Protein AF-0000000073505710 (afdb_homodimer)

Organism: Ambrosia artemisiifolia (NCBI:txid4212)

InterPro domains:
  IPR001345 Phosphoglycerate/bisphosphoglycerate mutase, active site [PS00175] (91-100)
  IPR005952 Phosphoglycerate mutase 1 [MF_01039] (86-313)
  IPR005952 Phosphoglycerate mutase 1 [PTHR11931] (80-325)
  IPR013078 Histidine phosphatase superfamily, clade-1 [PF00300] (89-164)
  IPR013078 Histidine phosphatase superfamily, clade-1 [PF00300] (185-304)
  IPR013078 Histidine phosphatase superfamily, clade-1 [SM00855] (88-274)
  IPR013078 Histidine phosphatase superfamily, clade-1 [cd07067] (88-304)
  IPR029033 Histidine phosphatase superfamily [G3DSA:3.40.50.1240] (83-318)
  IPR029033 Histidine phosphatase superfamily [SSF53254] (88-305)

Sequence (684 aa):
MALAACQLTTGVHTTVAHLGANATSTKCCWSLMFKRDGFDELLARTDWPLRISVNRMFKCCSAVCDPGTLSEVELARSYEPFRTNESTLIIVRHGESMWNEKNLFTGCVDVPLTKKGVEEAIEAGKRISTMPLDIVYTSALVRSQMTAMLTLTQHCCQKVPIIVHNENEEAELWSQIYSDDTKNQSIPVVKAWQLNERMYGDLQGLNKQETAEVFGKEQVLRWRRTYEVRPPNGESLEMCLKRAVTYFKDNIEPQLMAGKHVMVVAHANSLRSIIMYLDNLSPQEVINLELSTGVPMLYVYKDGKFIRRGSPAGTKEAGVYAYTSNLALYKDQMLQRTLTKLMALAACQLTTGVHTTVAHLGANATSTKCCWSLMFKRDGFDELLARTDWPLRISVNRMFKCCSAVCDPGTLSEVELARSYEPFRTNESTLIIVRHGESMWNEKNLFTGCVDVPLTKKGVEEAIEAGKRISTMPLDIVYTSALVRSQMTAMLTLTQHCCQKVPIIVHNENEEAELWSQIYSDDTKNQSIPVVKAWQLNERMYGDLQGLNKQETAEVFGKEQVLRWRRTYEVRPPNGESLEMCLKRAVTYFKDNIEPQLMAGKHVMVVAHANSLRSIIMYLDNLSPQEVINLELSTGVPMLYVYKDGKFIRRGSPAGTKEAGVYAYTSNLALYKDQMLQRTLTKL

pLDDT: mean 70.58, std 31.95, range [16.17, 98.75]

Nearest PDB structures (foldseek):
  3kkk-assembly1_A  TM=8.252E-01  e=8.484E-24  Plasmodium falciparum 3D7
  1xq9-assembly1_A  TM=8.208E-01  e=1.410E-23  Plasmodium falciparum
  6h26-assembly1_A-2  TM=8.168E-01  e=9.345E-22  Oryctolagus cuniculus
  8it4-assembly1_A  TM=8.195E-01  e=1.368E-21  Homo sapiens
  6isn-assembly1_B  TM=8.094E-01  e=7.138E-21  Homo sapiens

Solvent-accessible surface area (backbone atoms only — not comparable to full-atom values): 38157 Å² total; per-residue (Å²): 138,89,75,86,85,79,91,77,88,84,75,88,83,78,74,81,77,76,84,72,82,68,82,69,81,81,76,79,74,80,74,79,76,75,80,78,68,78,84,65,77,71,68,78,78,72,83,76,75,80,78,76,78,77,74,80,76,75,76,74,77,77,72,78,73,74,67,66,84,63,78,66,62,65,69,64,60,65,58,61,74,75,56,97,73,46,14,40,40,35,40,27,30,25,23,44,26,51,43,60,78,65,43,32,35,45,37,49,39,34,43,37,46,30,64,66,10,50,51,30,12,38,52,34,9,58,40,48,16,84,56,77,70,54,38,34,40,25,14,66,38,52,27,15,43,51,24,48,50,42,17,51,53,44,33,65,83,69,47,43,57,29,54,60,50,77,87,44,72,65,49,34,62,53,41,45,67,66,25,70,69,48,55,72,41,39,24,49,28,42,65,33,67,52,31,30,38,47,35,38,32,65,45,10,42,34,40,52,68,60,46,20,70,73,67,30,57,67,53,48,44,39,40,70,61,32,53,76,41,45,29,64,81,33,42,18,48,50,57,36,28,50,44,21,36,49,46,37,60,71,60,47,46,57,42,37,74,71,46,35,20,36,35,39,23,24,26,62,58,20,46,44,29,40,45,26,65,63,68,67,51,52,75,72,54,45,62,69,59,79,72,57,58,18,47,49,36,33,30,37,37,44,93,92,38,68,42,78,71,45,52,63,80,50,78,82,65,84,61,79,72,69,56,58,74,66,58,57,52,47,46,54,48,49,51,46,48,56,53,63,72,97,142,89,75,92,76,83,89,83,80,85,81,84,82,80,81,81,79,78,84,72,82,69,81,68,82,81,78,80,74,84,74,80,77,76,82,79,68,79,84,68,76,72,69,76,77,73,83,78,75,80,78,75,79,77,74,78,76,76,73,77,77,77,71,78,72,75,65,66,83,64,76,66,64,63,69,64,59,66,59,62,73,74,57,97,73,44,13,40,40,35,39,27,28,24,24,43,28,51,43,61,78,65,44,31,36,46,39,48,40,34,42,38,46,29,65,65,10,50,52,29,11,41,52,33,8,57,42,48,16,84,56,76,70,54,37,35,39,26,14,66,39,52,27,16,42,51,24,47,50,42,17,52,53,45,32,64,83,70,47,43,55,29,53,58,51,77,88,42,72,65,48,34,62,54,42,45,66,66,24,68,70,47,54,72,41,39,22,50,27,41,68,33,69,52,31,30,39,46,36,39,32,65,44,10,43,34,40,51,67,60,46,21,70,72,69,30,55,67,54,47,43,37,41,72,61,32,54,75,42,44,29,65,82,33,43,20,48,48,57,36,27,50,44,21,36,50,46,37,60,71,61,48,47,55,42,37,74,73,46,36,20,37,36,39,24,24,26,62,60,19,47,45,29,41,46,26,64,64,67,66,50,50,76,71,55,43,62,70,59,80,73,56,58,18,47,47,35,34,31,38,38,45,94,93,38,68,41,79,74,45,54,62,80,49,78,84,67,82,62,76,70,69,57,58,75,65,57,57,51,45,48,53,48,47,51,45,48,57,53,65,72,97

Radius of gyration: 30.11 Å; Cα contacts (8 Å, |Δi|>4): 1052; chains: 2; bounding box: 67×113×86 Å

Foldseek 3Di:
DDDDDDDDDDDDDDDPDDPPPVPPPDPPPPCPPPCPPDDPPPPPPPDPPDPPPPPDDPPPPPPCPVPDPPPPPPVVPPPDDPDPQKAKEKEAEFFAWPVNVVQAAAFQPQTAHDPRRLVLLLLLLQLCQAPDAAEEEEEPHHSLVSSVQNSCVSHPLQQAEDEADDPDPVSNVVRDDDDPVNVVSHYYYYYDNLQAGWFQPPRGPPHLVVVCVVVNVVVSCCCQQPQQDHHDVTDGLVRSLVSLCVCCVVPPVVCRSVVGYYYYYGHLSSVLSNVCVQVVNDSNVSSPDGDHHSFMWMWMDDPNHTDTPGTRDDPPDPDPPPPVPVVVVVVVVVVVVVVVVD/DDDPDDDDDDDPDDDPDDPPPPPPPDPPCPPPPPCPPDDPPPPPPPDPPDPPPPPDDPPPPPPCPVPDPPPPPPVVPPPPDPDPQKAKEKEAEFFAWPVNVVQADAFQPQTAHDPRRLVLLLLLLQLCQAPDAAEEEEEPHHSLVSSVQNSCVSHPLQQAEDEADDPDPVSNVVRDDDDPVNVVSHYYYYYDNLQAGWFQPPRGPPHLVVVCVVVNVVVSCCCQQPQQDHHDVTDGLVRSLVSLCVCCVVPVVVCRSVVGYYYYYGHLSSVLSNVCVQVVNDSNVSSPDGDHHSFMWMWMDDPNHTDTPGTRDDPPDPPCPPPPPVVVVVVVVVVVVVVVVD

Structure (mmCIF, N/CA/C/O backbone):
data_AF-0000000073505710-model_v1
#
loop_
_entity.id
_entity.type
_entity.pdbx_description
1 polymer 'phosphoglycerate mutase (2,3-diphosphoglycerate-dependent)'
#
loop_
_atom_site.group_PDB
_atom_site.id
_atom_site.type_symbol
_atom_site.label_atom_id
_atom_site.label_alt_id
_atom_site.label_comp_id
_atom_site.label_asym_id
_atom_site.label_entity_id
_atom_site.label_seq_id
_atom_site.pdbx_PDB_ins_code
_atom_site.Cartn_x
_atom_site.Cartn_y
_atom_site.Cartn_z
_atom_site.occupancy
_atom_site.B_iso_or_equiv
_atom_site.auth_seq_id
_atom_site.auth_comp_id
_atom_site.auth_asym_id
_atom_site.auth_atom_id
_atom_site.pdbx_PDB_model_num
ATOM 1 N N . MET A 1 1 ? 12.688 64.5 7.473 1 16.73 1 MET A N 1
ATOM 2 C CA . MET A 1 1 ? 11.797 65.188 6.543 1 16.73 1 MET A CA 1
ATOM 3 C C . MET A 1 1 ? 11.883 64.625 5.152 1 16.73 1 MET A C 1
ATOM 5 O O . MET A 1 1 ? 10.867 64.438 4.48 1 16.73 1 MET A O 1
ATOM 9 N N . ALA A 1 2 ? 13.039 64.75 4.539 1 17.17 2 ALA A N 1
ATOM 10 C CA . ALA A 1 2 ? 13.367 65.188 3.188 1 17.17 2 ALA A CA 1
ATOM 11 C C . ALA A 1 2 ? 13.133 64.062 2.172 1 17.17 2 ALA A C 1
ATOM 13 O O . ALA A 1 2 ? 13.641 62.938 2.33 1 17.17 2 ALA A O 1
ATOM 14 N N . LEU A 1 3 ? 12.242 64.25 1.062 1 17.47 3 LEU A N 1
ATOM 15 C CA . LEU A 1 3 ? 11.32 63.781 0.025 1 17.47 3 LEU A CA 1
ATOM 16 C C . LEU A 1 3 ? 12.078 63.312 -1.213 1 17.47 3 LEU A C 1
ATOM 18 O O . LEU A 1 3 ? 11.516 63.281 -2.311 1 17.47 3 LEU A O 1
ATOM 22 N N . ALA A 1 4 ? 13.414 63.219 -1.218 1 17.53 4 ALA A N 1
ATOM 23 C CA . ALA A 1 4 ? 13.992 63.531 -2.518 1 17.53 4 ALA A CA 1
ATOM 24 C C . ALA A 1 4 ? 13.453 62.625 -3.607 1 17.53 4 ALA A C 1
ATOM 26 O O . ALA A 1 4 ? 13.359 61.406 -3.408 1 17.53 4 ALA A O 1
ATOM 27 N N . ALA A 1 5 ? 13.125 63.062 -4.871 1 17.08 5 ALA A N 1
ATOM 28 C CA . ALA A 1 5 ? 12.266 63.188 -6.047 1 17.08 5 ALA A CA 1
ATOM 29 C C . ALA A 1 5 ? 12.523 62.062 -7.039 1 17.08 5 ALA A C 1
ATOM 31 O O . ALA A 1 5 ? 13.555 61.375 -6.965 1 17.08 5 ALA A O 1
ATOM 32 N N . CYS A 1 6 ? 12.156 62.156 -8.406 1 17.06 6 CYS A N 1
ATOM 33 C CA . CYS A 1 6 ? 11.227 61.75 -9.453 1 17.06 6 CYS A CA 1
ATOM 34 C C . CYS A 1 6 ? 11.953 61 -10.57 1 17.06 6 CYS A C 1
ATOM 36 O O . CYS A 1 6 ? 11.32 60.312 -11.375 1 17.06 6 CYS A O 1
ATOM 38 N N . GLN A 1 7 ? 13.305 61.188 -10.805 1 17.12 7 GLN A N 1
ATOM 39 C CA . GLN A 1 7 ? 13.547 61.5 -12.203 1 17.12 7 GLN A CA 1
ATOM 40 C C . GLN A 1 7 ? 13.367 60.281 -13.086 1 17.12 7 GLN A C 1
ATOM 42 O O . GLN A 1 7 ? 13.852 59.188 -12.758 1 17.12 7 GLN A O 1
ATOM 47 N N . LEU A 1 8 ? 12.625 60.219 -14.344 1 17.28 8 LEU A N 1
ATOM 48 C CA . LEU A 1 8 ? 11.75 59.594 -15.328 1 17.28 8 LEU A CA 1
ATOM 49 C C . LEU A 1 8 ? 12.555 58.844 -16.391 1 17.28 8 LEU A C 1
ATOM 51 O O . LEU A 1 8 ? 12.102 57.844 -16.922 1 17.28 8 LEU A O 1
ATOM 55 N N . THR A 1 9 ? 13.781 59.25 -16.844 1 16.67 9 THR A N 1
ATOM 56 C CA . THR A 1 9 ? 13.805 59.469 -18.297 1 16.67 9 THR A CA 1
ATOM 57 C C . THR A 1 9 ? 13.797 58.156 -19.031 1 16.67 9 THR A C 1
ATOM 59 O O . THR A 1 9 ? 14.039 57.094 -18.438 1 16.67 9 THR A O 1
ATOM 62 N N . THR A 1 10 ? 14.344 58.125 -20.312 1 17.28 10 THR A N 1
ATOM 63 C CA . THR A 1 10 ? 13.969 57.969 -21.719 1 17.28 10 THR A CA 1
ATOM 64 C C . THR A 1 10 ? 14.273 56.562 -22.219 1 17.28 10 THR A C 1
ATOM 66 O O . THR A 1 10 ? 13.367 55.844 -22.641 1 17.28 10 THR A O 1
ATOM 69 N N . GLY A 1 11 ? 15.156 56.375 -23.25 1 17.16 11 GLY A N 1
ATOM 70 C CA . GLY A 1 11 ? 14.953 56.062 -24.656 1 17.16 11 GLY A CA 1
ATOM 71 C C . GLY A 1 11 ? 15.383 54.656 -25.016 1 17.16 11 GLY A C 1
ATOM 72 O O . GLY A 1 11 ? 15.352 54.25 -26.188 1 17.16 11 GLY A O 1
ATOM 73 N N . VAL A 1 12 ? 15.797 53.781 -24.094 1 18.03 12 VAL A N 1
ATOM 74 C CA . VAL A 1 12 ? 16.812 52.875 -24.625 1 18.03 12 VAL A CA 1
ATOM 75 C C . VAL A 1 12 ? 16.203 52 -25.688 1 18.03 12 VAL A C 1
ATOM 77 O O . VAL A 1 12 ? 15.07 51.531 -25.547 1 18.03 12 VAL A O 1
ATOM 80 N N . HIS A 1 13 ? 16.922 51.844 -26.828 1 18.02 13 HIS A N 1
ATOM 81 C CA . HIS A 1 13 ? 16.891 51.406 -28.234 1 18.02 13 HIS A CA 1
ATOM 82 C C . HIS A 1 13 ? 16.578 49.938 -28.344 1 18.02 13 HIS A C 1
ATOM 84 O O . HIS A 1 13 ? 16.859 49.156 -27.438 1 18.02 13 HIS A O 1
ATOM 90 N N . THR A 1 14 ? 15.742 49.531 -29.406 1 17.11 14 THR A N 1
ATOM 91 C CA . THR A 1 14 ? 14.742 48.594 -29.922 1 17.11 14 THR A CA 1
ATOM 92 C C . THR A 1 14 ? 15.383 47.281 -30.359 1 17.11 14 THR A C 1
ATOM 94 O O . THR A 1 14 ? 14.836 46.219 -30.109 1 17.11 14 THR A O 1
ATOM 97 N N . THR A 1 15 ? 16.547 47.219 -31.047 1 17.53 15 THR A N 1
ATOM 98 C CA . THR A 1 15 ? 16.375 46.562 -32.344 1 17.53 15 THR A CA 1
ATOM 99 C C . THR A 1 15 ? 16.609 45.062 -32.219 1 17.53 15 THR A C 1
ATOM 101 O O . THR A 1 15 ? 16.531 44.344 -33.219 1 17.53 15 THR A O 1
ATOM 104 N N . VAL A 1 16 ? 16.281 44.375 -31.234 1 18.16 16 VAL A N 1
ATOM 105 C CA . VAL A 1 16 ? 16.891 43.031 -31.172 1 18.16 16 VAL A CA 1
ATOM 106 C C . VAL A 1 16 ? 16.406 42.188 -32.344 1 18.16 16 VAL A C 1
ATOM 108 O O . VAL A 1 16 ? 15.195 42.031 -32.531 1 18.16 16 VAL A O 1
ATOM 111 N N . ALA A 1 17 ? 17.297 42.031 -33.375 1 17.41 17 ALA A N 1
ATOM 112 C CA . ALA A 1 17 ? 17.266 41.406 -34.688 1 17.41 17 ALA A CA 1
ATOM 113 C C . ALA A 1 17 ? 16.781 39.938 -34.594 1 17.41 17 ALA A C 1
ATOM 115 O O . ALA A 1 17 ? 16.859 39.344 -33.531 1 17.41 17 ALA A O 1
ATOM 116 N N . HIS A 1 18 ? 16.25 39.344 -35.75 1 17.84 18 HIS A N 1
ATOM 117 C CA . HIS A 1 18 ? 15.305 38.438 -36.406 1 17.84 18 HIS A CA 1
ATOM 118 C C . HIS A 1 18 ? 15.859 37 -36.406 1 17.84 18 HIS A C 1
ATOM 120 O O . HIS A 1 18 ? 15.18 36.094 -36.875 1 17.84 18 HIS A O 1
ATOM 126 N N . LEU A 1 19 ? 17.047 36.719 -35.781 1 18.75 19 LEU A N 1
ATOM 127 C CA . LEU A 1 19 ? 17.656 35.625 -36.531 1 18.75 19 LEU A CA 1
ATOM 128 C C . LEU A 1 19 ? 16.781 34.375 -36.438 1 18.75 19 LEU A C 1
ATOM 130 O O . LEU A 1 19 ? 16.234 34.062 -35.375 1 18.75 19 LEU A O 1
ATOM 134 N N . GLY A 1 20 ? 16.25 33.875 -37.625 1 17.39 20 GLY A N 1
ATOM 135 C CA . GLY A 1 20 ? 15.359 32.906 -38.219 1 17.39 20 GLY A CA 1
ATOM 136 C C . GLY A 1 20 ? 15.734 31.469 -37.875 1 17.39 20 GLY A C 1
ATOM 137 O O . GLY A 1 20 ? 15.289 30.531 -38.562 1 17.39 20 GLY A O 1
ATOM 138 N N . ALA A 1 21 ? 16.281 31.156 -36.688 1 17.45 21 ALA A N 1
ATOM 139 C CA . ALA A 1 21 ? 16.938 29.859 -36.656 1 17.45 21 ALA A CA 1
ATOM 140 C C . ALA A 1 21 ? 15.922 28.734 -36.906 1 17.45 21 ALA A C 1
ATOM 142 O O . ALA A 1 21 ? 14.891 28.672 -36.219 1 17.45 21 ALA A O 1
ATOM 143 N N . ASN A 1 22 ? 15.828 28.188 -38.125 1 17.89 22 ASN A N 1
ATOM 144 C CA . ASN A 1 22 ? 15.008 27.188 -38.812 1 17.89 22 ASN A CA 1
ATOM 145 C C . ASN A 1 22 ? 15.148 25.812 -38.156 1 17.89 22 ASN A C 1
ATOM 147 O O . ASN A 1 22 ? 14.641 24.812 -38.688 1 17.89 22 ASN A O 1
ATOM 151 N N . ALA A 1 23 ? 15.625 25.656 -36.906 1 18.31 23 ALA A N 1
ATOM 152 C CA . ALA A 1 23 ? 16.141 24.297 -36.781 1 18.31 23 ALA A CA 1
ATOM 153 C C . ALA A 1 23 ? 15.016 23.266 -36.906 1 18.31 23 ALA A C 1
ATOM 155 O O . ALA A 1 23 ? 13.961 23.406 -36.281 1 18.31 23 ALA A O 1
ATOM 156 N N . THR A 1 24 ? 14.984 22.484 -37.969 1 18.08 24 THR A N 1
ATOM 157 C CA . THR A 1 24 ? 14.18 21.438 -38.594 1 18.08 24 THR A CA 1
ATOM 158 C C . THR A 1 24 ? 14.07 20.219 -37.688 1 18.08 24 THR A C 1
ATOM 160 O O . THR A 1 24 ? 13.422 19.234 -38.031 1 18.08 24 THR A O 1
ATOM 163 N N . SER A 1 25 ? 14.062 20.328 -36.344 1 17.95 25 SER A N 1
ATOM 164 C CA . SER A 1 25 ? 14.289 19.031 -35.75 1 17.95 25 SER A CA 1
ATOM 165 C C . SER A 1 25 ? 13.188 18.047 -36.125 1 17.95 25 SER A C 1
ATOM 167 O O . SER A 1 25 ? 12 18.391 -36.094 1 17.95 25 SER A O 1
ATOM 169 N N . THR A 1 26 ? 13.523 16.969 -36.906 1 17.84 26 THR A N 1
ATOM 170 C CA . THR A 1 26 ? 12.844 15.82 -37.469 1 17.84 26 THR A CA 1
ATOM 171 C C . THR A 1 26 ? 12.188 14.977 -36.375 1 17.84 26 THR A C 1
ATOM 173 O O . THR A 1 26 ? 12.859 14.516 -35.469 1 17.84 26 THR A O 1
ATOM 176 N N . LYS A 1 27 ? 10.945 15.219 -36.031 1 18.3 27 LYS A N 1
ATOM 177 C CA . LYS A 1 27 ? 10.008 14.586 -35.094 1 18.3 27 LYS A CA 1
ATOM 178 C C . LYS A 1 27 ? 9.797 13.117 -35.438 1 18.3 27 LYS A C 1
ATOM 180 O O . LYS A 1 27 ? 9.203 12.797 -36.469 1 18.3 27 LYS A O 1
ATOM 185 N N . CYS A 1 28 ? 10.789 12.211 -35.219 1 17.03 28 CYS A N 1
ATOM 186 C CA . CYS A 1 28 ? 10.594 10.812 -35.594 1 17.03 28 CYS A CA 1
ATOM 187 C C . CYS A 1 28 ? 9.414 10.219 -34.812 1 17.03 28 CYS A C 1
ATOM 189 O O . CYS A 1 28 ? 9.359 10.281 -33.594 1 17.03 28 CYS A O 1
ATOM 191 N N . CYS A 1 29 ? 8.172 10.25 -35.344 1 18.39 29 CYS A N 1
ATOM 192 C CA . CYS A 1 29 ? 6.84 9.773 -35 1 18.39 29 CYS A CA 1
ATOM 193 C C . CYS A 1 29 ? 6.848 8.266 -34.781 1 18.39 29 CYS A C 1
ATOM 195 O O . CYS A 1 29 ? 6.883 7.484 -35.719 1 18.39 29 CYS A O 1
ATOM 197 N N . TRP A 1 30 ? 7.832 7.637 -34.031 1 17.48 30 TRP A N 1
ATOM 198 C CA . TRP A 1 30 ? 7.707 6.188 -34.094 1 17.48 30 TRP A CA 1
ATOM 199 C C . TRP A 1 30 ? 6.367 5.734 -33.531 1 17.48 30 TRP A C 1
ATOM 201 O O . TRP A 1 30 ? 6.02 6.074 -32.406 1 17.48 30 TRP A O 1
ATOM 211 N N . SER A 1 31 ? 5.273 5.59 -34.312 1 18.34 31 SER A N 1
ATOM 212 C CA . SER A 1 31 ? 3.908 5.078 -34.25 1 18.34 31 SER A CA 1
ATOM 213 C C . SER A 1 31 ? 3.881 3.654 -33.688 1 18.34 31 SER A C 1
ATOM 215 O O . SER A 1 31 ? 4.152 2.699 -34.438 1 18.34 31 SER A O 1
ATOM 217 N N . LEU A 1 32 ? 4.547 3.25 -32.656 1 18.83 32 LEU A N 1
ATOM 218 C CA . LEU A 1 32 ? 4.367 1.824 -32.406 1 18.83 32 LEU A CA 1
ATOM 219 C C . LEU A 1 32 ? 2.896 1.488 -32.188 1 18.83 32 LEU A C 1
ATOM 221 O O . LEU A 1 32 ? 2.246 2.064 -31.312 1 18.83 32 LEU A O 1
ATOM 225 N N . MET A 1 33 ? 2.125 1.102 -33.188 1 19.33 33 MET A N 1
ATOM 226 C CA . MET A 1 33 ? 0.774 0.574 -33.344 1 19.33 33 MET A CA 1
ATOM 227 C C . MET A 1 33 ? 0.529 -0.611 -32.406 1 19.33 33 MET A C 1
ATOM 229 O O . MET A 1 33 ? 1.113 -1.681 -32.594 1 19.33 33 MET A O 1
ATOM 233 N N . PHE A 1 34 ? 0.635 -0.518 -31.094 1 19.58 34 PHE A N 1
ATOM 234 C CA . PHE A 1 34 ? 0.293 -1.719 -30.344 1 19.58 34 PHE A CA 1
ATOM 235 C C . PHE A 1 34 ? -1.134 -2.16 -30.641 1 19.58 34 PHE A C 1
ATOM 237 O O . PHE A 1 34 ? -2.051 -1.336 -30.688 1 19.58 34 PHE A O 1
ATOM 244 N N . LYS A 1 35 ? -1.322 -3.279 -31.453 1 20.91 35 LYS A N 1
ATOM 245 C CA . LYS A 1 35 ? -2.51 -4.027 -31.844 1 20.91 35 LYS A CA 1
ATOM 246 C C . LYS A 1 35 ? -3.377 -4.371 -30.641 1 20.91 35 LYS A C 1
ATOM 248 O O . LYS A 1 35 ? -2.932 -5.074 -29.734 1 20.91 35 LYS A O 1
ATOM 253 N N . ARG A 1 36 ? -4.223 -3.484 -30.219 1 23.81 36 ARG A N 1
ATOM 254 C CA . ARG A 1 36 ? -5.277 -3.635 -29.219 1 23.81 36 ARG A CA 1
ATOM 255 C C . ARG A 1 36 ? -6.293 -4.688 -29.656 1 23.81 36 ARG A C 1
ATOM 257 O O . ARG A 1 36 ? -7.293 -4.363 -30.297 1 23.81 36 ARG A O 1
ATOM 264 N N . ASP A 1 37 ? -5.992 -5.727 -30.328 1 21.77 37 ASP A N 1
ATOM 265 C CA . ASP A 1 37 ? -7.086 -6.488 -30.938 1 21.77 37 ASP A CA 1
ATOM 266 C C . ASP A 1 37 ? -8.164 -6.809 -29.891 1 21.77 37 ASP A C 1
ATOM 268 O O . ASP A 1 37 ? -9.359 -6.645 -30.172 1 21.77 37 ASP A O 1
ATOM 272 N N . GLY A 1 38 ? -7.938 -7.766 -28.969 1 21.69 38 GLY A N 1
ATOM 273 C CA . GLY A 1 38 ? -8.859 -8.883 -28.844 1 21.69 38 GLY A CA 1
ATOM 274 C C . GLY A 1 38 ? -10.07 -8.562 -28 1 21.69 38 GLY A C 1
ATOM 275 O O . GLY A 1 38 ? -11.047 -9.32 -27.969 1 21.69 38 GLY A O 1
ATOM 276 N N . PHE A 1 39 ? -10.008 -7.684 -26.938 1 24.03 39 PHE A N 1
ATOM 277 C CA . PHE A 1 39 ? -10.992 -7.879 -25.891 1 24.03 39 PHE A CA 1
ATOM 278 C C . PHE A 1 39 ? -12.328 -7.25 -26.266 1 24.03 39 PHE A C 1
ATOM 280 O O . PHE A 1 39 ? -12.789 -6.305 -25.625 1 24.03 39 PHE A O 1
ATOM 287 N N . ASP A 1 40 ? -12.648 -7.051 -27.547 1 24.75 40 ASP A N 1
ATOM 288 C CA . ASP A 1 40 ? -13.844 -6.289 -27.906 1 24.75 40 ASP A CA 1
ATOM 289 C C . ASP A 1 40 ? -15.094 -6.926 -27.312 1 24.75 40 ASP A C 1
ATOM 291 O O . ASP A 1 40 ? -16 -6.223 -26.859 1 24.75 40 ASP A O 1
ATOM 295 N N . GLU A 1 41 ? -15.289 -8.219 -27.547 1 26.81 41 GLU A N 1
ATOM 296 C CA . GLU A 1 41 ? -16.672 -8.648 -27.719 1 26.81 41 GLU A CA 1
ATOM 297 C C . GLU A 1 41 ? -17.406 -8.727 -26.375 1 26.81 41 GLU A C 1
ATOM 299 O O . GLU A 1 41 ? -18.531 -9.234 -26.312 1 26.81 41 GLU A O 1
ATOM 304 N N . LEU A 1 42 ? -16.812 -8.414 -25.281 1 25.98 42 LEU A N 1
ATOM 305 C CA . LEU A 1 42 ? -17.469 -8.945 -24.094 1 25.98 42 LEU A CA 1
ATOM 306 C C . LEU A 1 42 ? -18.719 -8.156 -23.75 1 25.98 42 LEU A C 1
ATOM 308 O O . LEU A 1 42 ? -19.312 -8.344 -22.688 1 25.98 42 LEU A O 1
ATOM 312 N N . LEU A 1 43 ? -19.25 -7.281 -24.672 1 25.19 43 LEU A N 1
ATOM 313 C CA . LEU A 1 43 ? -20.234 -6.387 -24.062 1 25.19 43 LEU A CA 1
ATOM 314 C C . LEU A 1 43 ? -21.562 -7.109 -23.828 1 25.19 43 LEU A C 1
ATOM 316 O O . LEU A 1 43 ? -22.578 -6.469 -23.578 1 25.19 43 LEU A O 1
ATOM 320 N N . ALA A 1 44 ? -21.766 -8.367 -24.125 1 25.38 44 ALA A N 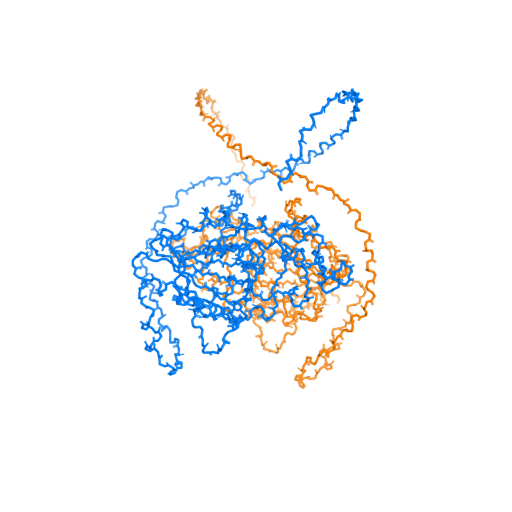1
ATOM 321 C CA . ALA A 1 44 ? -23.203 -8.664 -24.062 1 25.38 44 ALA A CA 1
ATOM 322 C C . ALA A 1 44 ? -23.719 -8.625 -22.625 1 25.38 44 ALA A C 1
ATOM 324 O O . ALA A 1 44 ? -23.281 -9.406 -21.781 1 25.38 44 ALA A O 1
ATOM 325 N N . ARG A 1 45 ? -24.188 -7.477 -22.078 1 29.67 45 ARG A N 1
ATOM 326 C CA . ARG A 1 45 ? -24.75 -7.227 -20.75 1 29.67 45 ARG A CA 1
ATOM 327 C C . ARG A 1 45 ? -25.984 -8.086 -20.516 1 29.67 45 ARG A C 1
ATOM 329 O O . ARG A 1 45 ? -27.062 -7.789 -21.031 1 29.67 45 ARG A O 1
ATOM 336 N N . THR A 1 46 ? -25.969 -9.406 -20.516 1 27.03 46 THR A N 1
ATOM 337 C CA . THR A 1 46 ? -27.234 -10.039 -20.141 1 27.03 46 THR A CA 1
ATOM 338 C C . THR A 1 46 ? -27.656 -9.617 -18.75 1 27.03 46 THR A C 1
ATOM 340 O O . THR A 1 46 ? -26.828 -9.445 -17.859 1 27.03 46 THR A O 1
ATOM 343 N N . ASP A 1 47 ? -28.906 -9.109 -18.578 1 29.84 47 ASP A N 1
ATOM 344 C CA . ASP A 1 47 ? -29.703 -8.688 -17.438 1 29.84 47 ASP A CA 1
ATOM 345 C C . ASP A 1 47 ? -29.703 -9.75 -16.344 1 29.84 47 ASP A C 1
ATOM 347 O O . ASP A 1 47 ? -30.078 -10.898 -16.578 1 29.84 47 ASP A O 1
ATOM 351 N N . TRP A 1 48 ? -28.734 -9.766 -15.531 1 29.72 48 TRP A N 1
ATOM 352 C CA . TRP A 1 48 ? -28.703 -10.664 -14.383 1 29.72 48 TRP A CA 1
ATOM 353 C C . TRP A 1 48 ? -29.906 -10.438 -13.469 1 29.72 48 TRP A C 1
ATOM 355 O O . TRP A 1 48 ? -30.172 -9.305 -13.062 1 29.72 48 TRP A O 1
ATOM 365 N N . PRO A 1 49 ? -31.016 -11.18 -13.539 1 29.61 49 PRO A N 1
ATOM 366 C CA . PRO A 1 49 ? -32.219 -11 -12.727 1 29.61 49 PRO A CA 1
ATOM 367 C C . PRO A 1 49 ? -31.922 -11.008 -11.227 1 29.61 49 PRO A C 1
ATOM 369 O O . PRO A 1 49 ? -32.812 -10.742 -10.414 1 29.61 49 PRO A O 1
ATOM 372 N N . LEU A 1 50 ? -30.891 -11.648 -10.711 1 26.73 50 LEU A N 1
ATOM 373 C CA . LEU A 1 50 ? -31.125 -12.32 -9.438 1 26.73 50 LEU A CA 1
ATOM 374 C C . LEU A 1 50 ? -31.062 -11.328 -8.281 1 26.73 50 LEU A C 1
ATOM 376 O O . LEU A 1 50 ? -30 -10.781 -7.98 1 26.73 50 LEU A O 1
ATOM 380 N N . ARG A 1 51 ? -32.188 -10.555 -8.023 1 29.56 51 ARG A N 1
ATOM 381 C CA . ARG A 1 51 ? -32.312 -9.859 -6.75 1 29.56 51 ARG A CA 1
ATOM 382 C C . ARG A 1 51 ? -32.219 -10.836 -5.582 1 29.56 51 ARG A C 1
ATOM 384 O O . ARG A 1 51 ? -33.156 -11.57 -5.293 1 29.56 51 ARG A O 1
ATOM 391 N N . ILE A 1 52 ? -31.078 -11.539 -5.289 1 24.5 52 ILE A N 1
ATOM 392 C CA . ILE A 1 52 ? -31.062 -12.375 -4.094 1 24.5 52 ILE A CA 1
ATOM 393 C C . ILE A 1 52 ? -31.203 -11.5 -2.85 1 24.5 52 ILE A C 1
ATOM 395 O O . ILE A 1 52 ? -30.375 -10.617 -2.607 1 24.5 52 ILE A O 1
ATOM 399 N N . SER A 1 53 ? -32.406 -11.25 -2.398 1 24.34 53 SER A N 1
ATOM 400 C CA . SER A 1 53 ? -32.75 -10.586 -1.14 1 24.34 53 SER A CA 1
ATOM 401 C C . SER A 1 53 ? -32.188 -11.359 0.051 1 24.34 53 SER A C 1
ATOM 403 O O . SER A 1 53 ? -32.656 -12.445 0.374 1 24.34 53 SER A O 1
ATOM 405 N N . VAL A 1 54 ? -30.922 -11.586 0.185 1 24.77 54 VAL A N 1
ATOM 406 C CA . VAL A 1 54 ? -30.469 -12.297 1.376 1 24.77 54 VAL A CA 1
ATOM 407 C C . VAL A 1 54 ? -30.734 -11.453 2.617 1 24.77 54 VAL A C 1
ATOM 409 O O . VAL A 1 54 ? -30.219 -10.336 2.736 1 24.77 54 VAL A O 1
ATOM 412 N N . ASN A 1 55 ? -31.859 -11.609 3.32 1 21.97 55 ASN A N 1
ATOM 413 C CA . ASN A 1 55 ? -32.281 -11.07 4.613 1 21.97 55 ASN A CA 1
ATOM 414 C C . ASN A 1 55 ? -31.328 -11.531 5.73 1 21.97 55 ASN A C 1
ATOM 416 O O . ASN A 1 55 ? -31.672 -11.453 6.91 1 21.97 55 ASN A O 1
ATOM 420 N N . ARG A 1 56 ? -30.359 -12.43 5.648 1 23.34 56 ARG A N 1
ATOM 421 C CA . ARG A 1 56 ? -29.938 -12.984 6.93 1 23.34 56 ARG A CA 1
ATOM 422 C C . ARG A 1 56 ? -29.359 -11.906 7.84 1 23.34 56 ARG A C 1
ATOM 424 O O . ARG A 1 56 ? -28.578 -11.07 7.391 1 23.34 56 ARG A O 1
ATOM 431 N N . MET A 1 57 ? -29.953 -11.688 9.016 1 21.38 57 MET A N 1
ATOM 432 C CA . MET A 1 57 ? -29.594 -10.922 10.203 1 21.38 57 MET A CA 1
ATOM 433 C C . MET A 1 57 ? -28.172 -11.273 10.672 1 21.38 57 MET A C 1
ATOM 435 O O . MET A 1 57 ? -27.891 -12.438 10.945 1 21.38 57 MET A O 1
ATOM 439 N N . PHE A 1 58 ? -27.219 -10.703 10.195 1 23.86 58 PHE A N 1
ATOM 440 C CA . PHE A 1 58 ? -25.859 -10.797 10.695 1 23.86 58 PHE A CA 1
ATOM 441 C C . PHE A 1 58 ? -25.812 -10.57 12.203 1 23.86 58 PHE A C 1
ATOM 443 O O . PHE A 1 58 ? -26.234 -9.523 12.688 1 23.86 58 PHE A O 1
ATOM 450 N N . LYS A 1 59 ? -26.141 -11.633 13.008 1 23.34 59 LYS A N 1
ATOM 451 C CA . LYS A 1 59 ? -25.828 -11.586 14.438 1 23.34 59 LYS A CA 1
ATOM 452 C C . LYS A 1 59 ? -24.406 -11.094 14.68 1 23.34 59 LYS A C 1
ATOM 454 O O . LYS A 1 59 ? -23.453 -11.656 14.148 1 23.34 59 LYS A O 1
ATOM 459 N N . CYS A 1 60 ? -24.203 -9.812 14.867 1 23.02 60 CYS A N 1
ATOM 460 C CA . CYS A 1 60 ? -23.016 -9.156 15.367 1 23.02 60 CYS A CA 1
ATOM 461 C C . CYS A 1 60 ? -22.406 -9.938 16.531 1 23.02 60 CYS A C 1
ATOM 463 O O . CYS A 1 60 ? -23.062 -10.18 17.531 1 23.02 60 CYS A O 1
ATOM 465 N N . CYS A 1 61 ? -21.797 -11.078 16.234 1 24.3 61 CYS A N 1
ATOM 466 C CA . CYS A 1 61 ? -21.094 -11.805 17.281 1 24.3 61 CYS A CA 1
ATOM 467 C C . CYS A 1 61 ? -20.406 -10.844 18.25 1 24.3 61 CYS A C 1
ATOM 469 O O . CYS A 1 61 ? -19.641 -9.977 17.844 1 24.3 61 CYS A O 1
ATOM 471 N N . SER A 1 62 ? -20.984 -10.562 19.406 1 25.84 62 SER A N 1
ATOM 472 C CA . SER A 1 62 ? -20.547 -9.969 20.672 1 25.84 62 SER A CA 1
ATOM 473 C C . SER A 1 62 ? -19.234 -10.594 21.156 1 25.84 62 SER A C 1
ATOM 475 O O . SER A 1 62 ? -19.25 -11.438 22.047 1 25.84 62 SER A O 1
ATOM 477 N N . ALA A 1 63 ? -18.391 -11.172 20.406 1 25.59 63 ALA A N 1
ATOM 478 C CA . ALA A 1 63 ? -17.234 -11.734 21.109 1 25.59 63 ALA A CA 1
ATOM 479 C C . ALA A 1 63 ? -16.688 -10.75 22.141 1 25.59 63 ALA A C 1
ATOM 481 O O . ALA A 1 63 ? -16.766 -9.539 21.953 1 25.59 63 ALA A O 1
ATOM 482 N N . VAL A 1 64 ? -16.312 -11.258 23.359 1 27.75 64 VAL A N 1
ATOM 483 C CA . VAL A 1 64 ? -15.734 -10.906 24.656 1 27.75 64 VAL A CA 1
ATOM 484 C C . VAL A 1 64 ? -14.422 -10.156 24.438 1 27.75 64 VAL A C 1
ATOM 486 O O . VAL A 1 64 ? -13.438 -10.742 23.984 1 27.75 64 VAL A O 1
ATOM 489 N N . CYS A 1 65 ? -14.406 -8.953 23.828 1 28.22 65 CYS A N 1
ATOM 490 C CA . CYS A 1 65 ? -13.25 -8.125 24.172 1 28.22 65 CYS A CA 1
ATOM 491 C C . CYS A 1 65 ? -12.953 -8.219 25.672 1 28.22 65 CYS A C 1
ATOM 493 O O . CYS A 1 65 ? -13.805 -7.887 26.5 1 28.22 65 CYS A O 1
ATOM 495 N N . ASP A 1 66 ? -12.477 -9.391 26.109 1 27.09 66 ASP A N 1
ATOM 496 C CA . ASP A 1 66 ? -12.109 -9.508 27.516 1 27.09 66 ASP A CA 1
ATOM 497 C C . ASP A 1 66 ? -11.492 -8.211 28.031 1 27.09 66 ASP A C 1
ATOM 499 O O . ASP A 1 66 ? -10.422 -7.809 27.578 1 27.09 66 ASP A O 1
ATOM 503 N N . PRO A 1 67 ? -12.359 -7.281 28.484 1 29 67 PRO A N 1
ATOM 504 C CA . PRO A 1 67 ? -11.875 -6.098 29.203 1 29 67 PRO A CA 1
ATOM 505 C C . PRO A 1 67 ? -11.008 -6.453 30.422 1 29 67 PRO A C 1
ATOM 507 O O . PRO A 1 67 ? -11.367 -7.34 31.203 1 29 67 PRO A O 1
ATOM 510 N N . GLY A 1 68 ? -9.797 -6.699 30.406 1 27.41 68 GLY A N 1
ATOM 511 C CA . GLY A 1 68 ? -9.266 -6.5 31.75 1 27.41 68 GLY A CA 1
ATOM 512 C C . GLY A 1 68 ? -10.016 -5.438 32.531 1 27.41 68 GLY A C 1
ATOM 513 O O . GLY A 1 68 ? -10.742 -4.629 31.953 1 27.41 68 GLY A O 1
ATOM 514 N N . THR A 1 69 ? -10.25 -5.625 33.969 1 29.81 69 THR A N 1
ATOM 515 C CA . THR A 1 69 ? -11.016 -4.895 34.969 1 29.81 69 THR A CA 1
ATOM 516 C C . THR A 1 69 ? -10.859 -3.389 34.781 1 29.81 69 THR A C 1
ATOM 518 O O . THR A 1 69 ? -11.094 -2.615 35.719 1 29.81 69 THR A O 1
ATOM 521 N N . LEU A 1 70 ? -10.023 -2.941 33.969 1 26.59 70 LEU A N 1
ATOM 522 C CA . LEU A 1 70 ? -10.086 -1.492 34.125 1 26.59 70 LEU A CA 1
ATOM 523 C C . LEU A 1 70 ? -11.508 -0.986 33.906 1 26.59 70 LEU A C 1
ATOM 525 O O . LEU A 1 70 ? -12.297 -1.628 33.219 1 26.59 70 LEU A O 1
ATOM 529 N N . SER A 1 71 ? -12.094 -0.057 34.781 1 29.06 71 SER A N 1
ATOM 530 C CA . SER A 1 71 ? -13.43 0.526 34.844 1 29.06 71 SER A CA 1
ATOM 531 C C . SER A 1 71 ? -13.977 0.826 33.469 1 29.06 71 SER A C 1
ATOM 533 O O . SER A 1 71 ? -13.406 1.628 32.719 1 29.06 71 SER A O 1
ATOM 535 N N . GLU A 1 72 ? -14.516 -0.074 32.781 1 32.5 72 GLU A N 1
ATOM 536 C CA . GLU A 1 72 ? -15.305 -0.2 31.578 1 32.5 72 GLU A CA 1
ATOM 537 C C . GLU A 1 72 ? -16.234 0.998 31.391 1 32.5 72 GLU A C 1
ATOM 539 O O . GLU A 1 72 ? -16.578 1.353 30.266 1 32.5 72 GLU A O 1
ATOM 544 N N . VAL A 1 73 ? -16.844 1.513 32.594 1 28.52 73 VAL A N 1
ATOM 545 C CA . VAL A 1 73 ? -17.953 2.443 32.719 1 28.52 73 VAL A CA 1
ATOM 546 C C . VAL A 1 73 ? -17.547 3.811 32.156 1 28.52 73 VAL A C 1
ATOM 548 O O . VAL A 1 73 ? -18.328 4.484 31.5 1 28.52 73 VAL A O 1
ATOM 551 N N . GLU A 1 74 ? -16.406 4.281 32.75 1 28.88 74 GLU A N 1
ATOM 552 C CA . GLU A 1 74 ? -16.156 5.703 32.531 1 28.88 74 GLU A CA 1
ATOM 553 C C . GLU A 1 74 ? -15.789 5.988 31.078 1 28.88 74 GLU A C 1
ATOM 555 O O . GLU A 1 74 ? -16.031 7.09 30.578 1 28.88 74 GLU A O 1
ATOM 560 N N . LEU A 1 75 ? -15.078 5.051 30.438 1 28.2 75 LEU A N 1
ATOM 561 C CA . LEU A 1 75 ? -14.633 5.395 29.094 1 28.2 75 LEU A CA 1
ATOM 562 C C . LEU A 1 75 ? -15.789 5.285 28.109 1 28.2 75 LEU A C 1
ATOM 564 O O . LEU A 1 75 ? -15.758 5.906 27.031 1 28.2 75 LEU A O 1
ATOM 568 N N . ALA A 1 76 ? -16.703 4.312 28.312 1 33.66 76 ALA A N 1
ATOM 569 C CA . ALA A 1 76 ? -17.875 4.211 27.469 1 33.66 76 ALA A CA 1
ATOM 570 C C . ALA A 1 76 ? -18.734 5.465 27.562 1 33.66 76 ALA A C 1
ATOM 572 O O . ALA A 1 76 ? -19.531 5.754 26.672 1 33.66 76 ALA A O 1
ATOM 573 N N . ARG A 1 77 ? -18.875 6.016 28.797 1 31.16 77 ARG A N 1
ATOM 574 C CA . ARG A 1 77 ? -19.812 7.09 29.125 1 31.16 77 ARG A CA 1
ATOM 575 C C . ARG A 1 77 ? -19.422 8.391 28.438 1 31.16 77 ARG A C 1
ATOM 577 O O . ARG A 1 77 ? -20.234 9.312 28.328 1 31.16 77 ARG A O 1
ATOM 584 N N . SER A 1 78 ? -18.062 8.672 28.422 1 33.38 78 SER A N 1
ATOM 585 C CA . SER A 1 78 ? -17.828 10.078 28.125 1 33.38 78 SER A CA 1
ATOM 586 C C . SER A 1 78 ? -17.953 10.344 26.625 1 33.38 78 SER A C 1
ATOM 588 O O . SER A 1 78 ? -17.625 11.438 26.141 1 33.38 78 SER A O 1
ATOM 590 N N . TYR A 1 79 ? -17.734 9.297 25.75 1 35.22 79 TYR A N 1
ATOM 591 C CA . TYR A 1 79 ? -18.031 9.789 24.406 1 35.22 79 TYR A CA 1
ATOM 592 C C . TYR A 1 79 ? -19.516 10.109 24.25 1 35.22 79 TYR A C 1
ATOM 594 O O . TYR A 1 79 ? -20.359 9.219 24.375 1 35.22 79 TYR A O 1
ATOM 602 N N . GLU A 1 80 ? -19.922 11.172 24.672 1 39.75 80 GLU A N 1
ATOM 603 C CA . GLU A 1 80 ? -21.281 11.609 24.328 1 39.75 80 GLU A CA 1
ATOM 604 C C . GLU A 1 80 ? -21.656 11.203 22.906 1 39.75 80 GLU A C 1
ATOM 606 O O . GLU A 1 80 ? -20.828 11.273 22 1 39.75 80 GLU A O 1
ATOM 611 N N . PRO A 1 81 ? -22.641 10.32 22.781 1 41.09 81 PRO A N 1
ATOM 612 C CA . PRO A 1 81 ? -23.156 10.047 21.438 1 41.09 81 PRO A CA 1
ATOM 613 C C . PRO A 1 81 ? -23.078 11.273 20.531 1 41.09 81 PRO A C 1
ATOM 615 O O . PRO A 1 81 ? -23.25 12.398 20.984 1 41.09 81 PRO A O 1
ATOM 618 N N . PHE A 1 82 ? -22.094 11.273 19.562 1 44.56 82 PHE A N 1
ATOM 619 C CA . PHE A 1 82 ? -22.094 12.328 18.547 1 44.56 82 PHE A CA 1
ATOM 620 C C . PHE A 1 82 ? -23.516 12.805 18.281 1 44.56 82 PHE A C 1
ATOM 622 O O . PHE A 1 82 ? -24.438 12 18.141 1 44.56 82 PHE A O 1
ATOM 629 N N . ARG A 1 83 ? -23.922 13.859 18.766 1 43.41 83 ARG A N 1
ATOM 630 C CA . ARG A 1 83 ? -25.188 14.484 18.391 1 43.41 83 ARG A CA 1
ATOM 631 C C . ARG A 1 83 ? -25.359 14.523 16.875 1 43.41 83 ARG A C 1
ATOM 633 O O . ARG A 1 83 ? -24.375 14.523 16.141 1 43.41 83 ARG A O 1
ATOM 640 N N . THR A 1 84 ? -26.469 14.344 16.234 1 55.59 84 THR A N 1
ATOM 641 C CA . THR A 1 84 ? -27.047 14.203 14.898 1 55.59 84 THR A CA 1
ATOM 642 C C . THR A 1 84 ? -26.312 15.078 13.891 1 55.59 84 THR A C 1
ATOM 644 O O . THR A 1 84 ? -26.219 14.727 12.711 1 55.59 84 THR A O 1
ATOM 647 N N . ASN A 1 85 ? -25.547 16.234 14.234 1 64.5 85 ASN A N 1
ATOM 648 C CA . ASN A 1 85 ? -25.031 17.125 13.203 1 64.5 85 ASN A CA 1
ATOM 649 C C . ASN A 1 85 ? -23.516 17.297 13.305 1 64.5 85 ASN A C 1
ATOM 651 O O . ASN A 1 85 ? -22.984 18.359 12.977 1 64.5 85 ASN A O 1
ATOM 655 N N . GLU A 1 86 ? -22.844 16.234 13.914 1 87.69 86 GLU A N 1
ATOM 656 C CA . GLU A 1 86 ? -21.406 16.375 14.117 1 87.69 86 GLU A CA 1
ATOM 657 C C . GLU A 1 86 ? -20.625 15.297 13.367 1 87.69 86 GLU A C 1
ATOM 659 O O . GLU A 1 86 ? -21.094 14.164 13.242 1 87.69 86 GLU A O 1
ATOM 664 N N . SER A 1 87 ? -19.594 15.797 12.688 1 94.5 87 SER A N 1
ATOM 665 C CA . SER A 1 87 ? -18.703 14.844 12.023 1 94.5 87 SER A CA 1
ATOM 666 C C . SER A 1 87 ? -17.281 14.945 12.57 1 94.5 87 SER A C 1
ATOM 668 O O . SER A 1 87 ? -16.922 15.93 13.234 1 94.5 87 SER A O 1
ATOM 670 N N . THR A 1 88 ? -16.547 13.867 12.422 1 95.31 88 THR A N 1
ATOM 671 C CA . THR A 1 88 ? -15.203 13.805 12.969 1 95.31 88 THR A CA 1
ATOM 672 C C . THR A 1 88 ? -14.172 13.695 11.852 1 95.31 88 THR A C 1
ATOM 674 O O . THR A 1 88 ? -14.43 13.07 10.82 1 95.31 88 THR A O 1
ATOM 677 N N . LEU A 1 89 ? -13.086 14.398 12.078 1 97.12 89 LEU A N 1
ATOM 678 C CA . LEU A 1 89 ? -11.906 14.312 11.227 1 97.12 89 LEU A CA 1
ATOM 679 C C . LEU A 1 89 ? -10.711 13.773 12.008 1 97.12 89 LEU A C 1
ATOM 681 O O . LEU A 1 89 ? -10.312 14.359 13.023 1 97.12 89 LEU A O 1
ATOM 685 N N . ILE A 1 90 ? -10.227 12.641 11.586 1 97 90 ILE A N 1
ATOM 686 C CA . ILE A 1 90 ? -9.031 12.07 12.188 1 97 90 ILE A CA 1
ATOM 687 C C . ILE A 1 90 ? -7.84 12.258 11.25 1 97 90 ILE A C 1
ATOM 689 O O . ILE A 1 90 ? -7.895 11.867 10.078 1 97 90 ILE A O 1
ATOM 693 N N . ILE A 1 91 ? -6.84 12.867 11.773 1 97.25 91 ILE A N 1
ATOM 694 C CA . ILE A 1 91 ? -5.617 13.078 11 1 97.25 91 ILE A CA 1
ATOM 695 C C . ILE A 1 91 ? -4.492 12.219 11.578 1 97.25 91 ILE A C 1
ATOM 697 O O . ILE A 1 91 ? -4.258 12.219 12.789 1 97.25 91 ILE A O 1
ATOM 701 N N . VAL A 1 92 ? -3.812 11.477 10.672 1 97.69 92 VAL A N 1
ATOM 702 C CA . VAL A 1 92 ? -2.73 10.602 11.109 1 97.69 92 VAL A CA 1
ATOM 703 C C . VAL A 1 92 ? -1.529 10.758 10.18 1 97.69 92 VAL A C 1
ATOM 705 O O . VAL A 1 92 ? -1.65 10.586 8.969 1 97.69 92 VAL A O 1
ATOM 708 N N . ARG A 1 93 ? -0.439 11.148 10.734 1 98.12 93 ARG A N 1
ATOM 709 C CA . ARG A 1 93 ? 0.806 11.031 9.977 1 98.12 93 ARG A CA 1
ATOM 710 C C . ARG A 1 93 ? 1.242 9.57 9.867 1 98.12 93 ARG A C 1
ATOM 712 O O . ARG A 1 93 ? 1.104 8.805 10.828 1 98.12 93 ARG A O 1
ATOM 719 N N . HIS A 1 94 ? 1.783 9.25 8.766 1 98.56 94 HIS A N 1
ATOM 720 C CA . HIS A 1 94 ? 2.236 7.875 8.602 1 98.56 94 HIS A CA 1
ATOM 721 C C . HIS A 1 94 ? 3.211 7.48 9.711 1 98.56 94 HIS A C 1
ATOM 723 O O . HIS A 1 94 ? 3.824 8.352 10.336 1 98.56 94 HIS A O 1
ATOM 729 N N . GLY A 1 95 ? 3.352 6.168 9.961 1 97.69 95 GLY A N 1
ATOM 730 C CA . GLY A 1 95 ? 4.355 5.68 10.898 1 97.69 95 GLY A CA 1
ATOM 731 C C . GLY A 1 95 ? 5.777 5.922 10.422 1 97.69 95 GLY A C 1
ATOM 732 O O . GLY A 1 95 ? 5.992 6.367 9.297 1 97.69 95 GLY A O 1
ATOM 733 N N . GLU A 1 96 ? 6.668 5.555 11.273 1 97.38 96 GLU A N 1
ATOM 734 C CA . GLU A 1 96 ? 8.07 5.73 10.922 1 97.38 96 GLU A CA 1
ATOM 735 C C . GLU A 1 96 ? 8.422 4.969 9.648 1 97.38 96 GLU A C 1
ATOM 737 O O . GLU A 1 96 ? 8.086 3.793 9.508 1 97.38 96 GLU A O 1
ATOM 742 N N . SER A 1 97 ? 8.992 5.688 8.727 1 96.5 97 SER A N 1
ATOM 743 C CA . SER A 1 97 ? 9.438 5.055 7.488 1 96.5 97 SER A CA 1
ATOM 744 C C . SER A 1 97 ? 10.898 4.637 7.578 1 96.5 97 SER A C 1
ATOM 746 O O . SER A 1 97 ? 11.625 5.09 8.461 1 96.5 97 SER A O 1
ATOM 748 N N . MET A 1 98 ? 11.297 3.867 6.688 1 94.44 98 MET A N 1
ATOM 749 C CA . MET A 1 98 ? 12.68 3.389 6.672 1 94.44 98 MET A CA 1
ATOM 750 C C . MET A 1 98 ? 13.648 4.535 6.418 1 94.44 98 MET A C 1
ATOM 752 O O . MET A 1 98 ? 14.781 4.52 6.91 1 94.44 98 MET A O 1
ATOM 756 N N . TRP A 1 99 ? 13.234 5.539 5.684 1 94.06 99 TRP A N 1
ATOM 757 C CA . TRP A 1 99 ? 14.125 6.664 5.418 1 94.06 99 TRP A CA 1
ATOM 758 C C . TRP A 1 99 ? 14.07 7.684 6.551 1 94.06 99 TRP A C 1
ATOM 760 O O . TRP A 1 99 ? 14.984 8.492 6.707 1 94.06 99 TRP A O 1
ATOM 770 N N . ASN A 1 100 ? 12.938 7.707 7.324 1 91.25 100 ASN A N 1
ATOM 771 C CA . ASN A 1 100 ? 12.969 8.438 8.586 1 91.25 100 ASN A CA 1
ATOM 772 C C . ASN A 1 100 ? 14.094 7.949 9.492 1 91.25 100 ASN A C 1
ATOM 774 O O . ASN A 1 100 ? 14.852 8.75 10.039 1 91.25 100 ASN A O 1
ATOM 778 N N . GLU A 1 101 ? 14.141 6.656 9.633 1 91.19 101 GLU A N 1
ATOM 779 C CA . GLU A 1 101 ? 15.117 6.012 10.508 1 91.19 101 GLU A CA 1
ATOM 780 C C . GLU A 1 101 ? 16.547 6.324 10.07 1 91.19 101 GLU A C 1
ATOM 782 O O . GLU A 1 101 ? 17.438 6.477 10.906 1 91.19 101 GLU A O 1
ATOM 787 N N . LYS A 1 102 ? 16.75 6.512 8.789 1 92.06 102 LYS A N 1
ATOM 788 C CA . LYS A 1 102 ? 18.078 6.73 8.242 1 92.06 102 LYS A CA 1
ATOM 789 C C . LYS A 1 102 ? 18.375 8.219 8.094 1 92.06 102 LYS A C 1
ATOM 791 O O . LYS A 1 102 ? 19.438 8.602 7.594 1 92.06 102 LYS A O 1
ATOM 796 N N . ASN A 1 103 ? 17.422 9.102 8.406 1 94.19 103 ASN A N 1
ATOM 797 C CA . ASN A 1 103 ? 17.562 10.555 8.375 1 94.19 103 ASN A CA 1
ATOM 798 C C . ASN A 1 103 ? 17.828 11.062 6.961 1 94.19 103 ASN A C 1
ATOM 800 O O . ASN A 1 103 ? 18.688 11.93 6.758 1 94.19 103 ASN A O 1
ATOM 804 N N . LEU A 1 104 ? 17.141 10.461 6.043 1 95.25 104 LEU A N 1
ATOM 805 C CA . LEU A 1 104 ? 17.266 10.867 4.645 1 95.25 104 LEU A CA 1
ATOM 806 C C . LEU A 1 104 ? 16.109 11.789 4.25 1 95.25 104 LEU A C 1
ATOM 808 O O . LEU A 1 104 ? 15.023 11.711 4.82 1 95.25 104 LEU A O 1
ATOM 812 N N . PHE A 1 105 ? 16.391 12.648 3.305 1 95.62 105 PHE A N 1
ATOM 813 C CA . PHE A 1 105 ? 15.297 13.367 2.658 1 95.62 105 PHE A CA 1
ATOM 814 C C . PHE A 1 105 ? 14.453 12.422 1.818 1 95.62 105 PHE A C 1
ATOM 816 O O . PHE A 1 105 ? 14.914 11.906 0.794 1 95.62 105 PHE A O 1
ATOM 823 N N . THR A 1 106 ? 13.281 12.219 2.227 1 95.5 106 THR A N 1
ATOM 824 C CA . THR A 1 106 ? 12.438 11.242 1.55 1 95.5 106 THR A CA 1
ATOM 825 C C . THR A 1 106 ? 11.602 11.906 0.458 1 95.5 106 THR A C 1
ATOM 827 O O . THR A 1 106 ? 11.719 11.555 -0.718 1 95.5 106 THR A O 1
ATOM 830 N N . GLY A 1 107 ? 10.773 12.867 0.796 1 95.31 107 GLY A N 1
ATOM 831 C CA . GLY A 1 107 ? 9.875 13.523 -0.143 1 95.31 107 GLY A CA 1
ATOM 832 C C . GLY A 1 107 ? 8.891 12.562 -0.791 1 95.31 107 GLY A C 1
ATOM 833 O O . GLY A 1 107 ? 8.18 11.828 -0.098 1 95.31 107 GLY A O 1
ATOM 834 N N . CYS A 1 108 ? 8.945 12.445 -2.084 1 94.81 108 CYS A N 1
ATOM 835 C CA . CYS A 1 108 ? 7.953 11.656 -2.811 1 94.81 108 CYS A CA 1
ATOM 836 C C . CYS A 1 108 ? 8.508 10.281 -3.172 1 94.81 108 CYS A C 1
ATOM 838 O O . CYS A 1 108 ? 7.859 9.516 -3.889 1 94.81 108 CYS A O 1
ATOM 840 N N . VAL A 1 109 ? 9.742 10.016 -2.67 1 96.19 109 VAL A N 1
ATOM 841 C CA . VAL A 1 109 ? 10.234 8.656 -2.844 1 96.19 109 VAL A CA 1
ATOM 842 C C . VAL A 1 109 ? 9.367 7.684 -2.053 1 96.19 109 VAL A C 1
ATOM 844 O O . VAL A 1 109 ? 8.992 7.961 -0.909 1 96.19 109 VAL A O 1
ATOM 847 N N . ASP A 1 110 ? 9.031 6.59 -2.682 1 97.12 110 ASP A N 1
ATOM 848 C CA . ASP A 1 110 ? 7.996 5.699 -2.162 1 97.12 110 ASP A CA 1
ATOM 849 C C . ASP A 1 110 ? 8.609 4.586 -1.315 1 97.12 110 ASP A C 1
ATOM 851 O O . ASP A 1 110 ? 8.789 3.463 -1.793 1 97.12 110 ASP A O 1
ATOM 855 N N . VAL A 1 111 ? 8.852 4.941 -0.044 1 96.5 111 VAL A N 1
ATOM 856 C CA . VAL A 1 111 ? 9.508 4.051 0.909 1 96.5 111 VAL A CA 1
ATOM 857 C C . VAL A 1 111 ? 8.484 3.547 1.929 1 96.5 111 VAL A C 1
ATOM 859 O O . VAL A 1 111 ? 7.574 4.281 2.314 1 96.5 111 VAL A O 1
ATOM 862 N N . PRO A 1 112 ? 8.594 2.309 2.359 1 96.88 112 PRO A N 1
ATOM 863 C CA . PRO A 1 112 ? 7.641 1.743 3.318 1 96.88 112 PRO A CA 1
ATOM 864 C C . PRO A 1 112 ? 8 2.066 4.766 1 96.88 112 PRO A C 1
ATOM 866 O O . PRO A 1 112 ? 8.93 2.838 5.02 1 96.88 112 PRO A O 1
ATOM 869 N N . LEU A 1 113 ? 7.27 1.478 5.668 1 97.25 113 LEU A N 1
ATOM 870 C CA . LEU A 1 113 ? 7.438 1.653 7.109 1 97.25 113 LEU A CA 1
ATOM 871 C C . LEU A 1 113 ? 8.547 0.75 7.641 1 97.25 113 LEU A C 1
ATOM 873 O O . LEU A 1 113 ? 8.898 -0.249 7.008 1 97.25 113 LEU A O 1
ATOM 877 N N . THR A 1 114 ? 9.102 1.15 8.773 1 95.62 114 THR A N 1
ATOM 878 C CA . THR A 1 114 ? 9.953 0.268 9.562 1 95.62 114 THR A CA 1
ATOM 879 C C . THR A 1 114 ? 9.109 -0.653 10.438 1 95.62 114 THR A C 1
ATOM 881 O O . THR A 1 114 ? 7.883 -0.542 10.469 1 95.62 114 THR A O 1
ATOM 884 N N . LYS A 1 115 ? 9.781 -1.568 11.125 1 94.12 115 LYS A N 1
ATOM 885 C CA . LYS A 1 115 ? 9.086 -2.377 12.125 1 94.12 115 LYS A CA 1
ATOM 886 C C . LYS A 1 115 ? 8.398 -1.495 13.164 1 94.12 115 LYS A C 1
ATOM 888 O O . LYS A 1 115 ? 7.238 -1.725 13.508 1 94.12 115 LYS A O 1
ATOM 893 N N . LYS A 1 116 ? 9.102 -0.517 13.578 1 95.69 116 LYS A N 1
ATOM 894 C CA . LYS A 1 116 ? 8.539 0.435 14.531 1 95.69 116 LYS A CA 1
ATOM 895 C C . LYS A 1 116 ? 7.352 1.177 13.93 1 95.69 116 LYS A C 1
ATOM 897 O O . LYS A 1 116 ? 6.348 1.401 14.609 1 95.69 116 LYS A O 1
ATOM 902 N N . GLY A 1 117 ? 7.473 1.575 12.695 1 97.38 117 GLY A N 1
ATOM 903 C CA . GLY A 1 117 ? 6.383 2.244 12 1 97.38 117 GLY A CA 1
ATOM 904 C C . GLY A 1 117 ? 5.125 1.401 11.914 1 97.38 117 GLY A C 1
ATOM 905 O O . GLY A 1 117 ? 4.012 1.921 12.031 1 97.38 117 GLY A O 1
ATOM 906 N N . VAL A 1 118 ? 5.336 0.156 11.719 1 96.44 118 VAL A N 1
ATOM 907 C CA . VAL A 1 118 ? 4.219 -0.781 11.68 1 96.44 118 VAL A CA 1
ATOM 908 C C . VAL A 1 118 ? 3.529 -0.824 13.039 1 96.44 118 VAL A C 1
ATOM 910 O O . VAL A 1 118 ? 2.299 -0.766 13.125 1 96.44 118 VAL A O 1
ATOM 913 N N . GLU A 1 119 ? 4.32 -0.883 14.047 1 96.38 119 GLU A N 1
ATOM 914 C CA . GLU A 1 119 ? 3.775 -0.903 15.406 1 96.38 119 GLU A CA 1
ATOM 915 C C . GLU A 1 119 ? 3.031 0.392 15.719 1 96.38 119 GLU A C 1
ATOM 917 O O . GLU A 1 119 ? 1.977 0.37 16.359 1 96.38 119 GLU A O 1
ATOM 922 N N . GLU A 1 120 ? 3.576 1.47 15.281 1 97.38 120 GLU A N 1
ATOM 923 C CA . GLU A 1 120 ? 2.93 2.766 15.469 1 97.38 120 GLU A CA 1
ATOM 924 C C . GLU A 1 120 ? 1.565 2.807 14.789 1 97.38 120 GLU A C 1
ATOM 926 O O . GLU A 1 120 ? 0.597 3.316 15.352 1 97.38 120 GLU A O 1
ATOM 931 N N . ALA A 1 121 ? 1.506 2.256 13.617 1 97.44 121 ALA A N 1
ATOM 932 C CA . ALA A 1 121 ? 0.251 2.232 12.867 1 97.44 121 ALA A CA 1
ATOM 933 C C . ALA A 1 121 ? -0.795 1.378 13.578 1 97.44 121 ALA A C 1
ATOM 935 O O . ALA A 1 121 ? -1.966 1.758 13.656 1 97.44 121 ALA A O 1
ATOM 936 N N . ILE A 1 122 ? -0.377 0.258 14.055 1 95.44 122 ILE A N 1
ATOM 937 C CA . ILE A 1 122 ? -1.269 -0.644 14.773 1 95.44 122 ILE A CA 1
ATOM 938 C C . ILE A 1 122 ? -1.787 0.043 16.031 1 95.44 122 ILE A C 1
ATOM 940 O O . ILE A 1 122 ? -2.982 -0.014 16.344 1 95.44 122 ILE A O 1
ATOM 944 N N . GLU A 1 123 ? -0.874 0.72 16.734 1 96.19 123 GLU A N 1
ATOM 945 C CA . GLU A 1 123 ? -1.262 1.433 17.953 1 96.19 123 GLU A CA 1
ATOM 946 C C . GLU A 1 123 ? -2.242 2.559 17.641 1 96.19 123 GLU A C 1
ATOM 948 O O . GLU A 1 123 ? -3.186 2.795 18.391 1 96.19 123 GLU A O 1
ATOM 953 N N . ALA A 1 124 ? -1.999 3.232 16.609 1 95.88 124 ALA A N 1
ATOM 954 C CA . ALA A 1 124 ? -2.938 4.262 16.172 1 95.88 124 ALA A CA 1
ATOM 955 C C . ALA A 1 124 ? -4.328 3.678 15.945 1 95.88 124 ALA A C 1
ATOM 957 O O . ALA A 1 124 ? -5.332 4.285 16.312 1 95.88 124 ALA A O 1
ATOM 958 N N . GLY A 1 125 ? -4.359 2.518 15.352 1 94.75 125 GLY A N 1
ATOM 959 C CA . GLY A 1 125 ? -5.621 1.837 15.109 1 94.75 125 GLY A CA 1
ATOM 960 C C . GLY A 1 125 ? -6.359 1.486 16.391 1 94.75 125 GLY A C 1
ATOM 961 O O . GLY A 1 125 ? -7.582 1.609 16.469 1 94.75 125 GLY A O 1
ATOM 962 N N . LYS A 1 126 ? -5.672 1.063 17.359 1 93 126 LYS A N 1
ATOM 963 C CA . LYS A 1 126 ? -6.273 0.735 18.656 1 93 126 LYS A CA 1
ATOM 964 C C . LYS A 1 126 ? -6.895 1.97 19.297 1 93 126 LYS A C 1
ATOM 966 O O . LYS A 1 126 ? -7.977 1.892 19.875 1 93 126 LYS A O 1
ATOM 971 N N . ARG A 1 127 ? -6.254 3.09 19.078 1 91.81 127 ARG A N 1
ATOM 972 C CA . ARG A 1 127 ? -6.707 4.336 19.688 1 91.81 127 ARG A CA 1
ATOM 973 C C . ARG A 1 127 ? -8.008 4.816 19.047 1 91.81 127 ARG A C 1
ATOM 975 O O . ARG A 1 127 ? -8.836 5.434 19.719 1 91.81 127 ARG A O 1
ATOM 982 N N . ILE A 1 128 ? -8.195 4.441 17.828 1 92.31 128 ILE A N 1
ATOM 983 C CA . ILE A 1 128 ? -9.383 4.965 17.141 1 92.31 128 ILE A CA 1
ATOM 984 C C . ILE A 1 128 ? -10.344 3.824 16.828 1 92.31 128 ILE A C 1
ATOM 986 O O . ILE A 1 128 ? -11.203 3.951 15.961 1 92.31 128 ILE A O 1
ATOM 990 N N . SER A 1 129 ? -10.203 2.721 17.438 1 90.81 129 SER A N 1
ATOM 991 C CA . SER A 1 129 ? -10.898 1.482 17.094 1 90.81 129 SER A CA 1
ATOM 992 C C . SER A 1 129 ? -12.406 1.646 17.203 1 90.81 129 SER A C 1
ATOM 994 O O . SER A 1 129 ? -13.164 1.02 16.453 1 90.81 129 SER A O 1
ATOM 996 N N . THR A 1 130 ? -12.898 2.523 18.016 1 89.38 130 THR A N 1
ATOM 997 C CA . THR A 1 130 ? -14.336 2.633 18.25 1 89.38 130 THR A CA 1
ATOM 998 C C . THR A 1 130 ? -14.914 3.834 17.516 1 89.38 130 THR A C 1
ATOM 1000 O O . THR A 1 130 ? -16.125 4.055 17.531 1 89.38 130 THR A O 1
ATOM 1003 N N . MET A 1 131 ? -14.117 4.57 16.891 1 89.19 131 MET A N 1
ATOM 1004 C CA . MET A 1 131 ? -14.594 5.77 16.203 1 89.19 131 MET A CA 1
ATOM 1005 C C . MET A 1 131 ? -15.227 5.414 14.867 1 89.19 131 MET A C 1
ATOM 1007 O O . MET A 1 131 ? -14.695 4.59 14.125 1 89.19 131 MET A O 1
ATOM 1011 N N . PRO A 1 132 ? -16.297 6.02 14.633 1 90.12 132 PRO A N 1
ATOM 1012 C CA . PRO A 1 132 ? -16.922 5.738 13.336 1 90.12 132 PRO A CA 1
ATOM 1013 C C . PRO A 1 132 ? -16.125 6.309 12.164 1 90.12 132 PRO A C 1
ATOM 1015 O O . PRO A 1 132 ? -15.547 7.387 12.281 1 90.12 132 PRO A O 1
ATOM 1018 N N . LEU A 1 133 ? -16.109 5.586 11.102 1 94.81 133 LEU A N 1
ATOM 1019 C CA . LEU A 1 133 ? -15.422 6 9.891 1 94.81 133 LEU A CA 1
ATOM 1020 C C . LEU A 1 133 ? -16.266 5.699 8.656 1 94.81 133 LEU A C 1
ATOM 1022 O O . LEU A 1 133 ? -16.781 4.59 8.5 1 94.81 133 LEU A O 1
ATOM 1026 N N . ASP A 1 134 ? -16.406 6.73 7.824 1 95.94 134 ASP A N 1
ATOM 1027 C CA . ASP A 1 134 ? -17.203 6.559 6.617 1 95.94 134 ASP A CA 1
ATOM 1028 C C . ASP A 1 134 ? -16.328 6.578 5.367 1 95.94 134 ASP A C 1
ATOM 1030 O O . ASP A 1 134 ? -16.656 5.965 4.355 1 95.94 134 ASP A O 1
ATOM 1034 N N . ILE A 1 135 ? -15.242 7.273 5.426 1 97.56 135 ILE A N 1
ATOM 1035 C CA . ILE A 1 135 ? -14.359 7.406 4.27 1 97.56 135 ILE A CA 1
ATOM 1036 C C . ILE A 1 135 ? -12.945 7.727 4.734 1 97.56 135 ILE A C 1
ATOM 1038 O O . ILE A 1 135 ? -12.758 8.422 5.734 1 97.56 135 ILE A O 1
ATOM 1042 N N . VAL A 1 136 ? -11.969 7.199 4.023 1 98.25 136 VAL A N 1
ATOM 1043 C CA . VAL A 1 136 ? -10.562 7.41 4.352 1 98.25 136 VAL A CA 1
ATOM 1044 C C . VAL A 1 136 ? -9.836 7.992 3.143 1 98.25 136 VAL A C 1
ATOM 1046 O O . VAL A 1 136 ? -10.055 7.555 2.012 1 98.25 136 VAL A O 1
ATOM 1049 N N . TYR A 1 137 ? -9.023 8.992 3.41 1 98.75 137 TYR A N 1
ATOM 1050 C CA . TYR A 1 137 ? -8.141 9.562 2.393 1 98.75 137 TYR A CA 1
ATOM 1051 C C . TYR A 1 137 ? -6.68 9.305 2.734 1 98.75 137 TYR A C 1
ATOM 1053 O O . TYR A 1 137 ? -6.266 9.477 3.885 1 98.75 137 TYR A O 1
ATOM 1061 N N . THR A 1 138 ? -5.953 8.852 1.802 1 98.44 138 THR A N 1
ATOM 1062 C CA . THR A 1 138 ? -4.52 8.633 1.972 1 98.44 138 THR A CA 1
ATOM 1063 C C . THR A 1 138 ? -3.734 9.305 0.846 1 98.44 138 THR A C 1
ATOM 1065 O O . THR A 1 138 ? -4.293 9.609 -0.21 1 98.44 138 THR A O 1
ATOM 1068 N N . SER A 1 139 ? -2.445 9.602 1.131 1 97.81 139 SER A N 1
ATOM 1069 C CA . SER A 1 139 ? -1.569 9.992 0.031 1 97.81 139 SER A CA 1
ATOM 1070 C C . SER A 1 139 ? -1.354 8.844 -0.942 1 97.81 139 SER A C 1
ATOM 1072 O O . SER A 1 139 ? -1.827 7.727 -0.706 1 97.81 139 SER A O 1
ATOM 1074 N N . ALA A 1 140 ? -0.682 9.102 -2.002 1 95.12 140 ALA A N 1
ATOM 1075 C CA . ALA A 1 140 ? -0.401 8.078 -3.01 1 95.12 140 ALA A CA 1
ATOM 1076 C C . ALA A 1 140 ? 0.807 7.238 -2.613 1 95.12 140 ALA A C 1
ATOM 1078 O O . ALA A 1 140 ? 1.128 6.25 -3.281 1 95.12 140 ALA A O 1
ATOM 1079 N N . LEU A 1 141 ? 1.443 7.566 -1.548 1 96.88 141 LEU A N 1
ATOM 1080 C CA . LEU A 1 141 ? 2.688 6.902 -1.172 1 96.88 141 LEU A CA 1
ATOM 1081 C C . LEU A 1 141 ? 2.412 5.719 -0.25 1 96.88 141 LEU A C 1
ATOM 1083 O O . LEU A 1 141 ? 1.527 5.785 0.606 1 96.88 141 LEU A O 1
ATOM 1087 N N . VAL A 1 142 ? 3.189 4.68 -0.323 1 97.12 142 VAL A N 1
ATOM 1088 C CA . VAL A 1 142 ? 2.932 3.377 0.281 1 97.12 142 VAL A CA 1
ATOM 1089 C C . VAL A 1 142 ? 2.979 3.494 1.803 1 97.12 142 VAL A C 1
ATOM 1091 O O . VAL A 1 142 ? 2.244 2.799 2.508 1 97.12 142 VAL A O 1
ATOM 1094 N N . ARG A 1 143 ? 3.855 4.305 2.365 1 97.62 143 ARG A N 1
ATOM 1095 C CA . ARG A 1 143 ? 3.957 4.398 3.818 1 97.62 143 ARG A CA 1
ATOM 1096 C C . ARG A 1 143 ? 2.654 4.906 4.426 1 97.62 143 ARG A C 1
ATOM 1098 O O . ARG A 1 143 ? 2.262 4.477 5.516 1 97.62 143 ARG A O 1
ATOM 1105 N N . SER A 1 144 ? 2.006 5.828 3.725 1 98.25 144 SER A N 1
ATOM 1106 C CA . SER A 1 144 ? 0.704 6.316 4.172 1 98.25 144 SER A CA 1
ATOM 1107 C C . SER A 1 144 ? -0.374 5.25 3.998 1 98.25 144 SER A C 1
ATOM 1109 O O . SER A 1 144 ? -1.211 5.059 4.883 1 98.25 144 SER A O 1
ATOM 1111 N N . GLN A 1 145 ? -0.335 4.547 2.924 1 97.56 145 GLN A N 1
ATOM 1112 C CA . GLN A 1 145 ? -1.315 3.5 2.652 1 97.56 145 GLN A CA 1
ATOM 1113 C C . GLN A 1 145 ? -1.179 2.348 3.641 1 97.56 145 GLN A C 1
ATOM 1115 O O . GLN A 1 145 ? -2.178 1.856 4.172 1 97.56 145 GLN A O 1
ATOM 1120 N N . MET A 1 146 ? 0.02 1.985 3.877 1 97.38 146 MET A N 1
ATOM 1121 C CA . MET A 1 146 ? 0.274 0.944 4.867 1 97.38 146 MET A CA 1
ATOM 1122 C C . MET A 1 146 ? -0.263 1.353 6.234 1 97.38 146 MET A C 1
ATOM 1124 O O . MET A 1 146 ? -0.906 0.553 6.918 1 97.38 146 MET A O 1
ATOM 1128 N N . THR A 1 147 ? 0.035 2.576 6.582 1 98.44 147 THR A N 1
ATOM 1129 C CA . THR A 1 147 ? -0.425 3.078 7.875 1 98.44 147 THR A CA 1
ATOM 1130 C C . THR A 1 147 ? -1.947 3.037 7.957 1 98.44 147 THR A C 1
ATOM 1132 O O . THR A 1 147 ? -2.508 2.576 8.953 1 98.44 147 THR A O 1
ATOM 1135 N N . ALA A 1 148 ? -2.59 3.471 6.895 1 98.06 148 ALA A N 1
ATOM 1136 C CA . ALA A 1 148 ? -4.051 3.484 6.867 1 98.06 148 ALA A CA 1
ATOM 1137 C C . ALA A 1 148 ? -4.613 2.072 7 1 98.06 148 ALA A C 1
ATOM 1139 O O . ALA A 1 148 ? -5.504 1.828 7.82 1 98.06 148 ALA A O 1
ATOM 1140 N N . MET A 1 149 ? -4.078 1.171 6.238 1 97.12 149 MET A N 1
ATOM 1141 C CA . MET A 1 149 ? -4.598 -0.194 6.219 1 97.12 149 MET A CA 1
ATOM 1142 C C . MET A 1 149 ? -4.344 -0.89 7.551 1 97.12 149 MET A C 1
ATOM 1144 O O . MET A 1 149 ? -5.227 -1.575 8.078 1 97.12 149 MET A O 1
ATOM 1148 N N . LEU A 1 150 ? -3.176 -0.74 8.125 1 96.75 150 LEU A N 1
ATOM 1149 C CA . LEU A 1 150 ? -2.844 -1.337 9.414 1 96.75 150 LEU A CA 1
ATOM 1150 C C . LEU A 1 150 ? -3.723 -0.766 10.516 1 96.75 150 LEU A C 1
ATOM 1152 O O . LEU A 1 150 ? -4.18 -1.501 11.398 1 96.75 150 LEU A O 1
ATOM 1156 N N . THR A 1 151 ? -3.922 0.53 10.438 1 96.12 151 THR A N 1
ATOM 1157 C CA . THR A 1 151 ? -4.801 1.192 11.398 1 96.12 151 THR A CA 1
ATOM 1158 C C . THR A 1 151 ? -6.207 0.604 11.336 1 96.12 151 THR A C 1
ATOM 1160 O O . THR A 1 151 ? -6.812 0.315 12.367 1 96.12 151 THR A O 1
ATOM 1163 N N . LEU A 1 152 ? -6.66 0.307 10.156 1 94.25 152 LEU A N 1
ATOM 1164 C CA . LEU A 1 152 ? -8.039 -0.11 9.961 1 94.25 152 LEU A CA 1
ATOM 1165 C C . LEU A 1 152 ? -8.211 -1.592 10.273 1 94.25 152 LEU A C 1
ATOM 1167 O O . LEU A 1 152 ? -9.336 -2.07 10.438 1 94.25 152 LEU A O 1
ATOM 1171 N N . THR A 1 153 ? -7.152 -2.32 10.344 1 90.88 153 THR A N 1
ATOM 1172 C CA . THR A 1 153 ? -7.234 -3.711 10.773 1 90.88 153 THR A CA 1
ATOM 1173 C 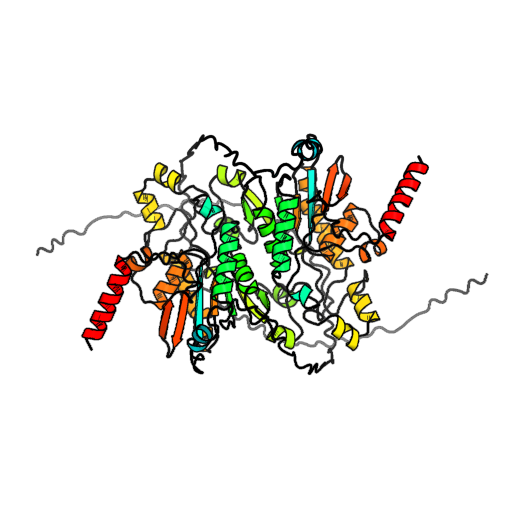C . THR A 1 153 ? -7.652 -3.803 12.234 1 90.88 153 THR A C 1
ATOM 1175 O O . THR A 1 153 ? -8.148 -4.84 12.688 1 90.88 153 THR A O 1
ATOM 1178 N N . GLN A 1 154 ? -7.457 -2.695 12.953 1 90 154 GLN A N 1
ATOM 1179 C CA . GLN A 1 154 ? -7.734 -2.686 14.391 1 90 154 GLN A CA 1
ATOM 1180 C C . GLN A 1 154 ? -9.133 -2.141 14.68 1 90 154 GLN A C 1
ATOM 1182 O O . GLN A 1 154 ? -9.578 -2.133 15.828 1 90 154 GLN A O 1
ATOM 1187 N N . HIS A 1 155 ? -9.766 -1.718 13.586 1 86.94 155 HIS A N 1
ATOM 1188 C CA . HIS A 1 155 ? -11.039 -1.025 13.781 1 86.94 155 HIS A CA 1
ATOM 1189 C C . HIS A 1 155 ? -12.148 -2.004 14.148 1 86.94 155 HIS A C 1
ATOM 1191 O O . HIS A 1 155 ? -12.219 -3.104 13.602 1 86.94 155 HIS A O 1
ATOM 1197 N N . CYS A 1 156 ? -13.031 -1.663 14.961 1 79.81 156 CYS A N 1
ATOM 1198 C CA . CYS A 1 156 ? -14.023 -2.553 15.547 1 79.81 156 CYS A CA 1
ATOM 1199 C C . CYS A 1 156 ? -15.219 -2.727 14.617 1 79.81 156 CYS A C 1
ATOM 1201 O O . CYS A 1 156 ? -15.891 -3.756 14.648 1 79.81 156 CYS A O 1
ATOM 1203 N N . CYS A 1 157 ? -15.648 -1.662 13.875 1 70.81 157 CYS A N 1
ATOM 1204 C CA . CYS A 1 157 ? -16.844 -1.725 13.039 1 70.81 157 CYS A CA 1
ATOM 1205 C C . CYS A 1 157 ? -16.719 -2.816 11.984 1 70.81 157 CYS A C 1
ATOM 1207 O O . CYS A 1 157 ? -17.703 -3.225 11.383 1 70.81 157 CYS A O 1
ATOM 1209 N N . GLN A 1 158 ? -15.68 -3.486 11.852 1 70.94 158 GLN A N 1
ATOM 1210 C CA . GLN A 1 158 ? -15.383 -4.637 11.008 1 70.94 158 GLN A CA 1
ATOM 1211 C C . GLN A 1 158 ? -15.688 -4.336 9.539 1 70.94 158 GLN A C 1
ATOM 1213 O O . GLN A 1 158 ? -15.938 -5.254 8.75 1 70.94 158 GLN A O 1
ATOM 1218 N N . LYS A 1 159 ? -15.992 -2.967 9.211 1 88.88 159 LYS A N 1
ATOM 1219 C CA . LYS A 1 159 ? -16.094 -2.639 7.793 1 88.88 159 LYS A CA 1
ATOM 1220 C C . LYS A 1 159 ? -14.75 -2.828 7.09 1 88.88 159 LYS A C 1
ATOM 1222 O O . LYS A 1 159 ? -13.695 -2.689 7.711 1 88.88 159 LYS A O 1
ATOM 1227 N N . VAL A 1 160 ? -14.828 -3.18 5.875 1 94.12 160 VAL A N 1
ATOM 1228 C CA . VAL A 1 160 ? -13.625 -3.49 5.117 1 94.12 160 VAL A CA 1
ATOM 1229 C C . VAL A 1 160 ? -13.195 -2.27 4.305 1 94.12 160 VAL A C 1
ATOM 1231 O O . VAL A 1 160 ? -13.969 -1.75 3.496 1 94.12 160 VAL A O 1
ATOM 1234 N N . PRO A 1 161 ? -12.016 -1.785 4.566 1 96.44 161 PRO A N 1
ATOM 1235 C CA . PRO A 1 161 ? -11.539 -0.707 3.701 1 96.44 161 PRO A CA 1
ATOM 1236 C C . PRO A 1 161 ? -11.227 -1.183 2.283 1 96.44 161 PRO A C 1
ATOM 1238 O O . PRO A 1 161 ? -10.602 -2.232 2.104 1 96.44 161 PRO A O 1
ATOM 1241 N N . ILE A 1 162 ? -11.656 -0.433 1.314 1 96.69 162 ILE A N 1
ATOM 1242 C CA . ILE A 1 162 ? -11.414 -0.784 -0.081 1 96.69 162 ILE A CA 1
ATOM 1243 C C . ILE A 1 162 ? -10.828 0.416 -0.821 1 96.69 162 ILE A C 1
ATOM 1245 O O . ILE A 1 162 ? -11.414 1.499 -0.826 1 96.69 162 ILE A O 1
ATOM 1249 N N . ILE A 1 163 ? -9.688 0.233 -1.438 1 96.94 163 ILE A N 1
ATOM 1250 C CA . ILE A 1 163 ? -9.086 1.3 -2.229 1 96.94 163 ILE A CA 1
ATOM 1251 C C . ILE A 1 163 ? -9.898 1.524 -3.5 1 96.94 163 ILE A C 1
ATOM 1253 O O . ILE A 1 163 ? -10.164 0.581 -4.246 1 96.94 163 ILE A O 1
ATOM 1257 N N . VAL A 1 164 ? -10.297 2.746 -3.691 1 95 164 VAL A N 1
ATOM 1258 C CA . VAL A 1 164 ? -11.086 3.111 -4.863 1 95 164 VAL A CA 1
ATOM 1259 C C . VAL A 1 164 ? -10.156 3.434 -6.031 1 95 164 VAL A C 1
ATOM 1261 O O . VAL A 1 164 ? -9.18 4.16 -5.867 1 95 164 VAL A O 1
ATOM 1264 N N . HIS A 1 165 ? -10.43 2.838 -7.145 1 90.75 165 HIS A N 1
ATOM 1265 C CA . HIS A 1 165 ? -9.68 3.102 -8.367 1 90.75 165 HIS A CA 1
ATOM 1266 C C . HIS A 1 165 ? -10.531 3.854 -9.383 1 90.75 165 HIS A C 1
ATOM 1268 O O . HIS A 1 165 ? -11.453 3.285 -9.969 1 90.75 165 HIS A O 1
ATOM 1274 N N . ASN A 1 166 ? -10.219 5.105 -9.609 1 85.44 166 ASN A N 1
ATOM 1275 C CA . ASN A 1 166 ? -10.961 5.926 -10.562 1 85.44 166 ASN A CA 1
ATOM 1276 C C . ASN A 1 166 ? -10.039 6.586 -11.578 1 85.44 166 ASN A C 1
ATOM 1278 O O . ASN A 1 166 ? -10.367 7.633 -12.133 1 85.44 166 ASN A O 1
ATOM 1282 N N . GLU A 1 167 ? -8.867 5.98 -11.773 1 80.62 167 GLU A N 1
ATOM 1283 C CA . GLU A 1 167 ? -7.863 6.535 -12.68 1 80.62 167 GLU A CA 1
ATOM 1284 C C . GLU A 1 167 ? -8.336 6.48 -14.125 1 80.62 167 GLU A C 1
ATOM 1286 O O . GLU A 1 167 ? -8.047 7.387 -14.914 1 80.62 167 GLU A O 1
ATOM 1291 N N . ASN A 1 168 ? -8.992 5.41 -14.523 1 82.38 168 ASN A N 1
ATOM 1292 C CA . ASN A 1 168 ? -9.57 5.219 -15.852 1 82.38 168 ASN A CA 1
ATOM 1293 C C . ASN A 1 168 ? -10.781 4.285 -15.812 1 82.38 168 ASN A C 1
ATOM 1295 O O . ASN A 1 168 ? -11.094 3.717 -14.766 1 82.38 168 ASN A O 1
ATOM 1299 N N . GLU A 1 169 ? -11.422 4.191 -16.828 1 84.81 169 GLU A N 1
ATOM 1300 C CA . GLU A 1 169 ? -12.664 3.416 -16.906 1 84.81 169 GLU A CA 1
ATOM 1301 C C . GLU A 1 169 ? -12.398 1.933 -16.656 1 84.81 169 GLU A C 1
ATOM 1303 O O . GLU A 1 169 ? -13.188 1.257 -15.992 1 84.81 169 GLU A O 1
ATOM 1308 N N . GLU A 1 170 ? -11.32 1.495 -17.062 1 84.12 170 GLU A N 1
ATOM 1309 C CA . GLU A 1 170 ? -10.969 0.085 -16.922 1 84.12 170 GLU A CA 1
ATOM 1310 C C . GLU A 1 170 ? -10.734 -0.277 -15.461 1 84.12 170 GLU A C 1
ATOM 1312 O O . GLU A 1 170 ? -11.219 -1.307 -14.984 1 84.12 170 GLU A O 1
ATOM 1317 N N . ALA A 1 171 ? -10.023 0.605 -14.836 1 85.31 171 ALA A N 1
ATOM 1318 C CA . ALA A 1 171 ? -9.742 0.382 -13.422 1 85.31 171 ALA A CA 1
ATOM 1319 C C . ALA A 1 171 ? -11.031 0.375 -12.602 1 85.31 171 ALA A C 1
ATOM 1321 O O . ALA A 1 171 ? -11.188 -0.436 -11.688 1 85.31 171 ALA A O 1
ATOM 1322 N N . GLU A 1 172 ? -11.922 1.262 -13.023 1 87.81 172 GLU A N 1
ATOM 1323 C CA . GLU A 1 172 ? -13.203 1.335 -12.336 1 87.81 172 GLU A CA 1
ATOM 1324 C C . GLU A 1 172 ? -14.023 0.068 -12.555 1 87.81 172 GLU A C 1
ATOM 1326 O O . GLU A 1 172 ? -14.602 -0.476 -11.617 1 87.81 172 GLU A O 1
ATOM 1331 N N . LEU A 1 173 ? -14.023 -0.363 -13.703 1 86.81 173 LEU A N 1
ATOM 1332 C CA . LEU A 1 173 ? -14.789 -1.558 -14.047 1 86.81 173 LEU A CA 1
ATOM 1333 C C . LEU A 1 173 ? -14.195 -2.793 -13.375 1 86.81 173 LEU A C 1
ATOM 1335 O O . LEU A 1 173 ? -14.938 -3.641 -12.867 1 86.81 173 LEU A O 1
ATOM 1339 N N . TRP A 1 174 ? -12.938 -2.842 -13.266 1 88.31 174 TRP A N 1
ATOM 1340 C CA . TRP A 1 174 ? -12.25 -4.023 -12.758 1 88.31 174 TRP A CA 1
ATOM 1341 C C . TRP A 1 174 ? -12.391 -4.133 -11.242 1 88.31 174 TRP A C 1
ATOM 1343 O O . TRP A 1 174 ? -12.242 -5.215 -10.68 1 88.31 174 TRP A O 1
ATOM 1353 N N . SER A 1 175 ? -12.664 -3.012 -10.625 1 90.5 175 SER A N 1
ATOM 1354 C CA . SER A 1 175 ? -12.703 -3.018 -9.164 1 90.5 175 SER A CA 1
ATOM 1355 C C . SER A 1 175 ? -14.141 -2.887 -8.656 1 90.5 175 SER A C 1
ATOM 1357 O O . SER A 1 175 ? -14.359 -2.586 -7.48 1 90.5 175 SER A O 1
ATOM 1359 N N . GLN A 1 176 ? -15.094 -3.146 -9.57 1 92.19 176 GLN A N 1
ATOM 1360 C CA . GLN A 1 176 ? -16.5 -2.973 -9.219 1 92.19 176 GLN A CA 1
ATOM 1361 C C . GLN A 1 176 ? -16.969 -4.074 -8.273 1 92.19 176 GLN A C 1
ATOM 1363 O O . GLN A 1 176 ? -16.594 -5.238 -8.43 1 92.19 176 GLN A O 1
ATOM 1368 N N . ILE A 1 177 ? -17.75 -3.703 -7.305 1 93.56 177 ILE A N 1
ATOM 1369 C CA . ILE A 1 177 ? -18.375 -4.621 -6.355 1 93.56 177 ILE A CA 1
ATOM 1370 C C . ILE A 1 177 ? -19.859 -4.805 -6.711 1 93.56 177 ILE A C 1
ATOM 1372 O O . ILE A 1 177 ? -20.609 -3.83 -6.805 1 93.56 177 ILE A O 1
ATOM 1376 N N . TYR A 1 178 ? -20.312 -5.984 -6.824 1 92.44 178 TYR A N 1
ATOM 1377 C CA . TYR A 1 178 ? -21.656 -6.227 -7.355 1 92.44 178 TYR A CA 1
ATOM 1378 C C . TYR A 1 178 ? -22.609 -6.648 -6.25 1 92.44 178 TYR A C 1
ATOM 1380 O O . TYR A 1 178 ? -23.781 -6.957 -6.516 1 92.44 178 TYR A O 1
ATOM 1388 N N . SER A 1 179 ? -22.25 -6.582 -5.039 1 92.25 179 SER A N 1
ATOM 1389 C CA . SER A 1 179 ? -23.094 -6.844 -3.883 1 92.25 179 SER A CA 1
ATOM 1390 C C . SER A 1 179 ? -23.344 -5.574 -3.072 1 92.25 179 SER A C 1
ATOM 1392 O O . SER A 1 179 ? -22.406 -5.004 -2.51 1 92.25 179 SER A O 1
ATOM 1394 N N . ASP A 1 180 ? -24.547 -5.172 -2.938 1 91.62 180 ASP A N 1
ATOM 1395 C CA . ASP A 1 180 ? -24.891 -3.979 -2.172 1 91.62 180 ASP A CA 1
ATOM 1396 C C . ASP A 1 180 ? -24.547 -4.16 -0.693 1 91.62 180 ASP A C 1
ATOM 1398 O O . ASP A 1 180 ? -24.125 -3.217 -0.028 1 91.62 180 ASP A O 1
ATOM 1402 N N . ASP A 1 181 ? -24.766 -5.34 -0.253 1 91.06 181 ASP A N 1
ATOM 1403 C CA . ASP A 1 181 ? -24.453 -5.637 1.141 1 91.06 181 ASP A CA 1
ATOM 1404 C C . ASP A 1 181 ? -22.953 -5.461 1.41 1 91.06 181 ASP A C 1
ATOM 1406 O O . ASP A 1 181 ? -22.562 -4.844 2.404 1 91.06 181 ASP A O 1
ATOM 1410 N N . THR A 1 182 ? -22.188 -5.957 0.495 1 93.25 182 THR A N 1
ATOM 1411 C CA . THR A 1 182 ? -20.734 -5.836 0.632 1 93.25 182 THR A CA 1
ATOM 1412 C C . THR A 1 182 ? -20.297 -4.375 0.53 1 93.25 182 THR A C 1
ATOM 1414 O O . THR A 1 182 ? -19.406 -3.936 1.258 1 93.25 182 THR A O 1
ATOM 1417 N N . LYS A 1 183 ? -20.953 -3.645 -0.291 1 92.56 183 LYS A N 1
ATOM 1418 C CA . LYS A 1 183 ? -20.656 -2.221 -0.433 1 92.56 183 LYS A CA 1
ATOM 1419 C C . LYS A 1 183 ? -20.953 -1.466 0.859 1 92.56 183 LYS A C 1
ATOM 1421 O O . LYS A 1 183 ? -20.172 -0.611 1.277 1 92.56 183 LYS A O 1
ATOM 1426 N N . ASN A 1 184 ? -22.016 -1.818 1.458 1 90.88 184 ASN A N 1
ATOM 1427 C CA . ASN A 1 184 ? -22.438 -1.146 2.686 1 90.88 184 ASN A CA 1
ATOM 1428 C C . ASN A 1 184 ? -21.516 -1.492 3.854 1 90.88 184 ASN A C 1
ATOM 1430 O O . ASN A 1 184 ? -21.453 -0.756 4.84 1 90.88 184 ASN A O 1
ATOM 1434 N N . GLN A 1 185 ? -20.844 -2.584 3.695 1 91.88 185 GLN A N 1
ATOM 1435 C CA . GLN A 1 185 ? -19.938 -3.018 4.75 1 91.88 185 GLN A CA 1
ATOM 1436 C C . GLN A 1 185 ? -18.484 -2.656 4.41 1 91.88 185 GLN A C 1
ATOM 1438 O O . GLN A 1 185 ? -17.562 -3.232 4.969 1 91.88 185 GLN A O 1
ATOM 1443 N N . SER A 1 186 ? -18.391 -1.654 3.541 1 94.44 186 SER A N 1
ATOM 1444 C CA . SER A 1 186 ? -17.062 -1.257 3.111 1 94.44 186 SER A CA 1
ATOM 1445 C C . SER A 1 186 ? -16.797 0.219 3.396 1 94.44 186 SER A C 1
ATOM 1447 O O . SER A 1 186 ? -17.75 1.014 3.479 1 94.44 186 SER A O 1
ATOM 1449 N N . ILE A 1 187 ? -15.617 0.558 3.629 1 95.69 187 ILE A N 1
ATOM 1450 C CA . ILE A 1 187 ? -15.148 1.933 3.771 1 95.69 187 ILE A CA 1
ATOM 1451 C C . ILE A 1 187 ? -14.266 2.305 2.58 1 95.69 187 ILE A C 1
ATOM 1453 O O . ILE A 1 187 ? -13.18 1.753 2.408 1 95.69 187 ILE A O 1
ATOM 1457 N N . PRO A 1 188 ? -14.727 3.217 1.735 1 97.12 188 PRO A N 1
ATOM 1458 C CA . PRO A 1 188 ? -13.883 3.611 0.603 1 97.12 188 PRO A CA 1
ATOM 1459 C C . PRO A 1 188 ? -12.609 4.32 1.038 1 97.12 188 PRO A C 1
ATOM 1461 O O . PRO A 1 188 ? -12.633 5.152 1.948 1 97.12 188 PRO A O 1
ATOM 1464 N N . VAL A 1 189 ? -11.539 3.922 0.478 1 97.88 189 VAL A N 1
ATOM 1465 C CA . VAL A 1 189 ? -10.234 4.555 0.667 1 97.88 189 VAL A CA 1
ATOM 1466 C C . VAL A 1 189 ? -9.797 5.23 -0.63 1 97.88 189 VAL A C 1
ATOM 1468 O O . VAL A 1 189 ? -9.609 4.562 -1.651 1 97.88 189 VAL A O 1
ATOM 1471 N N . VAL A 1 190 ? -9.609 6.547 -0.542 1 97.88 190 VAL A N 1
ATOM 1472 C CA . VAL A 1 190 ? -9.289 7.324 -1.733 1 97.88 190 VAL A CA 1
ATOM 1473 C C . VAL A 1 190 ? -7.832 7.789 -1.667 1 97.88 190 VAL A C 1
ATOM 1475 O O . VAL A 1 190 ? -7.41 8.398 -0.679 1 97.88 190 VAL A O 1
ATOM 1478 N N . LYS A 1 191 ? -7.109 7.445 -2.686 1 96.56 191 LYS A N 1
ATOM 1479 C CA . LYS A 1 191 ? -5.738 7.93 -2.811 1 96.56 191 LYS A CA 1
ATOM 1480 C C . LYS A 1 191 ? -5.691 9.281 -3.521 1 96.56 191 LYS A C 1
ATOM 1482 O O . LYS A 1 191 ? -6.383 9.484 -4.523 1 96.56 191 LYS A O 1
ATOM 1487 N N . ALA A 1 192 ? -4.852 10.172 -2.957 1 96.38 192 ALA A N 1
ATOM 1488 C CA . ALA A 1 192 ? -4.719 11.492 -3.561 1 96.38 192 ALA A CA 1
ATOM 1489 C C . ALA A 1 192 ? -3.266 11.953 -3.555 1 96.38 192 ALA A C 1
ATOM 1491 O O . ALA A 1 192 ? -2.658 12.102 -2.49 1 96.38 192 ALA A O 1
ATOM 1492 N N . TRP A 1 193 ? -2.711 12.258 -4.727 1 94.31 193 TRP A N 1
ATOM 1493 C CA . TRP A 1 193 ? -1.325 12.703 -4.828 1 94.31 193 TRP A CA 1
ATOM 1494 C C . TRP A 1 193 ? -1.146 14.078 -4.188 1 94.31 193 TRP A C 1
ATOM 1496 O O . TRP A 1 193 ? -0.044 14.43 -3.764 1 94.31 193 TRP A O 1
ATOM 1506 N N . GLN A 1 194 ? -2.252 14.836 -4.086 1 96.75 194 GLN A N 1
ATOM 1507 C CA . GLN A 1 194 ? -2.213 16.156 -3.484 1 96.75 194 GLN A CA 1
ATOM 1508 C C . GLN A 1 194 ? -1.857 16.078 -2.002 1 96.75 194 GLN A C 1
ATOM 1510 O O . GLN A 1 194 ? -1.457 17.078 -1.401 1 96.75 194 GLN A O 1
ATOM 1515 N N . LEU A 1 195 ? -2.006 14.875 -1.407 1 97.94 195 LEU A N 1
ATOM 1516 C CA . LEU A 1 195 ? -1.713 14.68 0.008 1 97.94 195 LEU A CA 1
ATOM 1517 C C . LEU A 1 195 ? -0.308 14.117 0.2 1 97.94 195 LEU A C 1
ATOM 1519 O O . LEU A 1 195 ? 0.11 13.852 1.329 1 97.94 195 LEU A O 1
ATOM 1523 N N . ASN A 1 196 ? 0.432 13.969 -0.882 1 97.5 196 ASN A N 1
ATOM 1524 C CA . ASN A 1 196 ? 1.806 13.484 -0.788 1 97.5 196 ASN A CA 1
ATOM 1525 C C . ASN A 1 196 ? 2.682 14.438 0.018 1 97.5 196 ASN A C 1
ATOM 1527 O O . ASN A 1 196 ? 2.322 15.602 0.216 1 97.5 196 ASN A O 1
ATOM 1531 N N . GLU A 1 197 ? 3.752 13.883 0.452 1 96.75 197 GLU A N 1
ATOM 1532 C CA . GLU A 1 197 ? 4.762 14.711 1.113 1 96.75 197 GLU A CA 1
ATOM 1533 C C . GLU A 1 197 ? 5.352 15.734 0.151 1 96.75 197 GLU A C 1
ATOM 1535 O O . GLU A 1 197 ? 5.281 15.562 -1.067 1 96.75 197 GLU A O 1
ATOM 1540 N N . ARG A 1 198 ? 5.805 16.797 0.755 1 95.44 198 ARG A N 1
ATOM 1541 C CA . ARG A 1 198 ? 6.52 17.812 -0.017 1 95.44 198 ARG A CA 1
ATOM 1542 C C . ARG A 1 198 ? 7.641 17.188 -0.837 1 95.44 198 ARG A C 1
ATOM 1544 O O . ARG A 1 198 ? 8.383 16.328 -0.338 1 95.44 198 ARG A O 1
ATOM 1551 N N . MET A 1 199 ? 7.695 17.594 -2.105 1 94.5 199 MET A N 1
ATOM 1552 C CA . MET A 1 199 ? 8.773 17.125 -2.977 1 94.5 199 MET A CA 1
ATOM 1553 C C . MET A 1 199 ? 10.07 17.859 -2.678 1 94.5 199 MET A C 1
ATOM 1555 O O . MET A 1 199 ? 10.148 19.078 -2.832 1 94.5 199 MET A O 1
ATOM 1559 N N . TYR A 1 200 ? 11.148 17.141 -2.32 1 94.75 200 TYR A N 1
ATOM 1560 C CA . TYR A 1 200 ? 12.391 17.781 -1.88 1 94.75 200 TYR A CA 1
ATOM 1561 C C . TYR A 1 200 ? 13.375 17.922 -3.041 1 94.75 200 TYR A C 1
ATOM 1563 O O . TYR A 1 200 ? 14.508 18.359 -2.85 1 94.75 200 TYR A O 1
ATOM 1571 N N . GLY A 1 201 ? 12.922 17.484 -4.234 1 94 201 GLY A N 1
ATOM 1572 C CA . GLY A 1 201 ? 13.734 17.688 -5.426 1 94 201 GLY A CA 1
ATOM 1573 C C . GLY A 1 201 ? 15.07 16.953 -5.367 1 94 201 GLY A C 1
ATOM 1574 O O . GLY A 1 201 ? 15.125 15.766 -5.07 1 94 201 GLY A O 1
ATOM 1575 N N . ASP A 1 202 ? 16.141 17.703 -5.562 1 94 202 ASP A N 1
ATOM 1576 C CA . ASP A 1 202 ? 17.469 17.125 -5.695 1 94 202 ASP A CA 1
ATOM 1577 C C . ASP A 1 202 ? 18 16.672 -4.344 1 94 202 ASP A C 1
ATOM 1579 O O . ASP A 1 202 ? 19.047 16.016 -4.273 1 94 202 ASP A O 1
ATOM 1583 N N . LEU A 1 203 ? 17.344 16.922 -3.312 1 95.19 203 LEU A N 1
ATOM 1584 C CA . LEU A 1 203 ? 17.797 16.531 -1.986 1 95.19 203 LEU A CA 1
ATOM 1585 C C . LEU A 1 203 ? 17.359 15.102 -1.668 1 95.19 203 LEU A C 1
ATOM 1587 O O . LEU A 1 203 ? 17.859 14.492 -0.717 1 95.19 203 LEU A O 1
ATOM 1591 N N . GLN A 1 204 ? 16.438 14.57 -2.416 1 96.12 204 GLN A N 1
ATOM 1592 C CA . GLN A 1 204 ? 15.875 13.25 -2.129 1 96.12 204 GLN A CA 1
ATOM 1593 C C . GLN A 1 204 ? 16.969 12.18 -2.156 1 96.12 204 GLN A C 1
ATOM 1595 O O . GLN A 1 204 ? 17.688 12.055 -3.141 1 96.12 204 GLN A O 1
ATOM 1600 N N . GLY A 1 205 ? 16.969 11.477 -1.018 1 96.06 205 GLY A N 1
ATOM 1601 C CA . GLY A 1 205 ? 17.953 10.414 -0.902 1 96.06 205 GLY A CA 1
ATOM 1602 C C . GLY A 1 205 ? 19.219 10.836 -0.184 1 96.06 205 GLY A C 1
ATOM 1603 O O . GLY A 1 205 ? 20.047 10 0.185 1 96.06 205 GLY A O 1
ATOM 1604 N N . LEU A 1 206 ? 19.375 12.133 -0.022 1 95.31 206 LEU A N 1
ATOM 1605 C CA . LEU A 1 206 ? 20.562 12.633 0.686 1 95.31 206 LEU A CA 1
ATOM 1606 C C . LEU A 1 206 ? 20.328 12.625 2.193 1 95.31 206 LEU A C 1
ATOM 1608 O O . LEU A 1 206 ? 19.203 12.836 2.654 1 95.31 206 LEU A O 1
ATOM 1612 N N . ASN A 1 207 ? 21.391 12.383 2.887 1 95.31 207 ASN A N 1
ATOM 1613 C CA . ASN A 1 207 ? 21.344 12.461 4.344 1 95.31 207 ASN A CA 1
ATOM 1614 C C . ASN A 1 207 ? 21.25 13.906 4.824 1 95.31 207 ASN A C 1
ATOM 1616 O O . ASN A 1 207 ? 22.016 14.766 4.379 1 95.31 207 ASN A O 1
ATOM 1620 N N . LYS A 1 208 ? 20.422 14.148 5.75 1 92.69 208 LYS A N 1
ATOM 1621 C CA . LYS A 1 208 ? 20.141 15.516 6.191 1 92.69 208 LYS A CA 1
ATOM 1622 C C . LYS A 1 208 ? 21.359 16.141 6.859 1 92.69 208 LYS A C 1
ATOM 1624 O O . LYS A 1 208 ? 21.688 17.297 6.598 1 92.69 208 LYS A O 1
ATOM 1629 N N . GLN A 1 209 ? 22 15.391 7.676 1 92.81 209 GLN A N 1
ATOM 1630 C CA . GLN A 1 209 ? 23.172 15.898 8.367 1 92.81 209 GLN A CA 1
ATOM 1631 C C . GLN A 1 209 ? 24.328 16.125 7.391 1 92.81 209 GLN A C 1
ATOM 1633 O O . GLN A 1 209 ? 25 17.172 7.438 1 92.81 209 GLN A O 1
ATOM 1638 N N . GLU A 1 210 ? 24.484 15.156 6.551 1 92.69 210 GLU A N 1
ATOM 1639 C CA . GLU A 1 210 ? 25.547 15.281 5.555 1 92.69 210 GLU A CA 1
ATOM 1640 C C . GLU A 1 210 ? 25.281 16.453 4.609 1 92.69 210 GLU A C 1
ATOM 1642 O O . GLU A 1 210 ? 26.203 17.156 4.203 1 92.69 210 GLU A O 1
ATOM 1647 N N . THR A 1 211 ? 24.078 16.656 4.277 1 93.19 211 THR A N 1
ATOM 1648 C CA . THR A 1 211 ? 23.703 17.766 3.398 1 93.19 211 THR A CA 1
ATOM 1649 C C . THR A 1 211 ? 23.969 19.109 4.062 1 93.19 211 THR A C 1
ATOM 1651 O O . THR A 1 211 ? 24.438 20.047 3.408 1 93.19 211 THR A O 1
ATOM 1654 N N . ALA A 1 212 ? 23.703 19.156 5.316 1 93.44 212 ALA A N 1
ATOM 1655 C CA . ALA A 1 212 ? 23.984 20.391 6.066 1 93.44 212 ALA A CA 1
ATOM 1656 C C . ALA A 1 212 ? 25.469 20.672 6.129 1 93.44 212 ALA A C 1
ATOM 1658 O O . ALA A 1 212 ? 25.891 21.828 6.121 1 93.44 212 ALA A O 1
ATOM 1659 N N . GLU A 1 213 ? 26.219 19.625 6.188 1 93.81 213 GLU A N 1
ATOM 1660 C CA . GLU A 1 213 ? 27.672 19.781 6.227 1 93.81 213 GLU A CA 1
ATOM 1661 C C . GLU A 1 213 ? 28.219 20.281 4.887 1 93.81 213 GLU A C 1
ATOM 1663 O O . GLU A 1 213 ? 29.156 21.062 4.848 1 93.81 213 GLU A O 1
ATOM 1668 N N . VAL A 1 214 ? 27.547 19.906 3.883 1 92.31 214 VAL A N 1
ATOM 1669 C CA . VAL A 1 214 ? 28.016 20.25 2.545 1 92.31 214 VAL A CA 1
ATOM 1670 C C . VAL A 1 214 ? 27.484 21.625 2.135 1 92.31 214 VAL A C 1
ATOM 1672 O O . VAL A 1 214 ? 28.25 22.469 1.664 1 92.31 214 VAL A O 1
ATOM 1675 N N . PHE A 1 215 ? 26.234 21.938 2.355 1 92.81 215 PHE A N 1
ATOM 1676 C CA . PHE A 1 215 ? 25.594 23.141 1.843 1 92.81 215 PHE A CA 1
ATOM 1677 C C . PHE A 1 215 ? 25.453 24.188 2.939 1 92.81 215 PHE A C 1
ATOM 1679 O O . PHE A 1 215 ? 25.156 25.359 2.658 1 92.81 215 PHE A O 1
ATOM 1686 N N . GLY A 1 216 ? 25.703 23.797 4.148 1 93.25 216 GLY A N 1
ATOM 1687 C CA . GLY A 1 216 ? 25.531 24.703 5.27 1 93.25 216 GLY A CA 1
ATOM 1688 C C . GLY A 1 216 ? 24.234 24.469 6.023 1 93.25 216 GLY A C 1
ATOM 1689 O O . GLY A 1 216 ? 23.188 24.219 5.414 1 93.25 216 GLY A O 1
ATOM 1690 N N . LYS A 1 217 ? 24.312 24.531 7.242 1 92.31 217 LYS A N 1
ATOM 1691 C CA . LYS A 1 217 ? 23.156 24.312 8.117 1 92.31 217 LYS A CA 1
ATOM 1692 C C . LYS A 1 217 ? 22.047 25.328 7.84 1 92.31 217 LYS A C 1
ATOM 1694 O O . LYS A 1 217 ? 20.875 24.969 7.816 1 92.31 217 LYS A O 1
ATOM 1699 N N . GLU A 1 218 ? 22.422 26.516 7.633 1 91.88 218 GLU A N 1
ATOM 1700 C CA . GLU A 1 218 ? 21.438 27.578 7.406 1 91.88 218 GLU A CA 1
ATOM 1701 C C . GLU A 1 218 ? 20.656 27.344 6.113 1 91.88 218 GLU A C 1
ATOM 1703 O O . GLU A 1 218 ? 19.438 27.531 6.078 1 91.88 218 GLU A O 1
ATOM 1708 N N . GLN A 1 219 ? 21.375 26.969 5.129 1 91.69 219 GLN A N 1
ATOM 1709 C CA . GLN A 1 219 ? 20.75 26.719 3.838 1 91.69 219 GLN A CA 1
ATOM 1710 C C . GLN A 1 219 ? 19.766 25.562 3.918 1 91.69 219 GLN A C 1
ATOM 1712 O O . GLN A 1 219 ? 18.656 25.641 3.391 1 91.69 219 GLN A O 1
ATOM 1717 N N . VAL A 1 220 ? 20.219 24.547 4.543 1 90.69 220 VAL A N 1
ATOM 1718 C CA . VAL A 1 220 ? 19.359 23.375 4.695 1 90.69 220 VAL A CA 1
ATOM 1719 C C . VAL A 1 220 ? 18.141 23.734 5.543 1 90.69 220 VAL A C 1
ATOM 1721 O O . VAL A 1 220 ? 17.016 23.297 5.25 1 90.69 220 VAL A O 1
ATOM 1724 N N . LEU A 1 221 ? 18.359 24.5 6.484 1 88.62 221 LEU A N 1
ATOM 1725 C CA . LEU A 1 221 ? 17.25 24.953 7.316 1 88.62 221 LEU A CA 1
ATOM 1726 C C . LEU A 1 221 ? 16.266 25.781 6.5 1 88.62 221 LEU A C 1
ATOM 1728 O O . LEU A 1 221 ? 15.047 25.641 6.672 1 88.62 221 LEU A O 1
ATOM 1732 N N . ARG A 1 222 ? 16.75 26.562 5.652 1 89.25 222 ARG A N 1
ATOM 1733 C CA . ARG A 1 222 ? 15.906 27.375 4.789 1 89.25 222 ARG A CA 1
ATOM 1734 C C . ARG A 1 222 ? 15.07 26.5 3.859 1 89.25 222 ARG A C 1
ATOM 1736 O O . ARG A 1 222 ? 13.883 26.766 3.656 1 89.25 222 ARG A O 1
ATOM 1743 N N . TRP A 1 223 ? 15.711 25.516 3.352 1 89.56 223 TRP A N 1
ATOM 1744 C CA . TRP A 1 223 ? 15.008 24.594 2.457 1 89.56 223 TRP A CA 1
ATOM 1745 C C . TRP A 1 223 ? 13.914 23.844 3.203 1 89.56 223 TRP A C 1
ATOM 1747 O O . TRP A 1 223 ? 12.859 23.547 2.639 1 89.56 223 TRP A O 1
ATOM 1757 N N . ARG A 1 224 ? 14.117 23.625 4.434 1 86.62 224 ARG A N 1
ATOM 1758 C CA . ARG A 1 224 ? 13.242 22.719 5.176 1 86.62 224 ARG A CA 1
ATOM 1759 C C . ARG A 1 224 ? 12.188 23.484 5.953 1 86.62 224 ARG A C 1
ATOM 1761 O O . ARG A 1 224 ? 11.078 22.984 6.172 1 86.62 224 ARG A O 1
ATOM 1768 N N . ARG A 1 225 ? 12.555 24.703 6.344 1 83.31 225 ARG A N 1
ATOM 1769 C CA . ARG A 1 225 ? 11.719 25.328 7.363 1 83.31 225 ARG A CA 1
ATOM 1770 C C . ARG A 1 225 ? 11.305 26.734 6.941 1 83.31 225 ARG A C 1
ATOM 1772 O O . ARG A 1 225 ? 11.07 27.609 7.789 1 83.31 225 ARG A O 1
ATOM 1779 N N . THR A 1 226 ? 11.352 26.953 5.742 1 85.38 226 THR A N 1
ATOM 1780 C CA . THR A 1 226 ? 10.82 28.234 5.277 1 85.38 226 THR A CA 1
ATOM 1781 C C . THR A 1 226 ? 9.586 28.016 4.402 1 85.38 226 THR A C 1
ATOM 1783 O O . THR A 1 226 ? 9.391 26.938 3.846 1 85.38 226 THR A O 1
ATOM 1786 N N . TYR A 1 227 ? 8.914 29.062 4.305 1 86.56 227 TYR A N 1
ATOM 1787 C CA . TYR A 1 227 ? 7.613 29.031 3.643 1 86.56 227 TYR A CA 1
ATOM 1788 C C . TYR A 1 227 ? 7.77 29.141 2.131 1 86.56 227 TYR A C 1
ATOM 1790 O O . TYR A 1 227 ? 7.102 28.422 1.377 1 86.56 227 TYR A O 1
ATOM 1798 N N . GLU A 1 228 ? 8.688 29.938 1.681 1 88.81 228 GLU A N 1
ATOM 1799 C CA . GLU A 1 228 ? 8.734 30.297 0.265 1 88.81 228 GLU A CA 1
AT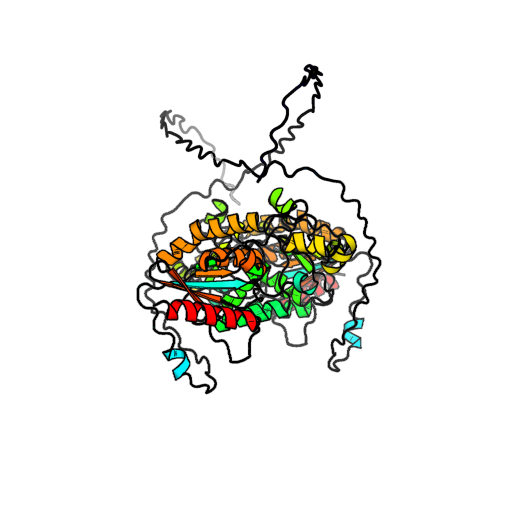OM 1800 C C . GLU A 1 228 ? 9.898 29.609 -0.44 1 88.81 228 GLU A C 1
ATOM 1802 O O . GLU A 1 228 ? 9.859 29.391 -1.652 1 88.81 228 GLU A O 1
ATOM 1807 N N . VAL A 1 229 ? 10.93 29.328 0.305 1 90.75 229 VAL A N 1
ATOM 1808 C CA . VAL A 1 229 ? 12.141 28.797 -0.321 1 90.75 229 VAL A CA 1
ATOM 1809 C C . VAL A 1 229 ? 11.938 27.328 -0.67 1 90.75 229 VAL A C 1
ATOM 1811 O O . VAL A 1 229 ? 11.469 26.547 0.159 1 90.75 229 VAL A O 1
ATOM 1814 N N . ARG A 1 230 ? 12.242 27.016 -1.832 1 92.56 230 ARG A N 1
ATOM 1815 C CA . ARG A 1 230 ? 12.109 25.625 -2.268 1 92.56 230 ARG A CA 1
ATOM 1816 C C . ARG A 1 230 ? 13.477 24.969 -2.438 1 92.56 230 ARG A C 1
ATOM 1818 O O . ARG A 1 230 ? 14.445 25.625 -2.824 1 92.56 230 ARG A O 1
ATOM 1825 N N . PRO A 1 231 ? 13.625 23.688 -2.125 1 94.19 231 PRO A N 1
ATOM 1826 C CA . PRO A 1 231 ? 14.828 22.969 -2.551 1 94.19 231 PRO A CA 1
ATOM 1827 C C . PRO A 1 231 ? 14.984 22.938 -4.07 1 94.19 231 PRO A C 1
ATOM 1829 O O . PRO A 1 231 ? 14.016 23.156 -4.801 1 94.19 231 PRO A O 1
ATOM 1832 N N . PRO A 1 232 ? 16.25 22.703 -4.52 1 92.81 232 PRO A N 1
ATOM 1833 C CA . PRO A 1 232 ? 16.453 22.656 -5.973 1 92.81 232 PRO A CA 1
ATOM 1834 C C . PRO A 1 232 ? 15.523 21.641 -6.652 1 92.81 232 PRO A C 1
ATOM 1836 O O . PRO A 1 232 ? 15.586 20.453 -6.352 1 92.81 232 PRO A O 1
ATOM 1839 N N . ASN A 1 233 ? 14.625 22.141 -7.555 1 92.31 233 ASN A N 1
ATOM 1840 C CA . ASN A 1 233 ? 13.672 21.344 -8.328 1 92.31 233 ASN A CA 1
ATOM 1841 C C . ASN A 1 233 ? 12.633 20.688 -7.426 1 92.31 233 ASN A C 1
ATOM 1843 O O . ASN A 1 233 ? 12.141 19.594 -7.73 1 92.31 233 ASN A O 1
ATOM 1847 N N . GLY A 1 234 ? 12.445 21.266 -6.312 1 94.5 234 GLY A N 1
ATOM 1848 C CA . GLY A 1 234 ? 11.453 20.766 -5.375 1 94.5 234 GLY A CA 1
ATOM 1849 C C . GLY A 1 234 ? 10.328 21.75 -5.113 1 94.5 234 GLY A C 1
ATOM 1850 O O . GLY A 1 234 ? 10.148 22.703 -5.867 1 94.5 234 GLY A O 1
ATOM 1851 N N . GLU A 1 235 ? 9.531 21.422 -4.113 1 94.06 235 GLU A N 1
ATOM 1852 C CA . GLU A 1 235 ? 8.398 22.25 -3.709 1 94.06 235 GLU A CA 1
ATOM 1853 C C . GLU A 1 235 ? 8.727 23.062 -2.465 1 94.06 235 GLU A C 1
ATOM 1855 O O . GLU A 1 235 ? 9.43 22.594 -1.571 1 94.06 235 GLU A O 1
ATOM 1860 N N . SER A 1 236 ? 8.227 24.312 -2.506 1 92.88 236 SER A N 1
ATOM 1861 C CA . SER A 1 236 ? 8.219 25.078 -1.257 1 92.88 236 SER A CA 1
ATOM 1862 C C . SER A 1 236 ? 7.078 24.625 -0.348 1 92.88 236 SER A C 1
ATOM 1864 O O . SER A 1 236 ? 6.184 23.891 -0.778 1 92.88 236 SER A O 1
ATOM 1866 N N . LEU A 1 237 ? 7.18 24.984 0.865 1 90.19 237 LEU A N 1
ATOM 1867 C CA . LEU A 1 237 ? 6.074 24.688 1.772 1 90.19 237 LEU A CA 1
ATOM 1868 C C . LEU A 1 237 ? 4.781 25.344 1.282 1 90.19 237 LEU A C 1
ATOM 1870 O O . LEU A 1 237 ? 3.707 24.734 1.387 1 90.19 237 LEU A O 1
ATOM 1874 N N . GLU A 1 238 ? 4.91 26.484 0.718 1 91.75 238 GLU A N 1
ATOM 1875 C CA . GLU A 1 238 ? 3.762 27.203 0.18 1 91.75 238 GLU A CA 1
ATOM 1876 C C . GLU A 1 238 ? 3.076 26.406 -0.925 1 91.75 238 GLU A C 1
ATOM 1878 O O . GLU A 1 238 ? 1.847 26.312 -0.959 1 91.75 238 GLU A O 1
ATOM 1883 N N . MET A 1 239 ? 3.85 25.875 -1.814 1 93.56 239 MET A N 1
ATOM 1884 C CA . MET A 1 239 ? 3.326 25.078 -2.922 1 93.56 239 MET A CA 1
ATOM 1885 C C . MET A 1 239 ? 2.617 23.828 -2.41 1 93.56 239 MET A C 1
ATOM 1887 O O . MET A 1 239 ? 1.526 23.5 -2.875 1 93.56 239 MET A O 1
ATOM 1891 N N . CYS A 1 240 ? 3.256 23.188 -1.466 1 92.62 240 CYS A N 1
ATOM 1892 C CA . CYS A 1 240 ? 2.67 22 -0.844 1 92.62 240 CYS A CA 1
ATOM 1893 C C . CYS A 1 240 ? 1.371 22.359 -0.126 1 92.62 240 CYS A C 1
ATOM 1895 O O . CYS A 1 240 ? 0.378 21.641 -0.246 1 92.62 240 CYS A O 1
ATOM 1897 N N . LEU A 1 241 ? 1.393 23.469 0.552 1 91.75 241 LEU A N 1
ATOM 1898 C CA . LEU A 1 241 ? 0.219 23.938 1.278 1 91.75 241 LEU A CA 1
ATOM 1899 C C . LEU A 1 241 ? -0.947 24.188 0.327 1 91.75 241 LEU A C 1
ATOM 1901 O O . LEU A 1 241 ? -2.07 23.75 0.59 1 91.75 241 LEU A O 1
ATOM 1905 N N . LYS A 1 242 ? -0.679 24.781 -0.732 1 94.5 242 LYS A N 1
ATOM 1906 C CA . LYS A 1 242 ? -1.729 25.141 -1.679 1 94.5 242 LYS A CA 1
ATOM 1907 C C . LYS A 1 242 ? -2.418 23.906 -2.24 1 94.5 242 LYS A C 1
ATOM 1909 O O . LYS A 1 242 ? -3.648 23.828 -2.262 1 94.5 242 LYS A O 1
ATOM 1914 N N . ARG A 1 243 ? -1.641 22.922 -2.619 1 95.94 243 ARG A N 1
ATOM 1915 C CA . ARG A 1 243 ? -2.273 21.766 -3.223 1 95.94 243 ARG A CA 1
ATOM 1916 C C . ARG A 1 243 ? -2.998 20.922 -2.174 1 95.94 243 ARG A C 1
ATOM 1918 O O . ARG A 1 243 ? -4.082 20.391 -2.434 1 95.94 243 ARG A O 1
ATOM 1925 N N . ALA A 1 244 ? -2.447 20.797 -1.003 1 97.25 244 ALA A N 1
ATOM 1926 C CA . ALA A 1 244 ? -3.057 19.984 0.05 1 97.25 244 ALA A CA 1
ATOM 1927 C C . ALA A 1 244 ? -4.344 20.625 0.56 1 97.25 244 ALA A C 1
ATOM 1929 O O . ALA A 1 244 ? -5.367 19.953 0.702 1 97.25 244 ALA A O 1
ATOM 1930 N N . VAL A 1 245 ? -4.336 21.922 0.785 1 97.56 245 VAL A N 1
ATOM 1931 C CA . VAL A 1 245 ? -5.496 22.625 1.315 1 97.56 245 VAL A CA 1
ATOM 1932 C C . VAL A 1 245 ? -6.594 22.688 0.257 1 97.56 245 VAL A C 1
ATOM 1934 O O . VAL A 1 245 ? -7.773 22.5 0.568 1 97.56 245 VAL A O 1
ATOM 1937 N N . THR A 1 246 ? -6.176 22.922 -0.972 1 98.12 246 THR A N 1
ATOM 1938 C CA . THR A 1 246 ? -7.152 22.938 -2.055 1 98.12 246 THR A CA 1
ATOM 1939 C C . THR A 1 246 ? -7.871 21.594 -2.158 1 98.12 246 THR A C 1
ATOM 1941 O O . THR A 1 246 ? -9.094 21.547 -2.268 1 98.12 246 THR A O 1
ATOM 1944 N N . TYR A 1 247 ? -7.148 20.578 -2.092 1 98.38 247 TYR A N 1
ATOM 1945 C CA . TYR A 1 247 ? -7.754 19.25 -2.145 1 98.38 247 TYR A CA 1
ATOM 1946 C C . TYR A 1 247 ? -8.68 19.031 -0.954 1 98.38 247 TYR A C 1
ATOM 1948 O O . TYR A 1 247 ? -9.773 18.484 -1.103 1 98.38 247 TYR A O 1
ATOM 1956 N N . PHE A 1 248 ? -8.25 19.438 0.217 1 98.5 248 PHE A N 1
ATOM 1957 C CA . PHE A 1 248 ? -9.062 19.297 1.423 1 98.5 248 PHE A CA 1
ATOM 1958 C C . PHE A 1 248 ? -10.398 20 1.267 1 98.5 248 PHE A C 1
ATOM 1960 O O . PHE A 1 248 ? -11.453 19.406 1.505 1 98.5 248 PHE A O 1
ATOM 1967 N N . LYS A 1 249 ? -10.328 21.172 0.812 1 97.56 249 LYS A N 1
ATOM 1968 C CA . LYS A 1 249 ? -11.516 22.016 0.675 1 97.56 249 LYS A CA 1
ATOM 1969 C C . LYS A 1 249 ? -12.469 21.438 -0.376 1 97.56 249 LYS A C 1
ATOM 1971 O O . LYS A 1 249 ? -13.688 21.453 -0.194 1 97.56 249 LYS A O 1
ATOM 1976 N N . ASP A 1 250 ? -11.859 20.891 -1.38 1 97.81 250 ASP A N 1
ATOM 1977 C CA . ASP A 1 250 ? -12.664 20.469 -2.527 1 97.81 250 ASP A CA 1
ATOM 1978 C C . ASP A 1 250 ? -13.219 19.062 -2.336 1 97.81 250 ASP A C 1
ATOM 1980 O O . ASP A 1 250 ? -14.289 18.734 -2.855 1 97.81 250 ASP A O 1
ATOM 1984 N N . ASN A 1 251 ? -12.508 18.234 -1.569 1 97.69 251 ASN A N 1
ATOM 1985 C CA . ASN A 1 251 ? -12.867 16.828 -1.577 1 97.69 251 ASN A CA 1
ATOM 1986 C C . ASN A 1 251 ? -13.203 16.328 -0.174 1 97.69 251 ASN A C 1
ATOM 1988 O O . ASN A 1 251 ? -14.094 15.492 -0.003 1 97.69 251 ASN A O 1
ATOM 1992 N N . ILE A 1 252 ? -12.594 16.828 0.826 1 98.12 252 ILE A N 1
ATOM 1993 C CA . ILE A 1 252 ? -12.711 16.266 2.162 1 98.12 252 ILE A CA 1
ATOM 1994 C C . ILE A 1 252 ? -13.727 17.062 2.979 1 98.12 252 ILE A C 1
ATOM 1996 O O . ILE A 1 252 ? -14.617 16.484 3.605 1 98.12 252 ILE A O 1
ATOM 2000 N N . GLU A 1 253 ? -13.633 18.344 2.936 1 97.12 253 GLU A N 1
ATOM 2001 C CA . GLU A 1 253 ? -14.508 19.219 3.715 1 97.12 253 GLU A CA 1
ATOM 2002 C C . GLU A 1 253 ? -15.977 18.984 3.369 1 97.12 253 GLU A C 1
ATOM 2004 O O . GLU A 1 253 ? -16.828 18.922 4.258 1 97.12 253 GLU A O 1
ATOM 2009 N N . PRO A 1 254 ? -16.312 18.844 2.082 1 97.12 254 PRO A N 1
ATOM 2010 C CA . PRO A 1 254 ? -17.719 18.578 1.748 1 97.12 254 PRO A CA 1
ATOM 2011 C C . PRO A 1 254 ? -18.234 17.281 2.389 1 97.12 254 PRO A C 1
ATOM 2013 O O . PRO A 1 254 ? -19.422 17.203 2.725 1 97.12 254 PRO A O 1
ATOM 2016 N N . GLN A 1 255 ? -17.391 16.25 2.531 1 97.19 255 GLN A N 1
ATOM 2017 C CA . GLN A 1 255 ? -17.797 15.023 3.205 1 97.19 255 GLN A CA 1
ATOM 2018 C C . GLN A 1 255 ? -18.125 15.281 4.672 1 97.19 255 GLN A C 1
ATOM 2020 O O . GLN A 1 255 ? -19.125 14.773 5.191 1 97.19 255 GLN A O 1
ATOM 2025 N N . LEU A 1 256 ? -17.359 16.078 5.316 1 96.5 256 LEU A N 1
ATOM 2026 C CA . LEU A 1 256 ? -17.578 16.422 6.715 1 96.5 256 LEU A CA 1
ATOM 2027 C C . LEU A 1 256 ? -18.859 17.234 6.879 1 96.5 256 LEU A C 1
ATOM 2029 O O . LEU A 1 256 ? -19.625 17 7.816 1 96.5 256 LEU A O 1
ATOM 2033 N N . MET A 1 257 ? -19.062 18.109 5.949 1 94.75 257 MET A N 1
ATOM 2034 C CA . MET A 1 257 ? -20.281 18.938 5.969 1 94.75 257 MET A CA 1
ATOM 2035 C C . MET A 1 257 ? -21.516 18.078 5.801 1 94.75 257 MET A C 1
ATOM 2037 O O . MET A 1 257 ? -22.594 18.406 6.328 1 94.75 257 MET A O 1
ATOM 2041 N N . ALA A 1 258 ? -21.344 16.953 5.09 1 95 258 ALA A N 1
ATOM 2042 C CA . ALA A 1 258 ? -22.453 16.031 4.863 1 95 258 ALA A CA 1
ATOM 2043 C C . ALA A 1 258 ? -22.656 15.117 6.062 1 95 258 ALA A C 1
ATOM 2045 O O . ALA A 1 258 ? -23.516 14.242 6.043 1 95 258 ALA A O 1
ATOM 2046 N N . GLY A 1 259 ? -21.797 15.273 7.062 1 94.81 259 GLY A N 1
ATOM 2047 C CA . GLY A 1 259 ? -21.953 14.516 8.297 1 94.81 259 GLY A CA 1
ATOM 2048 C C . GLY A 1 259 ? -21.156 13.227 8.312 1 94.81 259 GLY A C 1
ATOM 2049 O O . GLY A 1 259 ? -21.328 12.391 9.203 1 94.81 259 GLY A O 1
ATOM 2050 N N . LYS A 1 260 ? -20.266 13.031 7.371 1 96.31 260 LYS A N 1
ATOM 2051 C CA . LYS A 1 260 ? -19.453 11.812 7.297 1 96.31 260 LYS A CA 1
ATOM 2052 C C . LYS A 1 260 ? -18.219 11.922 8.188 1 96.31 260 LYS A C 1
ATOM 2054 O O . LYS A 1 260 ? -17.641 12.992 8.328 1 96.31 260 LYS A O 1
ATOM 2059 N N . HIS A 1 261 ? -17.859 10.828 8.766 1 96.31 261 HIS A N 1
ATOM 2060 C CA . HIS A 1 261 ? -16.641 10.727 9.555 1 96.31 261 HIS A CA 1
ATOM 2061 C C . HIS A 1 261 ? -15.453 10.336 8.68 1 96.31 261 HIS A C 1
ATOM 2063 O O . HIS A 1 261 ? -15.492 9.312 7.996 1 96.31 261 HIS A O 1
ATOM 2069 N N . VAL A 1 262 ? -14.398 11.211 8.766 1 97.88 262 VAL A N 1
ATOM 2070 C CA . VAL A 1 262 ? -13.328 11.102 7.781 1 97.88 262 VAL A CA 1
ATOM 2071 C C . VAL A 1 262 ? -11.992 10.875 8.492 1 97.88 262 VAL A C 1
ATOM 2073 O O . VAL A 1 262 ? -11.727 11.477 9.531 1 97.88 262 VAL A O 1
ATOM 2076 N N . MET A 1 263 ? -11.18 9.977 7.953 1 98 263 MET A N 1
ATOM 2077 C CA . MET A 1 263 ? -9.789 9.836 8.359 1 98 263 MET A CA 1
ATOM 2078 C C . MET A 1 263 ? -8.844 10.195 7.215 1 98 263 MET A C 1
ATOM 2080 O O . MET A 1 263 ? -9.062 9.773 6.074 1 98 263 MET A O 1
ATOM 2084 N N . VAL A 1 264 ? -7.852 11.016 7.531 1 98.69 264 VAL A N 1
ATOM 2085 C CA . VAL A 1 264 ? -6.824 11.383 6.562 1 98.69 264 VAL A CA 1
ATOM 2086 C C . VAL A 1 264 ? -5.461 10.898 7.043 1 98.69 264 VAL A C 1
ATOM 2088 O O . VAL A 1 264 ? -5.02 11.242 8.141 1 98.69 264 VAL A O 1
ATOM 2091 N N . VAL A 1 265 ? -4.859 10.047 6.293 1 98.75 265 VAL A N 1
ATOM 2092 C CA . VAL A 1 265 ? -3.514 9.562 6.578 1 98.75 265 VAL A CA 1
ATOM 2093 C C . VAL A 1 265 ? -2.535 10.102 5.535 1 98.75 265 VAL A C 1
ATOM 2095 O O . VAL A 1 265 ? -2.686 9.836 4.34 1 98.75 265 VAL A O 1
ATOM 2098 N N . ALA A 1 266 ? -1.553 10.805 5.98 1 98.62 266 ALA A N 1
ATOM 2099 C CA . ALA A 1 266 ? -0.638 11.461 5.051 1 98.62 266 ALA A CA 1
ATOM 2100 C C . ALA A 1 266 ? 0.713 11.734 5.707 1 98.62 266 ALA A C 1
ATOM 2102 O O . ALA A 1 266 ? 1.275 10.859 6.367 1 98.62 266 ALA A O 1
ATOM 2103 N N . HIS A 1 267 ? 1.274 12.906 5.398 1 98.06 267 HIS A N 1
ATOM 2104 C CA . HIS A 1 267 ? 2.656 13.18 5.777 1 98.06 267 HIS A CA 1
ATOM 2105 C C . HIS A 1 267 ? 2.76 14.461 6.598 1 98.06 267 HIS A C 1
ATOM 2107 O O . HIS A 1 267 ? 1.75 15.117 6.863 1 98.06 267 HIS A O 1
ATOM 2113 N N . ALA A 1 268 ? 3.939 14.727 7.078 1 95.12 268 ALA A N 1
ATOM 2114 C CA . ALA A 1 268 ? 4.152 15.852 7.992 1 95.12 268 ALA A CA 1
ATOM 2115 C C . ALA A 1 268 ? 3.76 17.172 7.336 1 95.12 268 ALA A C 1
ATOM 2117 O O . ALA A 1 268 ? 2.865 17.875 7.82 1 95.12 268 ALA A O 1
ATOM 2118 N N . ASN A 1 269 ? 4.293 17.453 6.191 1 93.88 269 ASN A N 1
ATOM 2119 C CA . ASN A 1 269 ? 4.078 18.766 5.586 1 93.88 269 ASN A CA 1
ATOM 2120 C C . ASN A 1 269 ? 2.666 18.906 5.027 1 93.88 269 ASN A C 1
ATOM 2122 O O . ASN A 1 269 ? 2.045 19.969 5.148 1 93.88 269 ASN A O 1
ATOM 2126 N N . SER A 1 270 ? 2.17 17.875 4.406 1 96.06 270 SER A N 1
ATOM 2127 C CA . SER A 1 270 ? 0.812 17.953 3.873 1 96.06 270 SER A CA 1
ATOM 2128 C C . SER A 1 270 ? -0.212 18.094 4.992 1 96.06 270 SER A C 1
ATOM 2130 O O . SER A 1 270 ? -1.144 18.906 4.883 1 96.06 270 SER A O 1
ATOM 2132 N N . LEU A 1 271 ? -0.02 17.406 6.086 1 96.5 271 LEU A N 1
ATOM 2133 C CA . LEU A 1 271 ? -0.957 17.484 7.203 1 96.5 271 LEU A CA 1
ATOM 2134 C C . LEU A 1 271 ? -0.826 18.812 7.934 1 96.5 271 LEU A C 1
ATOM 2136 O O . LEU A 1 271 ? -1.827 19.391 8.359 1 96.5 271 LEU A O 1
ATOM 2140 N N . ARG A 1 272 ? 0.385 19.312 8.086 1 93.25 272 ARG A N 1
ATOM 2141 C CA . ARG A 1 272 ? 0.572 20.625 8.68 1 93.25 272 ARG A CA 1
ATOM 2142 C C . ARG A 1 272 ? -0.157 21.703 7.883 1 93.25 272 ARG A C 1
ATOM 2144 O O . ARG A 1 272 ? -0.692 22.656 8.453 1 93.25 272 ARG A O 1
ATOM 2151 N N . SER A 1 273 ? -0.135 21.5 6.605 1 92.62 273 SER A N 1
ATOM 2152 C CA . SER A 1 273 ? -0.844 22.422 5.73 1 92.62 273 SER A CA 1
ATOM 2153 C C . SER A 1 273 ? -2.342 22.422 6.016 1 92.62 273 SER A C 1
ATOM 2155 O O . SER A 1 273 ? -2.967 23.484 6.105 1 92.62 273 SER A O 1
ATOM 2157 N N . ILE A 1 274 ? -2.857 21.281 6.184 1 95.38 274 ILE A N 1
ATOM 2158 C CA . ILE A 1 274 ? -4.285 21.141 6.449 1 95.38 274 ILE A CA 1
ATOM 2159 C C . ILE A 1 274 ? -4.613 21.719 7.82 1 95.38 274 ILE A C 1
ATOM 2161 O O . ILE A 1 274 ? -5.602 22.438 7.977 1 95.38 274 ILE A O 1
ATOM 2165 N N . ILE A 1 275 ? -3.777 21.484 8.758 1 93.69 275 ILE A N 1
ATOM 2166 C CA . ILE A 1 275 ? -3.973 21.984 10.117 1 93.69 275 ILE A CA 1
ATOM 2167 C C . ILE A 1 275 ? -3.916 23.516 10.117 1 93.69 275 ILE A C 1
ATOM 2169 O O . ILE A 1 275 ? -4.656 24.172 10.859 1 93.69 275 ILE A O 1
ATOM 2173 N N . MET A 1 276 ? -2.992 24.031 9.297 1 92.75 276 MET A N 1
ATOM 2174 C CA . MET A 1 276 ? -2.912 25.484 9.164 1 92.75 276 MET A CA 1
ATOM 2175 C C . MET A 1 276 ? -4.266 26.078 8.773 1 92.75 276 MET A C 1
ATOM 2177 O O . MET A 1 276 ? -4.691 27.078 9.336 1 92.75 276 MET A O 1
ATOM 2181 N N . TYR A 1 277 ? -4.871 25.422 7.875 1 93.81 277 TYR A N 1
ATOM 2182 C CA . TYR A 1 277 ? -6.18 25.859 7.402 1 93.81 277 TYR A CA 1
ATOM 2183 C C . TYR A 1 277 ? -7.242 25.672 8.477 1 93.81 277 TYR A C 1
ATOM 2185 O O . TYR A 1 277 ? -8.055 26.562 8.727 1 93.81 277 TYR A O 1
ATOM 2193 N N . LEU A 1 278 ? -7.223 24.547 9.156 1 94.12 278 LEU A N 1
ATOM 2194 C CA . LEU A 1 278 ? -8.234 24.219 10.148 1 94.12 278 LEU A CA 1
ATOM 2195 C C . LEU A 1 278 ? -8.133 25.141 11.359 1 94.12 278 LEU A C 1
ATOM 2197 O O . LEU A 1 278 ? -9.156 25.594 11.891 1 94.12 278 LEU A O 1
ATOM 2201 N N . ASP A 1 279 ? -6.906 25.422 11.758 1 91.81 279 ASP A N 1
ATOM 2202 C CA . ASP A 1 279 ? -6.668 26.188 12.984 1 91.81 279 ASP A CA 1
ATOM 2203 C C . ASP A 1 279 ? -6.355 27.641 12.664 1 91.81 279 ASP A C 1
ATOM 2205 O O . ASP A 1 279 ? -6.012 28.422 13.555 1 91.81 279 ASP A O 1
ATOM 2209 N N . ASN A 1 280 ? -6.375 28 11.406 1 91.12 280 ASN A N 1
ATOM 2210 C CA . ASN A 1 280 ? -6.066 29.359 10.977 1 91.12 280 ASN A CA 1
ATOM 2211 C C . ASN A 1 280 ? -4.719 29.828 11.516 1 91.12 280 ASN A C 1
ATOM 2213 O O . ASN A 1 280 ? -4.633 30.891 12.148 1 91.12 280 ASN A O 1
ATOM 2217 N N . LEU A 1 281 ? -3.713 29.047 11.297 1 89.81 281 LEU A N 1
ATOM 2218 C CA . LEU A 1 281 ? -2.369 29.344 11.781 1 89.81 281 LEU A CA 1
ATOM 2219 C C . LEU A 1 281 ? -1.619 30.219 10.781 1 89.81 281 LEU A C 1
ATOM 2221 O O . LEU A 1 281 ? -1.9 30.188 9.586 1 89.81 281 LEU A O 1
ATOM 2225 N N . SER A 1 282 ? -0.633 31 11.305 1 89.94 282 SER A N 1
ATOM 2226 C CA . SER A 1 282 ? 0.264 31.781 10.461 1 89.94 282 SER A CA 1
ATOM 2227 C C . SER A 1 282 ? 1.376 30.906 9.883 1 89.94 282 SER A C 1
ATOM 2229 O O . SER A 1 282 ? 1.615 29.797 10.367 1 89.94 282 SER A O 1
ATOM 2231 N N . PRO A 1 283 ? 1.989 31.422 8.836 1 85.94 283 PRO A N 1
ATOM 2232 C CA . PRO A 1 283 ? 3.121 30.688 8.273 1 85.94 283 PRO A CA 1
ATOM 2233 C C . PRO A 1 283 ? 4.203 30.391 9.312 1 85.94 283 PRO A C 1
ATOM 2235 O O . PRO A 1 283 ? 4.785 29.297 9.305 1 85.94 283 PRO A O 1
ATOM 2238 N N . GLN A 1 284 ? 4.43 31.281 10.188 1 85.62 284 GLN A N 1
ATOM 2239 C CA . GLN A 1 284 ? 5.449 31.094 11.219 1 85.62 284 GLN A CA 1
ATOM 2240 C C . GLN A 1 284 ? 5.027 30.016 12.211 1 85.62 284 GLN A C 1
ATOM 2242 O O . GLN A 1 284 ? 5.848 29.203 12.641 1 85.62 284 GLN A O 1
ATOM 2247 N N . GLU A 1 285 ? 3.777 29.938 12.562 1 86.5 285 GLU A N 1
ATOM 2248 C CA . GLU A 1 285 ? 3.26 28.938 13.5 1 86.5 285 GLU A CA 1
ATOM 2249 C C . GLU A 1 285 ? 3.307 27.531 12.891 1 86.5 285 GLU A C 1
ATOM 2251 O O . GLU A 1 285 ? 3.58 26.562 13.594 1 86.5 285 GLU A O 1
ATOM 2256 N N . VAL A 1 286 ? 3.074 27.453 11.648 1 84.19 286 VAL A N 1
ATOM 2257 C CA . VAL A 1 286 ? 3.02 26.172 10.969 1 84.19 286 VAL A CA 1
ATOM 2258 C C . VAL A 1 286 ? 4.418 25.562 10.906 1 84.19 286 VAL A C 1
ATOM 2260 O O . VAL A 1 286 ? 4.582 24.344 11.031 1 84.19 286 VAL A O 1
ATOM 2263 N N . ILE A 1 287 ? 5.41 26.406 10.672 1 80.06 287 ILE A N 1
ATOM 2264 C CA . ILE A 1 287 ? 6.785 25.953 10.555 1 80.06 287 ILE A CA 1
ATOM 2265 C C . ILE A 1 287 ? 7.219 25.266 11.844 1 80.06 287 ILE A C 1
ATOM 2267 O O . ILE A 1 287 ? 7.961 24.281 11.82 1 80.06 287 ILE A O 1
ATOM 2271 N N . ASN A 1 288 ? 6.625 25.656 12.922 1 81.81 288 ASN A N 1
ATOM 2272 C CA . ASN A 1 288 ? 7.039 25.125 14.219 1 81.81 288 ASN A CA 1
ATOM 2273 C C . ASN A 1 288 ? 6.141 23.969 14.664 1 81.81 288 ASN A C 1
ATOM 2275 O O . ASN A 1 288 ? 6.395 23.359 15.703 1 81.81 288 ASN A O 1
ATOM 2279 N N . LEU A 1 289 ? 5.117 23.719 13.891 1 84.31 289 LEU A N 1
ATOM 2280 C CA . LEU A 1 289 ? 4.207 22.625 14.219 1 84.31 289 LEU A CA 1
ATOM 2281 C C . LEU A 1 289 ? 4.855 21.281 13.93 1 84.31 289 LEU A C 1
ATOM 2283 O O . LEU A 1 289 ? 5.426 21.062 12.859 1 84.31 289 LEU A O 1
ATOM 2287 N N . GLU A 1 290 ? 4.938 20.406 14.93 1 85.06 290 GLU A N 1
ATOM 2288 C CA . GLU A 1 290 ? 5.484 19.062 14.742 1 85.06 290 GLU A CA 1
ATOM 2289 C C . GLU A 1 290 ? 4.41 18 14.938 1 85.06 290 GLU A C 1
ATOM 2291 O O . GLU A 1 290 ? 3.633 18.047 15.891 1 85.06 290 GLU A O 1
ATOM 2296 N N . LEU A 1 291 ? 4.367 17.141 14 1 89.81 291 LEU A N 1
ATOM 2297 C CA . LEU A 1 291 ? 3.439 16.016 14.062 1 89.81 291 LEU A CA 1
ATOM 2298 C C . LEU A 1 291 ? 4.191 14.703 14.242 1 89.81 291 LEU A C 1
ATOM 2300 O O . LEU A 1 291 ? 5.043 14.359 13.422 1 89.81 291 LEU A O 1
ATOM 2304 N N . SER A 1 292 ? 3.861 13.984 15.289 1 92.44 292 SER A N 1
ATOM 2305 C CA . SER A 1 292 ? 4.496 12.695 15.539 1 92.44 292 SER A CA 1
ATOM 2306 C C . SER A 1 292 ? 3.979 11.625 14.586 1 92.44 292 SER A C 1
ATOM 2308 O O . SER A 1 292 ? 2.812 11.656 14.188 1 92.44 292 SER A O 1
ATOM 2310 N N . THR A 1 293 ? 4.793 10.711 14.305 1 95.31 293 THR A N 1
ATOM 2311 C CA . THR A 1 293 ? 4.391 9.602 13.453 1 95.31 293 THR A CA 1
ATOM 2312 C C . THR A 1 293 ? 3.412 8.688 14.18 1 95.31 293 THR A C 1
ATOM 2314 O O . THR A 1 293 ? 3.584 8.406 15.367 1 95.31 293 THR A O 1
ATOM 2317 N N . GLY A 1 294 ? 2.381 8.336 13.492 1 95.06 294 GLY A N 1
ATOM 2318 C CA . GLY A 1 294 ? 1.47 7.301 13.953 1 95.06 294 GLY A CA 1
ATOM 2319 C C . GLY A 1 294 ? 0.579 7.754 15.094 1 95.06 294 GLY A C 1
ATOM 2320 O O . GLY A 1 294 ? 0.017 6.93 15.82 1 95.06 294 GLY A O 1
ATOM 2321 N N . VAL A 1 295 ? 0.456 9.008 15.352 1 94.06 295 VAL A N 1
ATOM 2322 C CA . VAL A 1 295 ? -0.394 9.508 16.422 1 94.06 295 VAL A CA 1
ATOM 2323 C C . VAL A 1 295 ? -1.593 10.25 15.836 1 94.06 295 VAL A C 1
ATOM 2325 O O . VAL A 1 295 ? -1.438 11.312 15.234 1 94.06 295 VAL A O 1
ATOM 2328 N N . PRO A 1 296 ? -2.752 9.727 16.125 1 95.62 296 PRO A N 1
ATOM 2329 C CA . PRO A 1 296 ? -3.943 10.352 15.555 1 95.62 296 PRO A CA 1
ATOM 2330 C C . PRO A 1 296 ? -4.316 11.664 16.25 1 95.62 296 PRO A C 1
ATOM 2332 O O . PRO A 1 296 ? -4.152 11.789 17.469 1 95.62 296 PRO A O 1
ATOM 2335 N N . MET A 1 297 ? -4.77 12.633 15.5 1 94.06 297 MET A N 1
ATOM 2336 C CA . MET A 1 297 ? -5.34 13.891 15.969 1 94.06 297 MET A CA 1
ATOM 2337 C C . MET A 1 297 ? -6.809 14.008 15.578 1 94.06 297 MET A C 1
ATOM 2339 O O . MET A 1 297 ? -7.172 13.758 14.43 1 94.06 297 MET A O 1
ATOM 2343 N N . LEU A 1 298 ? -7.602 14.398 16.516 1 93.75 298 LEU A N 1
ATOM 2344 C CA . LEU A 1 298 ? -9.047 14.406 16.312 1 93.75 298 LEU A CA 1
ATOM 2345 C C . LEU A 1 298 ? -9.57 15.836 16.203 1 93.75 298 LEU A C 1
ATOM 2347 O O . LEU A 1 298 ? -9.195 16.703 17 1 93.75 298 LEU A O 1
ATOM 2351 N N . TYR A 1 299 ? -10.344 16.094 15.156 1 94.38 299 TYR A N 1
ATOM 2352 C CA . TYR A 1 299 ? -11.156 17.297 15.016 1 94.38 299 TYR A CA 1
ATOM 2353 C C . TYR A 1 299 ? -12.641 16.969 14.984 1 94.38 299 TYR A C 1
ATOM 2355 O O . TYR A 1 299 ? -13.039 15.93 14.438 1 94.38 299 TYR A O 1
ATOM 2363 N N . VAL A 1 300 ? -13.406 17.797 15.57 1 93.12 300 VAL A N 1
ATOM 2364 C CA . VAL A 1 300 ? -14.859 17.703 15.461 1 93.12 300 VAL A CA 1
ATOM 2365 C C . VAL A 1 300 ? -15.398 18.844 14.617 1 93.12 300 VAL A C 1
ATOM 2367 O O . VAL A 1 300 ? -14.992 20 14.805 1 93.12 300 VAL A O 1
ATOM 2370 N N . TYR A 1 301 ? -16.109 18.484 13.625 1 93.25 301 TYR A N 1
ATOM 2371 C CA . TYR A 1 301 ? -16.766 19.484 12.797 1 93.25 301 TYR A CA 1
ATOM 2372 C C . TYR A 1 301 ? -18.203 19.734 13.281 1 93.25 301 TYR A C 1
ATOM 2374 O O . TYR A 1 301 ? -19.016 18.812 13.281 1 93.25 301 TYR A O 1
ATOM 2382 N N . LYS A 1 302 ? -18.391 20.969 13.711 1 89.5 302 LYS A N 1
ATOM 2383 C CA . LYS A 1 302 ? -19.688 21.359 14.25 1 89.5 302 LYS A CA 1
ATOM 2384 C C . LYS A 1 302 ? -20.031 22.797 13.867 1 89.5 302 LYS A C 1
ATOM 2386 O O . LYS A 1 302 ? -19.219 23.703 14.047 1 89.5 302 LYS A O 1
ATOM 2391 N N . ASP A 1 303 ? -21.203 22.984 13.352 1 87.88 303 ASP A N 1
ATOM 2392 C CA . ASP A 1 303 ? -21.719 24.297 13.016 1 87.88 303 ASP A CA 1
ATOM 2393 C C . ASP A 1 303 ? -20.75 25.062 12.117 1 87.88 303 ASP A C 1
ATOM 2395 O O . ASP A 1 303 ? -20.484 26.25 12.352 1 87.88 303 ASP A O 1
ATOM 2399 N N . GLY A 1 304 ? -20.062 24.359 11.195 1 85.44 304 GLY A N 1
ATOM 2400 C CA . GLY A 1 304 ? -19.188 25 10.211 1 85.44 304 GLY A CA 1
ATOM 2401 C C . GLY A 1 304 ? -17.797 25.281 10.742 1 85.44 304 GLY A C 1
ATOM 2402 O O . GLY A 1 304 ? -17.016 25.953 10.078 1 85.44 304 GLY A O 1
ATOM 2403 N N . LYS A 1 305 ? -17.594 24.766 11.969 1 90.56 305 LYS A N 1
ATOM 2404 C CA . LYS A 1 305 ? -16.297 25.016 12.57 1 90.56 305 LYS A CA 1
ATOM 2405 C C . LYS A 1 305 ? -15.594 23.719 12.969 1 90.56 305 LYS A C 1
ATOM 2407 O O . LYS A 1 305 ? -16.25 22.75 13.336 1 90.56 305 LYS A O 1
ATOM 2412 N N . PHE A 1 306 ? -14.312 23.812 12.883 1 92.62 306 PHE A N 1
ATOM 2413 C CA . PHE A 1 306 ? -13.492 22.688 13.328 1 92.62 306 PHE A CA 1
ATOM 2414 C C . PHE A 1 306 ? -12.961 22.938 14.734 1 92.62 306 PHE A C 1
ATOM 2416 O O . PHE A 1 306 ? -12.422 24 15.023 1 92.62 306 PHE A O 1
ATOM 2423 N N . ILE A 1 307 ? -13.164 21.953 15.594 1 90.5 307 ILE A N 1
ATOM 2424 C CA . ILE A 1 307 ? -12.672 22.016 16.953 1 90.5 307 ILE A CA 1
ATOM 2425 C C . ILE A 1 307 ? -11.688 20.875 17.219 1 90.5 307 ILE A C 1
ATOM 2427 O O . ILE A 1 307 ? -12.039 19.703 17.062 1 90.5 307 ILE A O 1
ATOM 2431 N N . ARG A 1 308 ? -10.547 21.297 17.625 1 89.12 308 ARG A N 1
ATOM 2432 C CA . ARG A 1 308 ? -9.531 20.281 17.906 1 89.12 308 ARG A CA 1
ATOM 2433 C C . ARG A 1 308 ? -9.789 19.625 19.266 1 89.12 308 ARG A C 1
ATOM 2435 O O . ARG A 1 308 ? -10.016 20.312 20.266 1 89.12 308 ARG A O 1
ATOM 2442 N N . ARG A 1 309 ? -9.867 18.312 19.391 1 80.62 309 ARG A N 1
ATOM 2443 C CA . ARG A 1 309 ? -10.109 17.578 20.625 1 80.62 309 ARG A CA 1
ATOM 2444 C C . ARG A 1 309 ? -8.867 16.797 21.062 1 80.62 309 ARG A C 1
ATOM 2446 O O . ARG A 1 309 ? -8.828 16.25 22.156 1 80.62 309 ARG A O 1
ATOM 2453 N N . GLY A 1 310 ? -7.723 16.984 20.422 1 69.94 310 GLY A N 1
ATOM 2454 C CA . GLY A 1 310 ? -6.484 16.281 20.734 1 69.94 310 GLY A CA 1
ATOM 2455 C C . GLY A 1 310 ? -6.477 14.836 20.281 1 69.94 310 GLY A C 1
ATOM 2456 O O . GLY A 1 310 ? -7.211 14.469 19.359 1 69.94 310 GLY A O 1
ATOM 2457 N N . SER A 1 311 ? -5.484 14.086 20.859 1 60.19 311 SER A N 1
ATOM 2458 C CA . SER A 1 311 ? -5.363 12.688 20.453 1 60.19 311 SER A CA 1
ATOM 2459 C C . SER A 1 311 ? -6.344 11.805 21.219 1 60.19 311 SER A C 1
ATOM 2461 O O . SER A 1 311 ? -6.512 11.961 22.438 1 60.19 311 SER A O 1
ATOM 2463 N N . PRO A 1 312 ? -7.195 11.141 20.562 1 49.69 312 PRO A N 1
ATOM 2464 C CA . PRO A 1 312 ? -8.102 10.25 21.297 1 49.69 312 PRO A CA 1
ATOM 2465 C C . PRO A 1 312 ? -7.375 9.359 22.297 1 49.69 312 PRO A C 1
ATOM 2467 O O . PRO A 1 312 ? -6.199 9.039 22.109 1 49.69 312 PRO A O 1
ATOM 2470 N N . ALA A 1 313 ? -7.746 9.391 23.75 1 42.31 313 ALA A N 1
ATOM 2471 C CA . ALA A 1 313 ? -7.145 8.781 24.938 1 42.31 313 ALA A CA 1
ATOM 2472 C C . ALA A 1 313 ? -6.738 7.336 24.656 1 42.31 313 ALA A C 1
ATOM 2474 O O . ALA A 1 313 ? -7.555 6.527 24.203 1 42.31 313 ALA A O 1
ATOM 2475 N N . GLY A 1 314 ? -5.598 7.074 24.047 1 38.94 314 GLY A N 1
ATOM 2476 C CA . GLY A 1 314 ? -5.086 5.727 24.25 1 38.94 314 GLY A CA 1
ATOM 2477 C C . GLY A 1 314 ? -4.844 5.383 25.703 1 38.94 314 GLY A C 1
ATOM 2478 O O . GLY A 1 314 ? -5.168 6.172 26.594 1 38.94 314 GLY A O 1
ATOM 2479 N N . THR A 1 315 ? -4.406 4.203 26.188 1 32.97 315 THR A N 1
ATOM 2480 C CA . THR A 1 315 ? -3.953 3.98 27.562 1 32.97 315 THR A CA 1
ATOM 2481 C C . THR A 1 315 ? -3.033 5.109 28.016 1 32.97 315 THR A C 1
ATOM 2483 O O . THR A 1 315 ? -2.426 5.797 27.188 1 32.97 315 THR A O 1
ATOM 2486 N N . LYS A 1 316 ? -3.045 5.512 29.453 1 31.97 316 LYS A N 1
ATOM 2487 C CA . LYS A 1 316 ? -2.414 6.59 30.203 1 31.97 316 LYS A CA 1
ATOM 2488 C C . LYS A 1 316 ? -0.97 6.801 29.766 1 31.97 316 LYS A C 1
ATOM 2490 O O . LYS A 1 316 ? -0.188 7.449 30.469 1 31.97 316 LYS A O 1
ATOM 2495 N N . GLU A 1 317 ? -0.29 5.953 29.062 1 29.75 317 GLU A N 1
ATOM 2496 C CA . GLU A 1 317 ? 1.084 6.449 29.078 1 29.75 317 GLU A CA 1
ATOM 2497 C C . GLU A 1 317 ? 1.188 7.812 28.391 1 29.75 317 GLU A C 1
ATOM 2499 O O . GLU A 1 317 ? 0.377 8.148 27.531 1 29.75 317 GLU A O 1
ATOM 2504 N N . ALA A 1 318 ? 1.89 8.773 29.078 1 30.94 318 ALA A N 1
ATOM 2505 C CA . ALA A 1 318 ? 2.23 10.156 28.75 1 30.94 318 ALA A CA 1
ATOM 2506 C C . ALA A 1 318 ? 2.498 10.312 27.25 1 30.94 318 ALA A C 1
ATOM 2508 O O . ALA A 1 318 ? 3.463 9.758 26.734 1 30.94 318 ALA A O 1
ATOM 2509 N N . GLY A 1 319 ? 1.709 10.039 26.484 1 29.06 319 GLY A N 1
ATOM 2510 C CA . GLY A 1 319 ? 1.883 10.094 25.047 1 29.06 319 GLY A CA 1
ATOM 2511 C C . GLY A 1 319 ? 2.529 11.383 24.562 1 29.06 319 GLY A C 1
ATOM 2512 O O . GLY A 1 319 ? 2.484 12.398 25.266 1 29.06 319 GLY A O 1
ATOM 2513 N N . VAL A 1 320 ? 3.484 11.25 23.688 1 29 320 VAL A N 1
ATOM 2514 C CA . VAL A 1 320 ? 4.461 12.148 23.078 1 29 320 VAL A CA 1
ATOM 2515 C C . VAL A 1 320 ? 3.752 13.359 22.484 1 29 320 VAL A C 1
ATOM 2517 O O . VAL A 1 320 ? 3.658 13.508 21.266 1 29 320 VAL A O 1
ATOM 2520 N N . TYR A 1 321 ? 2.523 13.586 22.766 1 31.45 321 TYR A N 1
ATOM 2521 C CA . TYR A 1 321 ? 2.188 14.922 22.297 1 31.45 321 TYR A CA 1
ATOM 2522 C C . TYR A 1 321 ? 3.168 15.953 22.859 1 31.45 321 TYR A C 1
ATOM 2524 O O . TYR A 1 321 ? 3.033 16.391 24 1 31.45 321 TYR A O 1
ATOM 2532 N N . ALA A 1 322 ? 4.426 15.711 22.781 1 28.47 322 ALA A N 1
ATOM 2533 C CA . ALA A 1 322 ? 5.379 16.688 23.297 1 28.47 322 ALA A CA 1
ATOM 2534 C C . ALA A 1 322 ? 5.008 18.109 22.891 1 28.47 322 ALA A C 1
ATOM 2536 O O . ALA A 1 322 ? 5.164 18.469 21.719 1 28.47 322 ALA A O 1
ATOM 2537 N N . TYR A 1 323 ? 3.832 18.562 23.219 1 28.12 323 TYR A N 1
ATOM 2538 C CA . TYR A 1 323 ? 3.848 20.016 23.234 1 28.12 323 TYR A CA 1
ATOM 2539 C C . TYR A 1 323 ? 5.148 20.547 23.844 1 28.12 323 TYR A C 1
ATOM 2541 O O . TYR A 1 323 ? 5.652 19.984 24.812 1 28.12 323 TYR A O 1
ATOM 2549 N N . THR A 1 324 ? 6.121 20.984 23.188 1 29.67 324 THR A N 1
ATOM 2550 C CA . THR A 1 324 ? 7.047 21.703 24.047 1 29.67 324 THR A CA 1
ATOM 2551 C C . THR A 1 324 ? 6.293 22.406 25.172 1 29.67 324 THR A C 1
ATOM 2553 O O . THR A 1 324 ? 5.129 22.781 25.016 1 29.67 324 THR A O 1
ATOM 2556 N N . SER A 1 325 ? 6.531 22.172 26.438 1 29.56 325 SER A N 1
ATOM 2557 C CA . SER A 1 325 ? 6.012 22.875 27.609 1 29.56 325 SER A CA 1
ATOM 2558 C C . SER A 1 325 ? 5.52 24.266 27.25 1 29.56 325 SER A C 1
ATOM 2560 O O . SER A 1 325 ? 4.559 24.766 27.844 1 29.56 325 SER A O 1
ATOM 2562 N N . ASN A 1 326 ? 6.281 24.938 26.391 1 30 326 ASN A N 1
ATOM 2563 C CA . ASN A 1 326 ? 6.039 26.375 26.188 1 30 326 ASN A CA 1
ATOM 2564 C C . ASN A 1 326 ? 4.758 26.625 25.406 1 30 326 ASN A C 1
ATOM 2566 O O . ASN A 1 326 ? 4.148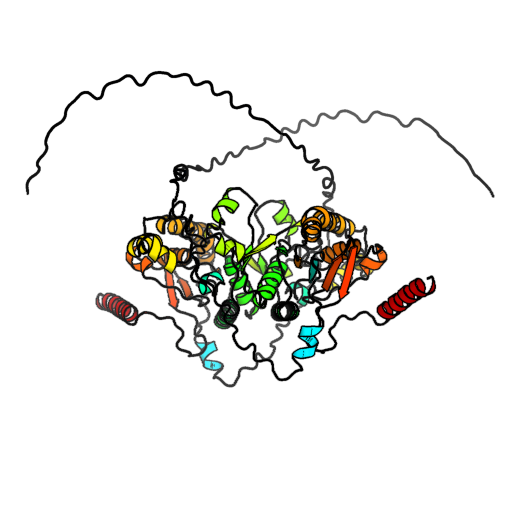 27.688 25.516 1 30 326 ASN A O 1
ATOM 2570 N N . LEU A 1 327 ? 4.441 25.672 24.547 1 30.16 327 LEU A N 1
ATOM 2571 C CA . LEU A 1 327 ? 3.299 26.078 23.734 1 30.16 327 LEU A CA 1
ATOM 2572 C C . LEU A 1 327 ? 1.986 25.766 24.453 1 30.16 327 LEU A C 1
ATOM 2574 O O . LEU A 1 327 ? 0.975 26.438 24.219 1 30.16 327 LEU A O 1
ATOM 2578 N N . ALA A 1 328 ? 1.94 24.812 25.375 1 30.83 328 ALA A N 1
ATOM 2579 C CA . ALA A 1 328 ? 0.757 24.641 26.203 1 30.83 328 ALA A CA 1
ATOM 2580 C C . ALA A 1 328 ? 0.506 25.875 27.078 1 30.83 328 ALA A C 1
ATOM 2582 O O . ALA A 1 328 ? -0.643 26.266 27.281 1 30.83 328 ALA A O 1
ATOM 2583 N N . LEU A 1 329 ? 1.615 26.422 27.531 1 32.06 329 LEU A N 1
ATOM 2584 C CA . LEU A 1 329 ? 1.489 27.625 28.344 1 32.06 329 LEU A CA 1
ATOM 2585 C C . LEU A 1 329 ? 0.959 28.781 27.516 1 32.06 329 LEU A C 1
ATOM 2587 O O . LEU A 1 329 ? 0.208 29.625 28.016 1 32.06 329 LEU A O 1
ATOM 2591 N N . TYR A 1 330 ? 1.306 28.75 26.234 1 30.91 330 TYR A N 1
ATOM 2592 C CA . TYR A 1 330 ? 0.882 29.906 25.469 1 30.91 330 TYR A CA 1
ATOM 2593 C C . TYR A 1 330 ? -0.606 29.828 25.141 1 30.91 330 TYR A C 1
ATOM 2595 O O . TYR A 1 330 ? -1.317 30.844 25.25 1 30.91 330 TYR A O 1
ATOM 2603 N N . LYS A 1 331 ? -1.103 28.672 24.891 1 33.12 331 LYS A N 1
ATOM 2604 C CA . LYS A 1 331 ? -2.529 28.594 24.609 1 33.12 331 LYS A CA 1
ATOM 2605 C C . LYS A 1 331 ? -3.363 28.797 25.859 1 33.12 331 LYS A C 1
ATOM 2607 O O . LYS A 1 331 ? -4.398 29.453 25.828 1 33.12 331 LYS A O 1
ATOM 2612 N N . ASP A 1 332 ? -2.908 28.234 26.891 1 34.59 332 ASP A N 1
ATOM 2613 C CA . ASP A 1 332 ? -3.619 28.547 28.125 1 34.59 332 ASP A CA 1
ATOM 2614 C C . ASP A 1 332 ? -3.613 30.047 28.391 1 34.59 332 ASP A C 1
ATOM 2616 O O . ASP A 1 332 ? -4.621 30.609 28.828 1 34.59 332 ASP A O 1
ATOM 2620 N N . GLN A 1 333 ? -2.52 30.625 27.984 1 35.5 333 GLN A N 1
ATOM 2621 C CA . GLN A 1 333 ? -2.471 32.094 28.172 1 35.5 333 GLN A CA 1
ATOM 2622 C C . GLN A 1 333 ? -3.355 32.781 27.156 1 35.5 333 GLN A C 1
ATOM 2624 O O . GLN A 1 333 ? -4.039 33.75 27.484 1 35.5 333 GLN A O 1
ATOM 2629 N N . MET A 1 334 ? -3.41 32.281 25.953 1 34.12 334 MET A N 1
ATOM 2630 C CA . MET A 1 334 ? -4.246 32.969 24.984 1 34.12 334 MET A CA 1
ATOM 2631 C C . MET A 1 334 ? -5.719 32.625 25.203 1 34.12 334 MET A C 1
ATOM 2633 O O . MET A 1 334 ? -6.578 33.531 25.078 1 34.12 334 MET A O 1
ATOM 2637 N N . LEU A 1 335 ? -6.039 31.391 25.547 1 35 335 LEU A N 1
ATOM 2638 C CA . LEU A 1 335 ? -7.418 31.109 25.938 1 35 335 LEU A CA 1
ATOM 2639 C C . LEU A 1 335 ? -7.805 31.906 27.188 1 35 335 LEU A C 1
ATOM 2641 O O . LEU A 1 335 ? -8.922 32.406 27.266 1 35 335 LEU A O 1
ATOM 2645 N N . GLN A 1 336 ? -6.898 32 28.047 1 35.69 336 GLN A N 1
ATOM 2646 C CA . GLN A 1 336 ? -7.184 32.844 29.203 1 35.69 336 GLN A CA 1
ATOM 2647 C C . GLN A 1 336 ? -7.336 34.312 28.797 1 35.69 336 GLN A C 1
ATOM 2649 O O . GLN A 1 336 ? -8.18 35 29.344 1 35.69 336 GLN A O 1
ATOM 2654 N N . ARG A 1 337 ? -6.598 34.688 27.875 1 36.78 337 ARG A N 1
ATOM 2655 C CA . ARG A 1 337 ? -6.77 36.094 27.469 1 36.78 337 ARG A CA 1
ATOM 2656 C C . ARG A 1 337 ? -8.102 36.281 26.75 1 36.78 337 ARG A C 1
ATOM 2658 O O . ARG A 1 337 ? -8.742 37.312 26.906 1 36.78 337 ARG A O 1
ATOM 2665 N N . THR A 1 338 ? -8.469 35.281 25.938 1 35.38 338 THR A N 1
ATOM 2666 C CA . THR A 1 338 ? -9.742 35.5 25.266 1 35.38 338 THR A CA 1
ATOM 2667 C C . THR A 1 338 ? -10.906 35.312 26.234 1 35.38 338 THR A C 1
ATOM 2669 O O . THR A 1 338 ? -11.969 35.938 26.062 1 35.38 338 THR A O 1
ATOM 2672 N N . LEU A 1 339 ? -10.766 34.438 27.188 1 33.47 339 LEU A N 1
ATOM 2673 C CA . LEU A 1 339 ? -11.82 34.344 28.188 1 33.47 339 LEU A CA 1
ATOM 2674 C C . LEU A 1 339 ? -11.844 35.594 29.062 1 33.47 339 LEU A C 1
ATOM 2676 O O . LEU A 1 339 ? -12.898 35.969 29.578 1 33.47 339 LEU A O 1
ATOM 2680 N N . THR A 1 340 ? -10.688 36.125 29.312 1 33.22 340 THR A N 1
ATOM 2681 C CA . THR A 1 340 ? -10.75 37.312 30.141 1 33.22 340 THR A CA 1
ATOM 2682 C C . THR A 1 340 ? -11.297 38.5 29.344 1 33.22 340 THR A C 1
ATOM 2684 O O . THR A 1 340 ? -11.648 39.531 29.922 1 33.22 340 THR A O 1
ATOM 2687 N N . LYS A 1 341 ? -11.188 38.469 28.047 1 34.38 341 LYS A N 1
ATOM 2688 C CA . LYS A 1 341 ? -11.773 39.625 27.375 1 34.38 341 LYS A CA 1
ATOM 2689 C C . LYS A 1 341 ? -13.281 39.469 27.219 1 34.38 341 LYS A C 1
ATOM 2691 O O . LYS A 1 341 ? -13.945 40.344 26.672 1 34.38 341 LYS A O 1
ATOM 2696 N N . LEU A 1 342 ? -13.844 38.25 27.547 1 27.42 342 LEU A N 1
ATOM 2697 C CA . LEU A 1 342 ? -15.281 38.312 27.75 1 27.42 342 LEU A CA 1
ATOM 2698 C C . LEU A 1 342 ? -15.617 38.688 29.188 1 27.42 342 LEU A C 1
ATOM 2700 O O . LEU A 1 342 ? -15 38.188 30.125 1 27.42 342 LEU A O 1
ATOM 2704 N N . MET B 1 1 ? -17 -48.031 -37.719 1 16.17 1 MET B N 1
ATOM 2705 C CA . MET B 1 1 ? -16.5 -47.656 -39.031 1 16.17 1 MET B CA 1
ATOM 2706 C C . MET B 1 1 ? -17.078 -46.312 -39.5 1 16.17 1 MET B C 1
ATOM 2708 O O . MET B 1 1 ? -16.344 -45.5 -40.031 1 16.17 1 MET B O 1
ATOM 2712 N N . ALA B 1 2 ? -18.359 -46.312 -39.875 1 17.03 2 ALA B N 1
ATOM 2713 C CA . ALA B 1 2 ? -19.062 -45.812 -41.062 1 17.03 2 ALA B CA 1
ATOM 2714 C C . ALA B 1 2 ? -19.328 -44.312 -40.938 1 17.03 2 ALA B C 1
ATOM 2716 O O . ALA B 1 2 ? -19.75 -43.844 -39.875 1 17.03 2 ALA B O 1
ATOM 2717 N N . LEU B 1 3 ? -19.062 -43.406 -42.062 1 17.53 3 LEU B N 1
ATOM 2718 C CA . LEU B 1 3 ? -18.688 -42.188 -42.75 1 17.53 3 LEU B CA 1
ATOM 2719 C C . LEU B 1 3 ? -19.906 -41.281 -42.938 1 17.53 3 LEU B C 1
ATOM 2721 O O . LEU B 1 3 ? -19.859 -40.312 -43.719 1 17.53 3 LEU B O 1
ATOM 2725 N N . ALA B 1 4 ? -21.109 -41.531 -42.438 1 17.17 4 ALA B N 1
ATOM 2726 C CA . ALA B 1 4 ? -22.219 -41.125 -43.312 1 17.17 4 ALA B CA 1
ATOM 2727 C C . ALA B 1 4 ? -22.234 -39.625 -43.5 1 17.17 4 ALA B C 1
ATOM 2729 O O . ALA B 1 4 ? -22.25 -38.875 -42.531 1 17.17 4 ALA B O 1
ATOM 2730 N N . ALA B 1 5 ? -22.125 -38.906 -44.781 1 16.86 5 ALA B N 1
ATOM 2731 C CA . ALA B 1 5 ? -21.703 -37.875 -45.719 1 16.86 5 ALA B CA 1
ATOM 2732 C C . ALA B 1 5 ? -22.734 -36.75 -45.781 1 16.86 5 ALA B C 1
ATOM 2734 O O . ALA B 1 5 ? -22.406 -35.594 -46.125 1 16.86 5 ALA B O 1
ATOM 2735 N N . CYS B 1 6 ? -24.062 -36.969 -45.594 1 16.47 6 CYS B N 1
ATOM 2736 C CA . CYS B 1 6 ? -24.875 -36.5 -46.688 1 16.47 6 CYS B CA 1
ATOM 2737 C C . CYS B 1 6 ? -24.859 -34.969 -46.75 1 16.47 6 CYS B C 1
ATOM 2739 O O . CYS B 1 6 ? -24.5 -34.312 -45.781 1 16.47 6 CYS B O 1
ATOM 2741 N N . GLN B 1 7 ? -25.953 -34.281 -47.156 1 16.98 7 GLN B N 1
ATOM 2742 C CA . GLN B 1 7 ? -26.438 -33.562 -48.312 1 16.98 7 GLN B CA 1
ATOM 2743 C C . GLN B 1 7 ? -26.438 -32.062 -48.062 1 16.98 7 GLN B C 1
ATOM 2745 O O . GLN B 1 7 ? -26.609 -31.609 -46.938 1 16.98 7 GLN B O 1
ATOM 2750 N N . LEU B 1 8 ? -26.359 -31.109 -49.031 1 17.48 8 LEU B N 1
ATOM 2751 C CA . LEU B 1 8 ? -25.797 -29.938 -49.688 1 17.48 8 LEU B CA 1
ATOM 2752 C C . LEU B 1 8 ? -26.625 -28.703 -49.406 1 17.48 8 LEU B C 1
ATOM 2754 O O . LEU B 1 8 ? -26.094 -27.625 -49.156 1 17.48 8 LEU B O 1
ATOM 2758 N N . THR B 1 9 ? -27.984 -28.672 -49.594 1 16.45 9 THR B N 1
ATOM 2759 C CA . THR B 1 9 ? -28.391 -27.781 -50.656 1 16.45 9 THR B CA 1
ATOM 2760 C C . THR B 1 9 ? -28.5 -26.344 -50.156 1 16.45 9 THR B C 1
ATOM 2762 O O . THR B 1 9 ? -27.906 -25.438 -50.75 1 16.45 9 THR B O 1
ATOM 2765 N N . THR B 1 10 ? -29.766 -25.812 -49.938 1 17.44 10 THR B N 1
ATOM 2766 C CA . THR B 1 10 ? -30.422 -24.812 -50.781 1 17.44 10 THR B CA 1
ATOM 2767 C C . THR B 1 10 ? -30.172 -23.406 -50.25 1 17.44 10 THR B C 1
ATOM 2769 O O . THR B 1 10 ? -29.719 -23.234 -49.125 1 17.44 10 THR B O 1
ATOM 2772 N N . GLY B 1 11 ? -31.141 -22.406 -50.406 1 17.55 11 GLY B N 1
ATOM 2773 C CA . GLY B 1 11 ? -31.375 -21.172 -51.125 1 17.55 11 GLY B CA 1
ATOM 2774 C C . GLY B 1 11 ? -31.344 -19.938 -50.25 1 17.55 11 GLY B C 1
ATOM 2775 O O . GLY B 1 11 ? -32.25 -19.719 -49.469 1 17.55 11 GLY B O 1
ATOM 2776 N N . VAL B 1 12 ? -30.266 -19.656 -49.594 1 18.06 12 VAL B N 1
ATOM 2777 C CA . VAL B 1 12 ? -30.219 -18.688 -48.469 1 18.06 12 VAL B CA 1
ATOM 2778 C C . VAL B 1 12 ? -30.422 -17.281 -49.031 1 18.06 12 VAL B C 1
ATOM 2780 O O . VAL B 1 12 ? -29.578 -16.766 -49.75 1 18.06 12 VAL B O 1
ATOM 2783 N N . HIS B 1 13 ? -31.703 -16.953 -49.188 1 17.44 13 HIS B N 1
ATOM 2784 C CA . HIS B 1 13 ? -32.156 -15.727 -49.844 1 17.44 13 HIS B CA 1
ATOM 2785 C C . HIS B 1 13 ? -31.562 -14.492 -49.188 1 17.44 13 HIS B C 1
ATOM 2787 O O . HIS B 1 13 ? -31.172 -14.555 -48 1 17.44 13 HIS B O 1
ATOM 2793 N N . THR B 1 14 ? -31.641 -13.297 -49.875 1 17.05 14 THR B N 1
ATOM 2794 C CA . THR B 1 14 ? -30.953 -12.094 -50.312 1 17.05 14 THR B CA 1
ATOM 2795 C C . THR B 1 14 ? -31.062 -10.984 -49.281 1 17.05 14 THR B C 1
ATOM 2797 O O . THR B 1 14 ? -30.062 -10.375 -48.906 1 17.05 14 THR B O 1
ATOM 2800 N N . THR B 1 15 ? -32.188 -10.234 -49.125 1 17.19 15 THR B N 1
ATOM 2801 C CA . THR B 1 15 ? -32.188 -8.836 -49.531 1 17.19 15 THR B CA 1
ATOM 2802 C C . THR B 1 15 ? -32.125 -7.91 -48.344 1 17.19 15 THR B C 1
ATOM 2804 O O . THR B 1 15 ? -33.062 -7.793 -47.562 1 17.19 15 THR B O 1
ATOM 2807 N N . VAL B 1 16 ? -31.266 -8.055 -47.438 1 17.91 16 VAL B N 1
ATOM 2808 C CA . VAL B 1 16 ? -31.453 -7.312 -46.188 1 17.91 16 VAL B CA 1
ATOM 2809 C C . VAL B 1 16 ? -31.312 -5.816 -46.469 1 17.91 16 VAL B C 1
ATOM 2811 O O . VAL B 1 16 ? -30.266 -5.359 -46.938 1 17.91 16 VAL B O 1
ATOM 2814 N N . ALA B 1 17 ? -32.469 -5.16 -46.656 1 17.31 17 ALA B N 1
ATOM 2815 C CA . ALA B 1 17 ? -32.719 -3.771 -47.031 1 17.31 17 ALA B CA 1
ATOM 2816 C C . ALA B 1 17 ? -32.031 -2.805 -46.094 1 17.31 17 ALA B C 1
ATOM 2818 O O . ALA B 1 17 ? -31.688 -3.174 -44.969 1 17.31 17 ALA B O 1
ATOM 2819 N N . HIS B 1 18 ? -31.875 -1.441 -46.5 1 17.97 18 HIS B N 1
ATOM 2820 C CA . HIS B 1 18 ? -31.062 -0.231 -46.531 1 17.97 18 HIS B CA 1
ATOM 2821 C C . HIS B 1 18 ? -31.297 0.645 -45.312 1 17.97 18 HIS B C 1
ATOM 2823 O O . HIS B 1 18 ? -30.641 1.678 -45.156 1 17.97 18 HIS B O 1
ATOM 2829 N N . LEU B 1 19 ? -32.125 0.192 -44.312 1 18.44 19 LEU B N 1
ATOM 2830 C CA . LEU B 1 19 ? -32.75 1.385 -43.75 1 18.44 19 LEU B CA 1
ATOM 2831 C C . LEU B 1 19 ? -31.719 2.27 -43.062 1 18.44 19 LEU B C 1
ATOM 2833 O O . LEU B 1 19 ? -30.812 1.767 -42.406 1 18.44 19 LEU B O 1
ATOM 2837 N N . GLY B 1 20 ? -31.594 3.6 -43.5 1 17.47 20 GLY B N 1
ATOM 2838 C CA . GLY B 1 20 ? -30.797 4.816 -43.469 1 17.47 20 GLY B CA 1
ATOM 2839 C C . GLY B 1 20 ? -30.734 5.445 -42.094 1 17.47 20 GLY B C 1
ATOM 2840 O O . GLY B 1 20 ? -30.234 6.566 -41.938 1 17.47 20 GLY B O 1
ATOM 2841 N N . ALA B 1 21 ? -30.953 4.688 -40.969 1 17.31 21 ALA B N 1
ATOM 2842 C CA . ALA B 1 21 ? -31.359 5.523 -39.844 1 17.31 21 ALA B CA 1
ATOM 2843 C C . ALA B 1 21 ? -30.234 6.473 -39.438 1 17.31 21 ALA B C 1
ATOM 2845 O O . ALA B 1 21 ? -29.094 6.047 -39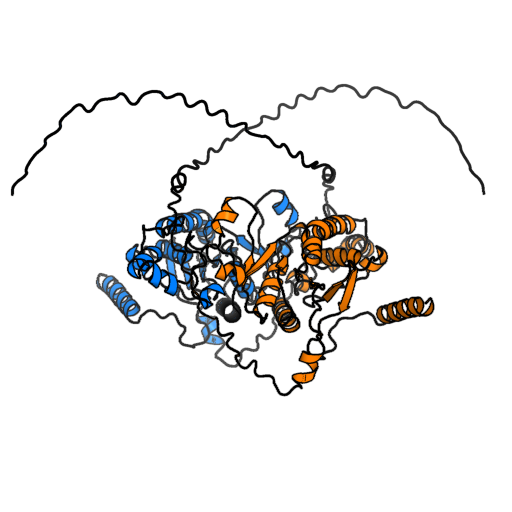.25 1 17.31 21 ALA B O 1
ATOM 2846 N N . ASN B 1 22 ? -30.328 7.781 -39.719 1 17.73 22 ASN B N 1
ATOM 2847 C CA . ASN B 1 22 ? -29.547 9.016 -39.656 1 17.73 22 ASN B CA 1
ATOM 2848 C C . ASN B 1 22 ? -29.25 9.398 -38.219 1 17.73 22 ASN B C 1
ATOM 2850 O O . ASN B 1 22 ? -28.766 10.492 -37.938 1 17.73 22 ASN B O 1
ATOM 2854 N N . ALA B 1 23 ? -29.234 8.461 -37.25 1 18.03 23 ALA B N 1
ATOM 2855 C CA . ALA B 1 23 ? -29.406 9.109 -35.938 1 18.03 23 ALA B CA 1
ATOM 2856 C C . ALA B 1 23 ? -28.234 10.023 -35.625 1 18.03 23 ALA B C 1
ATOM 2858 O O . ALA B 1 23 ? -27.062 9.625 -35.75 1 18.03 23 ALA B O 1
ATOM 2859 N N . THR B 1 24 ? -28.391 11.328 -35.656 1 17.75 24 THR B N 1
ATOM 2860 C CA . THR B 1 24 ? -27.656 12.578 -35.531 1 17.75 24 THR B CA 1
ATOM 2861 C C . THR B 1 24 ? -27.047 12.711 -34.125 1 17.75 24 THR B C 1
ATOM 2863 O O . THR B 1 24 ? -26.406 13.711 -33.812 1 17.75 24 THR B O 1
ATOM 2866 N N . SER B 1 25 ? -26.594 11.641 -33.469 1 17.86 25 SER B N 1
ATOM 2867 C CA . SER B 1 25 ? -26.375 11.953 -32.062 1 17.86 25 SER B CA 1
ATOM 2868 C C . SER B 1 25 ? -25.328 13.039 -31.891 1 17.86 25 SER B C 1
ATOM 2870 O O . SER B 1 25 ? -24.25 12.977 -32.5 1 17.86 25 SER B O 1
ATOM 2872 N N . THR B 1 26 ? -25.703 14.266 -31.453 1 17.36 26 THR B N 1
ATOM 2873 C CA . THR B 1 26 ? -25.062 15.539 -31.172 1 17.36 26 THR B CA 1
ATOM 2874 C C . THR B 1 26 ? -23.969 15.391 -30.109 1 17.36 26 THR B C 1
ATOM 2876 O O . THR B 1 26 ? -24.219 14.859 -29.031 1 17.36 26 THR B O 1
ATOM 2879 N N . LYS B 1 27 ? -22.688 15.336 -30.469 1 18.16 27 LYS B N 1
ATOM 2880 C CA . LYS B 1 27 ? -21.359 15.234 -29.875 1 18.16 27 LYS B CA 1
ATOM 2881 C C . LYS B 1 27 ? -21.078 16.406 -28.938 1 18.16 27 LYS B C 1
ATOM 2883 O O . LYS B 1 27 ? -20.781 17.516 -29.391 1 18.16 27 LYS B O 1
ATOM 2888 N N . CYS B 1 28 ? -21.828 16.641 -27.828 1 16.86 28 CYS B N 1
ATOM 2889 C CA . CYS B 1 28 ? -21.562 17.859 -27.062 1 16.86 28 CYS B CA 1
ATOM 2890 C C . CYS B 1 28 ? -20.156 17.844 -26.484 1 16.86 28 CYS B C 1
ATOM 2892 O O . CYS B 1 28 ? -19.766 16.891 -25.797 1 16.86 28 CYS B O 1
ATOM 2894 N N . CYS B 1 29 ? -19.109 18.484 -27.125 1 18.03 29 CYS B N 1
ATOM 2895 C CA . CYS B 1 29 ? -17.688 18.734 -26.984 1 18.03 29 CYS B CA 1
ATOM 2896 C C . CYS B 1 29 ? -17.375 19.469 -25.688 1 18.03 29 CYS B C 1
ATOM 2898 O O . CYS B 1 29 ? -17.031 20.656 -25.703 1 18.03 29 CYS B O 1
ATOM 2900 N N . TRP B 1 30 ? -18.016 19.234 -24.516 1 17.3 30 TRP B N 1
ATOM 2901 C CA . TRP B 1 30 ? -17.703 20.25 -23.516 1 17.3 30 TRP B CA 1
ATOM 2902 C C . TRP B 1 30 ? -16.203 20.234 -23.188 1 17.3 30 TRP B C 1
ATOM 2904 O O . TRP B 1 30 ? -15.648 19.203 -22.828 1 17.3 30 TRP B O 1
ATOM 2914 N N . SER B 1 31 ? -15.328 21.062 -23.828 1 18.03 31 SER B N 1
ATOM 2915 C CA . SER B 1 31 ? -13.93 21.484 -23.797 1 18.03 31 SER B CA 1
ATOM 2916 C C . SER B 1 31 ? -13.531 21.984 -22.422 1 18.03 31 SER B C 1
ATOM 2918 O O . SER B 1 31 ? -13.797 23.141 -22.062 1 18.03 31 SER B O 1
ATOM 2920 N N . LEU B 1 32 ? -13.773 21.406 -21.281 1 18.78 32 LEU B N 1
ATOM 2921 C CA . LEU B 1 32 ? -13.336 22.156 -20.109 1 18.78 32 LEU B CA 1
ATOM 2922 C C . LEU B 1 32 ? -11.828 22.375 -20.125 1 18.78 32 LEU B C 1
ATOM 2924 O O . LEU B 1 32 ? -11.062 21.406 -20.219 1 18.78 32 LEU B O 1
ATOM 2928 N N . MET B 1 33 ? -11.273 23.469 -20.609 1 19.12 33 MET B N 1
ATOM 2929 C CA . MET B 1 33 ? -9.953 24.094 -20.719 1 19.12 33 MET B CA 1
AT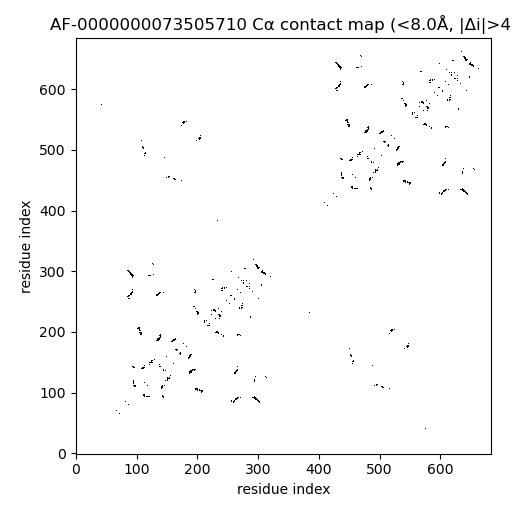OM 2930 C C . MET B 1 33 ? -9.281 24.172 -19.359 1 19.12 33 MET B C 1
ATOM 2932 O O . MET B 1 33 ? -9.703 24.953 -18.484 1 19.12 33 MET B O 1
ATOM 2936 N N . PHE B 1 34 ? -9.047 23.125 -18.578 1 19.27 34 PHE B N 1
ATOM 2937 C CA . PHE B 1 34 ? -8.359 23.391 -17.328 1 19.27 34 PHE B CA 1
ATOM 2938 C C . PHE B 1 34 ? -6.988 24.016 -17.578 1 19.27 34 PHE B C 1
ATOM 2940 O O . PHE B 1 34 ? -6.246 23.547 -18.438 1 19.27 34 PHE B O 1
ATOM 2947 N N . LYS B 1 35 ? -6.766 25.359 -17.25 1 20.69 35 LYS B N 1
ATOM 2948 C CA . LYS B 1 35 ? -5.613 26.25 -17.281 1 20.69 35 LYS B CA 1
ATOM 2949 C C . LYS B 1 35 ? -4.422 25.641 -16.562 1 20.69 35 LYS B C 1
ATOM 2951 O O . LYS B 1 35 ? -4.496 25.359 -15.359 1 20.69 35 LYS B O 1
ATOM 2956 N N . ARG B 1 36 ? -3.613 24.859 -17.219 1 23.77 36 ARG B N 1
ATOM 2957 C CA . ARG B 1 36 ? -2.334 24.281 -16.828 1 23.77 36 ARG B CA 1
ATOM 2958 C C . ARG B 1 36 ? -1.297 25.375 -16.562 1 23.77 36 ARG B C 1
ATOM 2960 O O . ARG B 1 36 ? -0.451 25.641 -17.406 1 23.77 36 ARG B O 1
ATOM 2967 N N . ASP B 1 37 ? -1.562 26.547 -16.125 1 21.86 37 ASP B N 1
ATOM 2968 C CA . ASP B 1 37 ? -0.556 27.594 -16.25 1 21.86 37 ASP B CA 1
ATOM 2969 C C . ASP B 1 37 ? 0.776 27.156 -15.641 1 21.86 37 ASP B C 1
ATOM 2971 O O . ASP B 1 37 ? 1.836 27.391 -16.219 1 21.86 37 ASP B O 1
ATOM 2975 N N . GLY B 1 38 ? 0.921 26.984 -14.32 1 21.7 38 GLY B N 1
ATOM 2976 C CA . GLY B 1 38 ? 1.973 27.703 -13.625 1 21.7 38 GLY B CA 1
ATOM 2977 C C . GLY B 1 38 ? 3.33 27.031 -13.727 1 21.7 38 GLY B C 1
ATOM 2978 O O . GLY B 1 38 ? 4.355 27.656 -13.453 1 21.7 38 GLY B O 1
ATOM 2979 N N . PHE B 1 39 ? 3.479 25.656 -13.75 1 23.84 39 PHE B N 1
ATOM 2980 C CA . PHE B 1 39 ? 4.734 25.125 -13.242 1 23.84 39 PHE B CA 1
ATOM 2981 C C . PHE B 1 39 ? 5.812 25.172 -14.32 1 23.84 39 PHE B C 1
ATOM 2983 O O . PHE B 1 39 ? 6.512 24.172 -14.547 1 23.84 39 PHE B O 1
ATOM 2990 N N . ASP B 1 40 ? 5.75 26.016 -15.336 1 24.98 40 ASP B N 1
ATOM 2991 C CA . ASP B 1 40 ? 6.688 25.906 -16.453 1 24.98 40 ASP B CA 1
ATOM 2992 C C . ASP B 1 40 ? 8.133 26.078 -15.969 1 24.98 40 ASP B C 1
ATOM 2994 O O . ASP B 1 40 ? 9.039 25.438 -16.484 1 24.98 40 ASP B O 1
ATOM 2998 N N . GLU B 1 41 ? 8.43 27.125 -15.188 1 26.64 41 GLU B N 1
ATOM 2999 C CA . GLU B 1 41 ? 9.742 27.734 -15.359 1 26.64 41 GLU B CA 1
ATOM 3000 C C . GLU B 1 41 ? 10.828 26.891 -14.703 1 26.64 41 GLU B C 1
ATOM 3002 O O . GLU B 1 41 ? 11.977 27.312 -14.594 1 26.64 41 GLU B O 1
ATOM 3007 N N . LEU B 1 42 ? 10.562 25.781 -14.117 1 26.09 42 LEU B N 1
ATOM 3008 C CA . LEU B 1 42 ? 11.586 25.328 -13.18 1 26.09 42 LEU B CA 1
ATOM 3009 C C . LEU B 1 42 ? 12.781 24.734 -13.922 1 26.09 42 LEU B C 1
ATOM 3011 O O . LEU B 1 42 ? 13.664 24.141 -13.297 1 26.09 42 LEU B O 1
ATOM 3015 N N . LEU B 1 43 ? 12.953 24.953 -15.258 1 25.02 43 LEU B N 1
ATOM 3016 C CA . LEU B 1 43 ? 13.961 24.094 -15.852 1 25.02 43 LEU B CA 1
ATOM 3017 C C . LEU B 1 43 ? 15.359 24.547 -15.484 1 25.02 43 LEU B C 1
ATOM 3019 O O . LEU B 1 43 ? 16.344 24.109 -16.094 1 25.02 43 LEU B O 1
ATOM 3023 N N . ALA B 1 44 ? 15.625 25.594 -14.734 1 25.03 44 ALA B N 1
ATOM 3024 C CA . ALA B 1 44 ? 17.031 25.953 -14.836 1 25.03 44 ALA B CA 1
ATOM 3025 C C . ALA B 1 44 ? 17.922 24.922 -14.164 1 25.03 44 ALA B C 1
ATOM 3027 O O . ALA B 1 44 ? 17.828 24.703 -12.953 1 25.03 44 ALA B O 1
ATOM 3028 N N . ARG B 1 45 ? 18.422 23.844 -14.844 1 29.44 45 ARG B N 1
ATOM 3029 C CA . ARG B 1 45 ? 19.281 22.766 -14.398 1 29.44 45 ARG B CA 1
ATOM 3030 C C . ARG B 1 45 ? 20.641 23.297 -13.93 1 29.44 45 ARG B C 1
ATOM 3032 O O . ARG B 1 45 ? 21.484 23.656 -14.742 1 29.44 45 ARG B O 1
ATOM 3039 N N . THR B 1 46 ? 20.781 24.156 -12.93 1 27.06 46 THR B N 1
ATOM 3040 C CA . THR B 1 46 ? 22.172 24.453 -12.578 1 27.06 46 THR B CA 1
ATOM 3041 C C . THR B 1 46 ? 22.906 23.172 -12.172 1 27.06 46 THR B C 1
ATOM 3043 O O . THR B 1 46 ? 22.328 22.297 -11.531 1 27.06 46 THR B O 1
ATOM 3046 N N . ASP B 1 47 ? 24.094 22.875 -12.781 1 29.7 47 ASP B N 1
ATOM 3047 C CA . ASP B 1 47 ? 25.109 21.844 -12.625 1 29.7 47 ASP B CA 1
ATOM 3048 C C . ASP B 1 47 ? 25.531 21.703 -11.164 1 29.7 47 ASP B C 1
ATOM 3050 O O . ASP B 1 47 ? 25.969 22.688 -10.547 1 29.7 47 ASP B O 1
ATOM 3054 N N . TRP B 1 48 ? 24.859 20.953 -10.406 1 29.69 48 TRP B N 1
ATOM 3055 C CA . TRP B 1 48 ? 25.266 20.672 -9.031 1 29.69 48 TRP B CA 1
ATOM 3056 C C . TRP B 1 48 ? 26.641 20.031 -8.984 1 29.69 48 TRP B C 1
ATOM 3058 O O . TRP B 1 48 ? 26.891 19.031 -9.664 1 29.69 48 TRP B O 1
ATOM 3068 N N . PRO B 1 49 ? 27.75 20.734 -8.766 1 29.52 49 PRO B N 1
ATOM 3069 C CA . PRO B 1 49 ? 29.109 20.172 -8.734 1 29.52 49 PRO B CA 1
ATOM 3070 C C . PRO B 1 49 ? 29.25 19.031 -7.742 1 29.52 49 PRO B C 1
ATOM 3072 O O . PRO B 1 49 ? 30.312 18.391 -7.668 1 29.52 49 PRO B O 1
ATOM 3075 N N . LEU B 1 50 ? 28.5 18.891 -6.672 1 26.81 50 LEU B N 1
ATOM 3076 C CA . LEU B 1 50 ? 29.141 18.422 -5.453 1 26.81 50 LEU B CA 1
ATOM 3077 C C . LEU B 1 50 ? 29.344 16.922 -5.48 1 26.81 50 LEU B C 1
ATOM 3079 O O . LEU B 1 50 ? 28.359 16.156 -5.457 1 26.81 50 LEU B O 1
ATOM 3083 N N . ARG B 1 51 ? 30.422 16.406 -6.184 1 28.98 51 ARG B N 1
ATOM 3084 C CA . ARG B 1 51 ? 30.844 15.031 -5.961 1 28.98 51 ARG B CA 1
ATOM 3085 C C . ARG B 1 51 ? 31.156 14.789 -4.488 1 28.98 51 ARG B C 1
ATOM 3087 O O . ARG B 1 51 ? 32.219 15.195 -3.996 1 28.98 51 ARG B O 1
ATOM 3094 N N . ILE B 1 52 ? 30.25 14.867 -3.518 1 24.52 52 ILE B N 1
ATOM 3095 C CA . ILE B 1 52 ? 30.641 14.516 -2.156 1 24.52 52 ILE B CA 1
ATOM 3096 C C . ILE B 1 52 ? 31.016 13.039 -2.094 1 24.52 52 ILE B C 1
ATOM 3098 O O . ILE B 1 52 ? 30.203 12.164 -2.4 1 24.52 52 ILE B O 1
ATOM 3102 N N . SER B 1 53 ? 32.281 12.719 -2.301 1 24.61 53 SER B N 1
ATOM 3103 C CA . SER B 1 53 ? 32.875 11.398 -2.121 1 24.61 53 SER B CA 1
ATOM 3104 C C . SER B 1 53 ? 32.719 10.914 -0.687 1 24.61 53 SER B C 1
ATOM 3106 O O . SER B 1 53 ? 33.344 11.461 0.233 1 24.61 53 SER B O 1
ATOM 3108 N N . VAL B 1 54 ? 31.562 10.758 -0.115 1 24.88 54 VAL B N 1
ATOM 3109 C CA . VAL B 1 54 ? 31.516 10.242 1.246 1 24.88 54 VAL B CA 1
ATOM 3110 C C . VAL B 1 54 ? 32.062 8.805 1.271 1 24.88 54 VAL B C 1
ATOM 3112 O O . VAL B 1 54 ? 31.5 7.926 0.601 1 24.88 54 VAL B O 1
ATOM 3115 N N . ASN B 1 55 ? 33.344 8.57 1.529 1 22.34 55 ASN B N 1
ATOM 3116 C CA . ASN B 1 55 ? 34.031 7.316 1.794 1 22.34 55 ASN B CA 1
ATOM 3117 C C . ASN B 1 55 ? 33.5 6.609 3.027 1 22.34 55 ASN B C 1
ATOM 3119 O O . ASN B 1 55 ? 34.125 5.715 3.576 1 22.34 55 ASN B O 1
ATOM 3123 N N . ARG B 1 56 ? 32.625 7.09 3.91 1 23.55 56 ARG B N 1
ATOM 3124 C CA . ARG B 1 56 ? 32.594 6.422 5.207 1 23.55 56 ARG B CA 1
ATOM 3125 C C . ARG B 1 56 ? 32.219 4.957 5.07 1 23.55 56 ARG B C 1
ATOM 3127 O O . ARG B 1 56 ? 31.266 4.633 4.348 1 23.55 56 ARG B O 1
ATOM 3134 N N . MET B 1 57 ? 33.094 4.027 5.48 1 21.61 57 MET B N 1
ATOM 3135 C CA . MET B 1 57 ? 33 2.59 5.715 1 21.61 57 MET B CA 1
ATOM 3136 C C . MET B 1 57 ? 31.797 2.258 6.609 1 21.61 57 MET B C 1
ATOM 3138 O O . MET B 1 57 ? 31.688 2.771 7.723 1 21.61 57 MET B O 1
ATOM 3142 N N . PHE B 1 58 ? 30.719 2.08 6.109 1 23.92 58 PHE B N 1
ATOM 3143 C CA . PHE B 1 58 ? 29.547 1.571 6.82 1 23.92 58 PHE B CA 1
ATOM 3144 C C . PHE B 1 58 ? 29.906 0.312 7.605 1 23.92 58 PHE B C 1
ATOM 3146 O O . PHE B 1 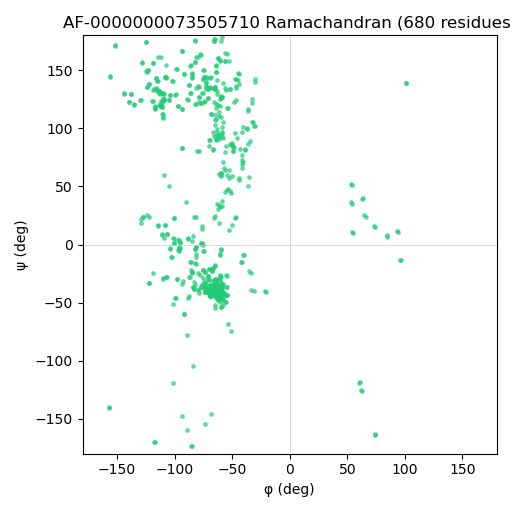58 ? 30.344 -0.682 7.027 1 23.92 58 PHE B O 1
ATOM 3153 N N . LYS B 1 59 ? 30.531 0.47 8.828 1 23.33 59 LYS B N 1
ATOM 3154 C CA . LYS B 1 59 ? 30.641 -0.655 9.75 1 23.33 59 LYS B CA 1
ATOM 3155 C C . LYS B 1 59 ? 29.297 -1.37 9.898 1 23.33 59 LYS B C 1
ATOM 3157 O O . LYS B 1 59 ? 28.281 -0.741 10.203 1 23.33 59 LYS B O 1
ATOM 3162 N N . CYS B 1 60 ? 29.047 -2.426 9.172 1 23.17 60 CYS B N 1
ATOM 3163 C CA . CYS B 1 60 ? 27.984 -3.414 9.328 1 23.17 60 CYS B CA 1
ATOM 3164 C C . CYS B 1 60 ? 27.781 -3.771 10.797 1 23.17 60 CYS B C 1
ATOM 3166 O O . CYS B 1 60 ? 28.703 -4.27 11.453 1 23.17 60 CYS B O 1
ATOM 3168 N N . CYS B 1 61 ? 27.328 -2.824 11.602 1 24.38 61 CYS B N 1
ATOM 3169 C CA . CYS B 1 61 ? 27.031 -3.158 12.992 1 24.38 61 CYS B CA 1
ATOM 3170 C C . CYS B 1 61 ? 26.438 -4.555 13.102 1 24.38 61 CYS B C 1
ATOM 3172 O O . CYS B 1 61 ? 25.438 -4.859 12.438 1 24.38 61 CYS B O 1
ATOM 3174 N N . SER B 1 62 ? 27.172 -5.582 13.461 1 26.02 62 SER B N 1
ATOM 3175 C CA . SER B 1 62 ? 26.953 -6.941 13.945 1 26.02 62 SER B CA 1
ATOM 3176 C C . SER B 1 62 ? 25.906 -6.965 15.062 1 26.02 62 SER B C 1
ATOM 3178 O O . SER B 1 62 ? 26.25 -7.109 16.234 1 26.02 62 SER B O 1
ATOM 3180 N N . ALA B 1 63 ? 25 -6.094 15.258 1 25.58 63 ALA B N 1
ATOM 3181 C CA . ALA B 1 63 ? 24.141 -6.27 16.422 1 25.58 63 ALA B CA 1
ATOM 3182 C C . ALA B 1 63 ? 23.672 -7.723 16.547 1 25.58 63 ALA B C 1
ATOM 3184 O O . ALA B 1 63 ? 23.547 -8.43 15.547 1 25.58 63 ALA B O 1
ATOM 3185 N N . VAL B 1 64 ? 23.594 -8.242 17.828 1 27.89 64 VAL B N 1
ATOM 3186 C CA . VAL B 1 64 ? 23.266 -9.453 18.562 1 27.89 64 VAL B CA 1
ATOM 3187 C C . VAL B 1 64 ? 21.875 -9.93 18.172 1 27.89 64 VAL B C 1
ATOM 3189 O O . VAL B 1 64 ? 20.859 -9.297 18.5 1 27.89 64 VAL B O 1
ATOM 3192 N N . CYS B 1 65 ? 21.578 -10.258 16.891 1 28.52 65 CYS B N 1
ATOM 3193 C CA . CYS B 1 65 ? 20.453 -11.195 16.781 1 28.52 65 CYS B CA 1
ATOM 3194 C C . CYS B 1 65 ? 20.531 -12.266 17.859 1 28.52 65 CYS B C 1
ATOM 3196 O O . CYS B 1 65 ? 21.531 -12.992 17.953 1 28.52 65 CYS B O 1
ATOM 3198 N N . ASP B 1 66 ? 20.281 -11.875 19.125 1 27.58 66 ASP B N 1
ATOM 3199 C CA . ASP B 1 66 ? 20.312 -12.859 20.188 1 27.58 66 ASP B CA 1
ATOM 3200 C C . ASP B 1 66 ? 19.797 -14.211 19.703 1 27.58 66 ASP B C 1
ATOM 3202 O O . ASP B 1 66 ? 18.625 -14.336 19.328 1 27.58 66 ASP B O 1
ATOM 3206 N N . PRO B 1 67 ? 20.703 -15.055 19.172 1 29.38 67 PRO B N 1
ATOM 3207 C CA . PRO B 1 67 ? 20.375 -16.453 18.844 1 29.38 67 PRO B CA 1
ATOM 3208 C C . PRO B 1 67 ? 19.844 -17.219 20.062 1 29.38 67 PRO B C 1
ATOM 3210 O O . PRO B 1 67 ? 20.453 -17.172 21.141 1 29.38 67 PRO B O 1
ATOM 3213 N N . GLY B 1 68 ? 18.703 -17.172 20.516 1 27.72 68 GLY B N 1
ATOM 3214 C CA . GLY B 1 68 ? 18.5 -18.359 21.344 1 27.72 68 GLY B CA 1
ATOM 3215 C C . GLY B 1 68 ? 19.297 -19.547 20.859 1 27.72 68 GLY B C 1
ATOM 3216 O O . GLY B 1 68 ? 19.781 -19.578 19.719 1 27.72 68 GLY B O 1
ATOM 3217 N N . THR B 1 69 ? 19.953 -20.438 21.844 1 30.42 69 THR B N 1
ATOM 3218 C CA . THR B 1 69 ? 20.875 -21.547 21.734 1 30.42 69 THR B CA 1
ATOM 3219 C C . THR B 1 69 ? 20.516 -22.438 20.547 1 30.42 69 THR B C 1
ATOM 3221 O O . THR B 1 69 ? 20.906 -23.609 20.516 1 30.42 69 THR B O 1
ATOM 3224 N N . LEU B 1 70 ? 19.438 -22.25 19.938 1 27.3 70 LEU B N 1
ATOM 3225 C CA . LEU B 1 70 ? 19.406 -23.328 18.938 1 27.3 70 LEU B CA 1
ATOM 3226 C C . LEU B 1 70 ? 20.656 -23.297 18.078 1 27.3 70 LEU B C 1
ATOM 3228 O O . LEU B 1 70 ? 21.281 -22.25 17.922 1 27.3 70 LEU B O 1
ATOM 3232 N N . SER B 1 71 ? 21.391 -24.438 17.812 1 29.34 71 SER B N 1
ATOM 3233 C CA . SER B 1 71 ? 22.641 -24.688 17.094 1 29.34 71 SER B CA 1
ATOM 3234 C C . SER B 1 71 ? 22.734 -23.812 15.844 1 29.34 71 SER B C 1
ATOM 3236 O O . SER B 1 71 ? 21.891 -23.922 14.945 1 29.34 71 SER B O 1
ATOM 3238 N N . GLU B 1 72 ? 23.109 -22.625 15.93 1 33.03 72 GLU B N 1
ATOM 3239 C CA . GLU B 1 72 ? 23.531 -21.562 15.023 1 33.03 72 GLU B CA 1
ATOM 3240 C C . GLU B 1 72 ? 24.234 -22.141 13.797 1 33.03 72 GLU B C 1
ATOM 3242 O O . GLU B 1 72 ? 24.203 -21.547 12.719 1 33.03 72 GLU B O 1
ATOM 3247 N N . VAL B 1 73 ? 25.109 -23.25 14.07 1 29.44 73 VAL B N 1
ATOM 3248 C CA . VAL B 1 73 ? 26.094 -23.828 13.172 1 29.44 73 VAL B CA 1
ATOM 3249 C C . VAL B 1 73 ? 25.391 -24.453 11.961 1 29.44 73 VAL B C 1
ATOM 3251 O O . VAL B 1 73 ? 25.875 -24.344 10.828 1 29.44 73 VAL B O 1
ATOM 3254 N N . GLU B 1 74 ? 24.391 -25.312 12.289 1 29.31 74 GLU B N 1
ATOM 3255 C CA . GLU B 1 74 ? 23.938 -26.188 11.211 1 29.31 74 GLU B CA 1
ATOM 3256 C C . GLU B 1 74 ? 23.125 -25.406 10.172 1 29.31 74 GLU B C 1
ATOM 3258 O O . GLU B 1 74 ? 23.109 -25.781 8.992 1 29.31 74 GLU B O 1
ATOM 3263 N N . LEU B 1 75 ? 22.375 -24.406 10.656 1 30.27 75 LEU B N 1
ATOM 3264 C CA . LEU B 1 75 ? 21.516 -23.766 9.664 1 30.27 75 LEU B CA 1
ATOM 3265 C C . LEU B 1 75 ? 22.328 -22.859 8.75 1 30.27 75 LEU B C 1
ATOM 3267 O O . LEU B 1 75 ? 21.938 -22.625 7.598 1 30.27 75 LEU B O 1
ATOM 3271 N N . ALA B 1 76 ? 23.391 -22.203 9.266 1 33.41 76 ALA B N 1
ATOM 3272 C CA . ALA B 1 76 ? 24.281 -21.375 8.461 1 33.41 76 ALA B CA 1
ATOM 3273 C C . ALA B 1 76 ? 25 -22.219 7.402 1 33.41 76 ALA B C 1
ATOM 3275 O O . ALA B 1 76 ? 25.469 -21.688 6.398 1 33.41 76 ALA B O 1
ATOM 3276 N N . ARG B 1 77 ? 25.391 -23.469 7.73 1 31.42 77 ARG B N 1
ATOM 3277 C CA . ARG B 1 77 ? 26.25 -24.328 6.91 1 31.42 77 ARG B CA 1
ATOM 3278 C C . ARG B 1 77 ? 25.516 -24.766 5.645 1 31.42 77 ARG B C 1
ATOM 3280 O O . ARG B 1 77 ? 26.156 -25.203 4.68 1 31.42 77 ARG B O 1
ATOM 3287 N N . SER B 1 78 ? 24.203 -25.109 5.824 1 33.5 78 SER B N 1
ATOM 3288 C CA . SER B 1 78 ? 23.719 -25.875 4.668 1 33.5 78 SER B CA 1
ATOM 3289 C C . SER B 1 78 ? 23.406 -24.938 3.498 1 33.5 78 SER B C 1
ATOM 3291 O O . SER B 1 78 ? 22.844 -25.375 2.492 1 33.5 78 SER B O 1
ATOM 3293 N N . TYR B 1 79 ? 23.078 -23.641 3.785 1 35.44 79 TYR B N 1
ATOM 3294 C CA . TYR B 1 79 ? 22.938 -22.953 2.502 1 35.44 79 TYR B CA 1
ATOM 3295 C C . TYR B 1 79 ? 24.281 -22.859 1.789 1 35.44 79 TYR B C 1
ATOM 3297 O O . TYR B 1 79 ? 25.219 -22.25 2.312 1 35.44 79 TYR B O 1
ATOM 3305 N N . GLU B 1 80 ? 24.688 -23.812 1.146 1 40.47 80 GLU B N 1
ATOM 3306 C CA . GLU B 1 80 ? 25.844 -23.688 0.27 1 40.47 80 GLU B CA 1
ATOM 3307 C C . GLU B 1 80 ? 25.875 -22.328 -0.409 1 40.47 80 GLU B C 1
ATOM 3309 O O . GLU B 1 80 ? 24.828 -21.797 -0.799 1 40.47 80 GLU B O 1
ATOM 3314 N N . PRO B 1 81 ? 26.891 -21.547 -0.117 1 41.41 81 PRO B N 1
ATOM 3315 C CA . PRO B 1 81 ? 27.062 -20.312 -0.881 1 41.41 81 PRO B CA 1
ATOM 3316 C C . PRO B 1 81 ? 26.594 -20.438 -2.328 1 41.41 81 PRO B C 1
ATOM 3318 O O . PRO B 1 81 ? 26.734 -21.5 -2.934 1 41.41 81 PRO B O 1
ATOM 3321 N N . PHE B 1 82 ? 25.406 -19.828 -2.66 1 44.69 82 PHE B N 1
ATOM 3322 C CA . PHE B 1 82 ? 25.016 -19.781 -4.066 1 44.69 82 PHE B CA 1
ATOM 3323 C C . PHE B 1 82 ? 26.25 -19.719 -4.961 1 44.69 82 PHE B C 1
ATOM 3325 O O . PHE B 1 82 ? 27.172 -18.953 -4.695 1 44.69 82 PHE B O 1
ATOM 3332 N N . ARG B 1 83 ? 26.641 -20.719 -5.547 1 43.97 83 ARG B N 1
ATOM 3333 C CA . ARG B 1 83 ? 27.688 -20.688 -6.57 1 43.97 83 ARG B CA 1
ATOM 3334 C C . ARG B 1 83 ? 27.422 -19.562 -7.578 1 43.97 83 ARG B C 1
ATOM 3336 O O . ARG B 1 83 ? 26.281 -19.156 -7.773 1 43.97 83 ARG B O 1
ATOM 3343 N N . THR B 1 84 ? 28.312 -18.812 -8.125 1 55.47 84 THR B N 1
ATOM 3344 C CA . THR B 1 84 ? 28.516 -17.656 -8.992 1 55.47 84 THR B CA 1
ATOM 3345 C C . THR B 1 84 ? 27.422 -17.594 -10.055 1 55.47 84 THR B C 1
ATOM 3347 O O . THR B 1 84 ? 27.031 -16.5 -10.484 1 55.47 84 THR B O 1
ATOM 3350 N N . ASN B 1 85 ? 26.672 -18.703 -10.508 1 64.5 85 ASN B N 1
ATOM 3351 C CA . ASN B 1 85 ? 25.797 -18.609 -11.664 1 64.5 85 ASN B CA 1
ATOM 3352 C C . ASN B 1 85 ? 24.359 -18.969 -11.312 1 64.5 85 ASN B C 1
ATOM 3354 O O . ASN B 1 85 ? 23.625 -19.5 -12.156 1 64.5 85 ASN B O 1
ATOM 3358 N N . GLU B 1 86 ? 24 -18.828 -9.977 1 87.69 86 GLU B N 1
ATOM 3359 C CA . GLU B 1 86 ? 22.656 -19.234 -9.57 1 87.69 86 GLU B CA 1
ATOM 3360 C C . GLU B 1 86 ? 21.859 -18.062 -9.023 1 87.69 86 GLU B C 1
ATOM 3362 O O . GLU B 1 86 ? 22.406 -17.172 -8.391 1 87.69 86 GLU B O 1
ATOM 3367 N N . SER B 1 87 ? 20.625 -18.016 -9.531 1 94.56 87 SER B N 1
ATOM 3368 C CA . SER B 1 87 ? 19.703 -17.016 -8.992 1 94.56 87 SER B CA 1
ATOM 3369 C C . SER B 1 87 ? 18.484 -17.656 -8.352 1 94.56 87 SER B C 1
ATOM 3371 O O . SER B 1 87 ? 18.219 -18.844 -8.57 1 94.56 87 SER B O 1
ATOM 3373 N N . THR B 1 88 ? 17.891 -16.906 -7.441 1 95.38 88 THR B N 1
ATOM 3374 C CA . THR B 1 88 ? 16.766 -17.438 -6.695 1 95.38 88 THR B CA 1
ATOM 3375 C C . THR B 1 88 ? 15.484 -16.672 -7.02 1 95.38 88 THR B C 1
ATOM 3377 O O . THR B 1 88 ? 15.523 -15.461 -7.258 1 95.38 88 THR B O 1
ATOM 3380 N N . LEU B 1 89 ? 14.43 -17.438 -7.109 1 97.12 89 LEU B N 1
ATOM 3381 C CA . LEU B 1 89 ? 13.078 -16.906 -7.246 1 97.12 89 LEU B CA 1
ATOM 3382 C C . LEU B 1 89 ? 12.219 -17.281 -6.047 1 97.12 89 LEU B C 1
ATOM 3384 O O . LEU B 1 89 ? 12.039 -18.469 -5.75 1 97.12 89 LEU B O 1
ATOM 3388 N N . ILE B 1 90 ? 11.789 -16.266 -5.332 1 97.06 90 ILE B N 1
ATOM 3389 C CA . ILE B 1 90 ? 10.875 -16.484 -4.207 1 97.06 90 ILE B CA 1
ATOM 3390 C C . ILE B 1 90 ? 9.461 -16.062 -4.602 1 97.06 90 ILE B C 1
ATOM 3392 O O . ILE B 1 90 ? 9.25 -14.938 -5.051 1 97.06 90 ILE B O 1
ATOM 3396 N N . ILE B 1 91 ? 8.57 -16.984 -4.465 1 97.25 91 ILE B N 1
ATOM 3397 C CA . ILE B 1 91 ? 7.172 -16.703 -4.762 1 97.25 91 ILE B CA 1
ATOM 3398 C C . ILE B 1 91 ? 6.359 -16.703 -3.467 1 97.25 91 ILE B C 1
ATOM 3400 O O . ILE B 1 91 ? 6.461 -17.625 -2.66 1 97.25 91 ILE B O 1
ATOM 3404 N N . VAL B 1 92 ? 5.559 -15.625 -3.295 1 97.69 92 VAL B N 1
ATOM 3405 C CA . VAL B 1 92 ? 4.75 -15.508 -2.086 1 97.69 92 VAL B CA 1
ATOM 3406 C C . VAL B 1 92 ? 3.334 -15.07 -2.451 1 97.69 92 VAL B C 1
ATOM 3408 O O . VAL B 1 92 ? 3.141 -14.047 -3.105 1 97.69 92 VAL B O 1
ATOM 3411 N N . ARG B 1 93 ? 2.389 -15.867 -2.105 1 98.12 93 ARG B N 1
ATOM 3412 C CA . ARG B 1 93 ? 1.013 -15.383 -2.143 1 98.12 93 ARG B CA 1
ATOM 3413 C C . ARG B 1 93 ? 0.75 -14.391 -1.014 1 98.12 93 ARG B C 1
ATOM 3415 O O . ARG B 1 93 ? 1.238 -14.57 0.104 1 98.12 93 ARG B O 1
ATOM 3422 N N . HIS B 1 94 ? -0.026 -13.43 -1.31 1 98.56 94 HIS B N 1
ATOM 3423 C CA . HIS B 1 94 ? -0.327 -12.453 -0.266 1 98.56 94 HIS B CA 1
ATOM 3424 C C . HIS B 1 94 ? -0.908 -13.133 0.97 1 98.56 94 HIS B C 1
ATOM 3426 O O . HIS B 1 94 ? -1.428 -14.25 0.885 1 98.56 94 HIS B O 1
ATOM 3432 N N . GLY B 1 95 ? -0.808 -12.469 2.137 1 97.75 95 GLY B N 1
ATOM 3433 C CA . GLY B 1 95 ? -1.454 -12.953 3.344 1 97.75 95 GLY B CA 1
ATOM 3434 C C . GLY B 1 95 ? -2.969 -12.945 3.256 1 97.75 95 GLY B C 1
ATOM 3435 O O . GLY B 1 95 ? -3.537 -12.43 2.291 1 97.75 95 GLY B O 1
ATOM 3436 N N . GLU B 1 96 ? -3.543 -13.438 4.293 1 97.38 96 GLU B N 1
ATOM 3437 C CA . GLU B 1 96 ? -5.004 -13.469 4.328 1 97.38 96 GLU B CA 1
ATOM 3438 C C . GLU B 1 96 ? -5.59 -12.07 4.199 1 97.38 96 GLU B C 1
ATOM 3440 O O . GLU B 1 96 ? -5.16 -11.141 4.895 1 97.38 96 GLU B O 1
ATOM 3445 N N . SER B 1 97 ? -6.473 -11.938 3.246 1 96.56 97 SER B N 1
ATOM 3446 C CA . SER B 1 97 ? -7.152 -10.656 3.072 1 96.56 97 SER B CA 1
ATOM 3447 C C . SER B 1 97 ? -8.477 -10.633 3.834 1 96.56 97 SER B C 1
ATOM 3449 O O . SER B 1 97 ? -8.984 -11.672 4.242 1 96.56 97 SER B O 1
ATOM 3451 N N . MET B 1 98 ? -9 -9.508 3.973 1 94.5 98 MET B N 1
ATOM 3452 C CA . MET B 1 98 ? -10.258 -9.344 4.691 1 94.5 98 MET B CA 1
ATOM 3453 C C . MET B 1 98 ? -11.398 -10.039 3.949 1 94.5 98 MET B C 1
ATOM 3455 O O . MET B 1 98 ? -12.344 -10.531 4.57 1 94.5 98 MET B O 1
ATOM 3459 N N . TRP B 1 99 ? -11.328 -10.109 2.645 1 94 99 TRP B N 1
ATOM 3460 C CA . TRP B 1 99 ? -12.391 -10.766 1.893 1 94 99 TRP B CA 1
ATOM 3461 C C . TRP B 1 99 ? -12.156 -12.273 1.822 1 94 99 TRP B C 1
ATOM 3463 O O . TRP B 1 99 ? -13.094 -13.039 1.562 1 94 99 TRP B O 1
ATOM 3473 N N . ASN B 1 100 ? -10.875 -12.719 1.968 1 91.44 100 ASN B N 1
ATOM 3474 C CA . ASN B 1 100 ? -10.648 -14.141 2.213 1 91.44 100 ASN B CA 1
ATOM 3475 C C . ASN B 1 100 ? -11.422 -14.625 3.436 1 91.44 100 ASN B C 1
ATOM 3477 O O . ASN B 1 100 ? -12.094 -15.656 3.379 1 91.44 100 ASN B O 1
ATOM 3481 N N . GLU B 1 101 ? -11.266 -13.883 4.496 1 91.19 101 GLU B N 1
ATOM 3482 C CA . GLU B 1 101 ? -11.875 -14.227 5.773 1 91.19 101 GLU B CA 1
ATOM 3483 C C . GLU B 1 101 ? -13.398 -14.281 5.656 1 91.19 101 GLU B C 1
ATOM 3485 O O . GLU B 1 101 ? -14.047 -15.117 6.297 1 91.19 101 GLU B O 1
ATOM 3490 N N . LYS B 1 102 ? -13.961 -13.492 4.781 1 91.94 102 LYS B N 1
ATOM 3491 C CA . LYS B 1 102 ? -15.406 -13.398 4.641 1 91.94 102 LYS B CA 1
ATOM 3492 C C . LYS B 1 102 ? -15.914 -14.305 3.521 1 91.94 102 LYS B C 1
ATOM 3494 O O . LYS B 1 102 ? -17.109 -14.32 3.217 1 91.94 102 LYS B O 1
ATOM 3499 N N . ASN B 1 103 ? -15.023 -15.008 2.809 1 94.12 103 ASN B N 1
ATOM 3500 C CA . ASN B 1 103 ? -15.336 -15.961 1.748 1 94.12 103 ASN B CA 1
ATOM 3501 C C . ASN B 1 103 ? -16.031 -15.289 0.573 1 94.12 103 ASN B C 1
ATOM 3503 O O . ASN B 1 103 ? -17 -15.82 0.029 1 94.12 103 ASN B O 1
ATOM 3507 N N . LEU B 1 104 ? -15.57 -14.125 0.273 1 95.12 104 LEU B N 1
ATOM 3508 C CA . LEU B 1 104 ? -16.109 -13.375 -0.855 1 95.12 104 LEU B CA 1
ATOM 3509 C C . LEU B 1 104 ? -15.234 -13.547 -2.092 1 95.12 104 LEU B C 1
ATOM 3511 O O . LEU B 1 104 ? -14.031 -13.781 -1.979 1 95.12 104 LEU B O 1
ATOM 3515 N N . PHE B 1 105 ? -15.867 -13.453 -3.238 1 95.56 105 PHE B N 1
ATOM 3516 C CA . PHE B 1 105 ? -15.086 -13.312 -4.461 1 95.56 105 PHE B CA 1
ATOM 3517 C C . PHE B 1 105 ? -14.391 -11.953 -4.508 1 95.56 105 PHE B C 1
ATOM 3519 O O . PHE B 1 105 ? -15.039 -10.922 -4.637 1 95.56 105 PHE B O 1
ATOM 3526 N N . THR B 1 106 ? -13.133 -11.977 -4.422 1 95.44 106 THR B N 1
ATOM 3527 C CA . THR B 1 106 ? -12.391 -10.727 -4.34 1 95.44 106 THR B CA 1
ATOM 3528 C C . THR B 1 106 ? -11.977 -10.25 -5.73 1 95.44 106 THR B C 1
ATOM 3530 O O . THR B 1 106 ? -12.359 -9.156 -6.16 1 95.44 106 THR B O 1
ATOM 3533 N N . GLY B 1 107 ? -11.203 -11.031 -6.469 1 95.25 107 GLY B N 1
ATOM 3534 C CA . GLY B 1 107 ? -10.68 -10.656 -7.773 1 95.25 107 GLY B CA 1
ATOM 3535 C C . GLY B 1 107 ? -9.797 -9.422 -7.727 1 95.25 107 GLY B C 1
ATOM 3536 O O . GLY B 1 107 ? -8.844 -9.359 -6.949 1 95.25 107 GLY B O 1
ATOM 3537 N N . CYS B 1 108 ? -10.188 -8.391 -8.414 1 94.69 108 CYS B N 1
ATOM 3538 C CA . CYS B 1 108 ? -9.336 -7.207 -8.547 1 94.69 108 CYS B CA 1
ATOM 3539 C C . CYS B 1 108 ? -9.797 -6.102 -7.605 1 94.69 108 CYS B C 1
ATOM 3541 O O . CYS B 1 108 ? -9.281 -4.984 -7.656 1 94.69 108 CYS B O 1
ATOM 3543 N N . VAL B 1 109 ? -10.805 -6.453 -6.762 1 96.12 109 VAL B N 1
ATOM 3544 C CA . VAL B 1 109 ? -11.156 -5.488 -5.727 1 96.12 109 VAL B CA 1
ATOM 3545 C C . VAL B 1 109 ? -9.992 -5.32 -4.754 1 96.12 109 VAL B C 1
ATOM 3547 O O . VAL B 1 109 ? -9.359 -6.305 -4.359 1 96.12 109 VAL B O 1
ATOM 3550 N N . ASP B 1 110 ? -9.703 -4.098 -4.422 1 97.12 110 ASP B N 1
ATOM 3551 C CA . ASP B 1 110 ? -8.469 -3.764 -3.727 1 97.12 110 ASP B CA 1
ATOM 3552 C C . ASP B 1 110 ? -8.68 -3.729 -2.215 1 97.12 110 ASP B C 1
ATOM 3554 O O . ASP B 1 110 ? -8.828 -2.654 -1.629 1 97.12 110 ASP B O 1
ATOM 3558 N N . VAL B 1 111 ? -8.625 -4.926 -1.631 1 96.44 111 VAL B N 1
ATOM 3559 C CA . VAL B 1 111 ? -8.875 -5.121 -0.206 1 96.44 111 VAL B CA 1
ATOM 3560 C C . VAL B 1 111 ? -7.562 -5.418 0.514 1 96.44 111 VAL B C 1
ATOM 3562 O O . VAL B 1 111 ? -6.68 -6.082 -0.039 1 96.44 111 VAL B O 1
ATOM 3565 N N . PRO B 1 112 ? -7.398 -4.941 1.726 1 96.88 112 PRO B N 1
ATOM 3566 C CA . PRO B 1 112 ? -6.16 -5.16 2.473 1 96.88 112 PRO B CA 1
ATOM 3567 C C . PRO B 1 112 ? -6.148 -6.488 3.227 1 96.88 112 PRO B C 1
ATOM 3569 O O . PRO B 1 112 ? -7.066 -7.297 3.064 1 96.88 112 PRO B O 1
ATOM 3572 N N . LEU B 1 113 ? -5.129 -6.68 4.02 1 97.25 113 LEU B N 1
ATOM 3573 C CA . LEU B 1 113 ? -4.922 -7.879 4.824 1 97.25 113 LEU B CA 1
ATOM 3574 C C . LEU B 1 113 ? -5.727 -7.809 6.117 1 97.25 113 LEU B C 1
ATOM 3576 O O . LEU B 1 113 ? -6.105 -6.723 6.559 1 97.25 113 LEU B O 1
ATOM 3580 N N . THR B 1 114 ? -5.996 -8.977 6.668 1 95.62 114 THR B N 1
ATOM 3581 C CA . THR B 1 114 ? -6.492 -9.078 8.039 1 95.62 114 THR B CA 1
ATOM 3582 C C . THR B 1 114 ? -5.336 -9.016 9.031 1 95.62 114 THR B C 1
ATOM 3584 O O . THR B 1 114 ? -4.172 -8.961 8.641 1 95.62 114 THR B O 1
ATOM 3587 N N . LYS B 1 115 ? -5.676 -9.008 10.312 1 94.19 115 LYS B N 1
ATOM 3588 C CA . LYS B 1 115 ? -4.645 -9.125 11.344 1 94.19 115 LYS B CA 1
ATOM 3589 C C . LYS B 1 115 ? -3.816 -10.391 11.148 1 94.19 115 LYS B C 1
ATOM 3591 O O . LYS B 1 115 ? -2.588 -10.352 11.219 1 94.19 115 LYS B O 1
ATOM 3596 N N . LYS B 1 116 ? -4.5 -11.438 10.867 1 95.69 116 LYS B N 1
ATOM 3597 C CA . LYS B 1 116 ? -3.822 -12.703 10.602 1 95.69 116 LYS B CA 1
ATOM 3598 C C . LYS B 1 116 ? -2.941 -12.602 9.359 1 95.69 116 LYS B C 1
ATOM 3600 O O . LYS B 1 116 ? -1.825 -13.125 9.344 1 95.69 116 LYS B O 1
ATOM 3605 N N . GLY B 1 117 ? -3.439 -11.953 8.336 1 97.38 117 GLY B N 1
ATOM 3606 C CA . GLY B 1 117 ? -2.666 -11.758 7.117 1 97.38 117 GLY B CA 1
ATOM 3607 C C . GLY B 1 117 ? -1.385 -10.977 7.348 1 97.38 117 GLY B C 1
ATOM 3608 O O . GLY B 1 117 ? -0.356 -11.273 6.73 1 97.38 117 GLY B O 1
ATOM 3609 N N . VAL B 1 118 ? -1.486 -10.031 8.211 1 96.5 118 VAL B N 1
ATOM 3610 C CA . VAL B 1 118 ? -0.314 -9.242 8.57 1 96.5 118 VAL B CA 1
ATOM 3611 C C . VAL B 1 118 ? 0.718 -10.141 9.258 1 96.5 118 VAL B C 1
ATOM 3613 O O . VAL B 1 118 ? 1.907 -10.086 8.93 1 96.5 118 VAL B O 1
ATOM 3616 N N . GLU B 1 119 ? 0.251 -10.953 10.133 1 96.44 119 GLU B N 1
ATOM 3617 C CA . GLU B 1 119 ? 1.142 -11.867 10.828 1 96.44 119 GLU B CA 1
ATOM 3618 C C . GLU B 1 119 ? 1.773 -12.867 9.867 1 96.44 119 GLU B C 1
ATOM 3620 O O . GLU B 1 119 ? 2.955 -13.195 9.992 1 96.44 119 GLU B O 1
ATOM 3625 N N . GLU B 1 120 ? 0.999 -13.32 8.953 1 97.44 120 GLU B N 1
ATOM 3626 C CA . GLU B 1 120 ? 1.504 -14.234 7.934 1 97.44 120 GLU B CA 1
ATOM 3627 C C . GLU B 1 120 ? 2.615 -13.594 7.113 1 97.44 120 GLU B C 1
ATOM 3629 O O . GLU B 1 120 ? 3.629 -14.234 6.82 1 97.44 120 GLU B O 1
ATOM 3634 N N . ALA B 1 121 ? 2.43 -12.359 6.781 1 97.5 121 ALA B N 1
ATOM 3635 C CA . ALA B 1 121 ? 3.428 -11.633 5.996 1 97.5 121 ALA B CA 1
ATOM 3636 C C . ALA B 1 121 ? 4.727 -11.461 6.781 1 97.5 121 ALA B C 1
ATOM 3638 O O . ALA B 1 121 ? 5.816 -11.633 6.234 1 97.5 121 ALA B O 1
ATOM 3639 N N . ILE B 1 122 ? 4.594 -11.125 8.016 1 95.44 122 ILE B N 1
ATOM 3640 C CA . ILE B 1 122 ? 5.754 -10.953 8.891 1 95.44 122 ILE B CA 1
ATOM 3641 C C . ILE B 1 122 ? 6.504 -12.273 9.016 1 95.44 122 ILE B C 1
ATOM 3643 O O . ILE B 1 122 ? 7.73 -12.312 8.922 1 95.44 122 ILE B O 1
ATOM 3647 N N . GLU B 1 123 ? 5.734 -13.359 9.188 1 96.25 123 GLU B N 1
ATOM 3648 C CA . GLU B 1 123 ? 6.344 -14.68 9.305 1 96.25 123 GLU B CA 1
ATOM 3649 C C . GLU B 1 123 ? 7.055 -15.07 8.008 1 96.25 123 GLU B C 1
ATOM 3651 O O . GLU B 1 123 ? 8.133 -15.672 8.047 1 96.25 123 GLU B O 1
ATOM 3656 N N . ALA B 1 124 ? 6.465 -14.773 6.949 1 95.94 124 ALA B N 1
ATOM 3657 C CA . ALA B 1 124 ? 7.113 -15.016 5.66 1 95.94 124 ALA B CA 1
ATOM 3658 C C . ALA B 1 124 ? 8.453 -14.297 5.578 1 95.94 124 ALA B C 1
ATOM 3660 O O . ALA B 1 124 ? 9.438 -14.852 5.09 1 95.94 124 ALA B O 1
ATOM 3661 N N . GLY B 1 125 ? 8.469 -13.078 6.066 1 94.75 125 GLY B N 1
ATOM 3662 C CA . GLY B 1 125 ? 9.695 -12.305 6.086 1 94.75 125 GLY B CA 1
ATOM 3663 C C . GLY B 1 125 ? 10.789 -12.93 6.934 1 94.75 125 GLY B C 1
ATOM 3664 O O . GLY B 1 125 ? 11.961 -12.906 6.551 1 94.75 125 GLY B O 1
ATOM 3665 N N . LYS B 1 126 ? 10.445 -13.453 8.031 1 93.12 126 LYS B N 1
ATOM 3666 C CA . LYS B 1 126 ? 11.414 -14.109 8.906 1 93.12 126 LYS B CA 1
ATOM 3667 C C . LYS B 1 126 ? 12.023 -15.328 8.219 1 93.12 126 LYS B C 1
ATOM 3669 O O . LYS B 1 126 ? 13.227 -15.578 8.352 1 93.12 126 LYS B O 1
ATOM 3674 N N . ARG B 1 127 ? 11.219 -15.984 7.422 1 91.94 127 ARG B N 1
ATOM 3675 C CA . ARG B 1 127 ? 11.656 -17.203 6.75 1 91.94 127 ARG B CA 1
ATOM 3676 C C . ARG B 1 127 ? 12.664 -16.891 5.652 1 91.94 127 ARG B C 1
ATOM 3678 O O . ARG B 1 127 ? 13.562 -17.688 5.379 1 91.94 127 ARG B O 1
ATOM 3685 N N . ILE B 1 128 ? 12.562 -15.719 5.125 1 92.31 128 ILE B N 1
ATOM 3686 C CA . ILE B 1 128 ? 13.438 -15.414 3.998 1 92.31 128 ILE B CA 1
ATOM 3687 C C . ILE B 1 128 ? 14.422 -14.312 4.391 1 92.31 128 ILE B C 1
ATOM 3689 O O . ILE B 1 128 ? 14.992 -13.641 3.523 1 92.31 128 ILE B O 1
ATOM 3693 N N . SER B 1 129 ? 14.586 -14.039 5.617 1 90.94 129 SER B N 1
ATOM 3694 C CA . SER B 1 129 ? 15.305 -12.875 6.133 1 90.94 129 SER B CA 1
ATOM 3695 C C . SER B 1 129 ? 16.766 -12.883 5.672 1 90.94 129 SER B C 1
ATOM 3697 O O . SER B 1 129 ? 17.359 -11.82 5.477 1 90.94 129 SER B O 1
ATOM 3699 N N . THR B 1 130 ? 17.344 -13.992 5.383 1 89.56 130 THR B N 1
ATOM 3700 C CA . THR B 1 130 ? 18.766 -14.07 5.059 1 89.56 130 THR B CA 1
ATOM 3701 C C . THR B 1 130 ? 18.969 -14.25 3.559 1 89.56 130 THR B C 1
ATOM 3703 O O . THR B 1 130 ? 20.109 -14.273 3.08 1 89.56 130 THR B O 1
ATOM 3706 N N . MET B 1 131 ? 17.953 -14.383 2.85 1 89.44 131 MET B N 1
ATOM 3707 C CA . MET B 1 131 ? 18.062 -14.609 1.412 1 89.44 131 MET B CA 1
ATOM 3708 C C . MET B 1 131 ? 18.344 -13.305 0.676 1 89.44 131 MET B C 1
ATOM 3710 O O . MET B 1 131 ? 17.75 -12.273 0.969 1 89.44 131 MET B O 1
ATOM 3714 N N . PRO B 1 132 ? 19.25 -13.406 -0.219 1 90.19 132 PRO B N 1
ATOM 3715 C CA . PRO B 1 132 ? 19.516 -12.188 -0.979 1 90.19 132 PRO B CA 1
ATOM 3716 C C . PRO B 1 132 ? 18.359 -11.789 -1.897 1 90.19 132 PRO B C 1
ATOM 3718 O O . PRO B 1 132 ? 17.703 -12.656 -2.465 1 90.19 132 PRO B O 1
ATOM 3721 N N . LEU B 1 133 ? 18.156 -10.523 -2.016 1 94.88 133 LEU B N 1
ATOM 3722 C CA . LEU B 1 133 ? 17.109 -9.977 -2.875 1 94.88 133 LEU B CA 1
ATOM 3723 C C . LEU B 1 133 ? 17.625 -8.766 -3.646 1 94.88 133 LEU B C 1
ATOM 3725 O O . LEU B 1 133 ? 18.219 -7.855 -3.059 1 94.88 133 LEU B O 1
ATOM 3729 N N . ASP B 1 134 ? 17.406 -8.812 -4.957 1 95.94 134 ASP B N 1
ATOM 3730 C CA . ASP B 1 134 ? 17.859 -7.707 -5.793 1 95.94 134 ASP B CA 1
ATOM 3731 C C . ASP B 1 134 ? 16.672 -6.906 -6.336 1 95.94 134 ASP B C 1
ATOM 3733 O O . ASP B 1 134 ? 16.797 -5.707 -6.598 1 95.94 134 ASP B O 1
ATOM 3737 N N . ILE B 1 135 ? 15.562 -7.547 -6.52 1 97.56 135 ILE B N 1
ATOM 3738 C CA . ILE B 1 135 ? 14.398 -6.891 -7.094 1 97.56 135 ILE B CA 1
ATOM 3739 C C . ILE B 1 135 ? 13.125 -7.621 -6.66 1 97.56 135 ILE B C 1
ATOM 3741 O O . ILE B 1 135 ? 13.133 -8.844 -6.512 1 97.56 135 ILE B O 1
ATOM 3745 N N . VAL B 1 136 ? 12.078 -6.867 -6.438 1 98.25 136 VAL B N 1
ATOM 3746 C CA . VAL B 1 136 ? 10.797 -7.422 -6.012 1 98.25 136 VAL B CA 1
ATOM 3747 C C . VAL B 1 136 ? 9.695 -7.004 -6.988 1 98.25 136 VAL B C 1
ATOM 3749 O O . VAL B 1 136 ? 9.648 -5.848 -7.418 1 98.25 136 VAL B O 1
ATOM 3752 N N . TYR B 1 137 ? 8.867 -7.957 -7.344 1 98.75 137 TYR B N 1
ATOM 3753 C CA . TYR B 1 137 ? 7.684 -7.688 -8.148 1 98.75 137 TYR B CA 1
ATOM 3754 C C . TYR B 1 137 ? 6.41 -7.953 -7.352 1 98.75 137 TYR B C 1
ATOM 3756 O O . TYR B 1 137 ? 6.305 -8.969 -6.66 1 98.75 137 TYR B O 1
ATOM 3764 N N . THR B 1 138 ? 5.523 -7.059 -7.398 1 98.44 138 THR B N 1
ATOM 3765 C CA . THR B 1 138 ? 4.227 -7.219 -6.746 1 98.44 138 THR B CA 1
ATOM 3766 C C . THR B 1 138 ? 3.092 -6.934 -7.727 1 98.44 138 THR B C 1
ATOM 3768 O O . THR B 1 138 ? 3.301 -6.289 -8.758 1 98.44 138 THR B O 1
ATOM 3771 N N . SER B 1 139 ? 1.895 -7.496 -7.418 1 97.81 139 SER B N 1
ATOM 3772 C CA . SER B 1 139 ? 0.712 -7.051 -8.148 1 97.81 139 SER B CA 1
ATOM 3773 C C . SER B 1 139 ? 0.386 -5.594 -7.836 1 97.81 139 SER B C 1
ATOM 3775 O O . SER B 1 139 ? 1.041 -4.973 -6.996 1 97.81 139 SER B O 1
ATOM 3777 N N . ALA B 1 140 ? -0.574 -5.062 -8.5 1 95.06 140 ALA B N 1
ATOM 3778 C CA . ALA B 1 140 ? -0.987 -3.678 -8.289 1 95.06 140 ALA B CA 1
ATOM 3779 C C . ALA B 1 140 ? -1.928 -3.561 -7.098 1 95.06 140 ALA B C 1
ATOM 3781 O O . ALA B 1 140 ? -2.295 -2.455 -6.691 1 95.06 140 ALA B O 1
ATOM 3782 N N . LEU B 1 141 ? -2.285 -4.648 -6.504 1 96.81 141 LEU B N 1
ATOM 3783 C CA . LEU B 1 141 ? -3.287 -4.641 -5.441 1 96.81 141 LEU B CA 1
ATOM 3784 C C . LEU B 1 141 ? -2.629 -4.504 -4.074 1 96.81 141 LEU B C 1
ATOM 3786 O O . LEU B 1 141 ? -1.56 -5.07 -3.836 1 96.81 141 LEU B O 1
ATOM 3790 N N . VAL B 1 142 ? -3.26 -3.857 -3.141 1 97.06 142 VAL B N 1
ATOM 3791 C CA . VAL B 1 142 ? -2.689 -3.412 -1.873 1 97.06 142 VAL B CA 1
ATOM 3792 C C . VAL B 1 142 ? -2.336 -4.621 -1.012 1 97.06 142 VAL B C 1
ATOM 3794 O O . VAL B 1 142 ? -1.358 -4.594 -0.261 1 97.06 142 VAL B O 1
ATOM 3797 N N . ARG B 1 143 ? -3.123 -5.68 -1.026 1 97.62 143 ARG B N 1
ATOM 3798 C CA . ARG B 1 143 ? -2.838 -6.832 -0.178 1 97.62 143 ARG B CA 1
ATOM 3799 C C . ARG B 1 143 ? -1.492 -7.453 -0.532 1 97.62 143 ARG B C 1
ATOM 3801 O O . ARG B 1 143 ? -0.77 -7.926 0.348 1 97.62 143 ARG B O 1
ATOM 3808 N N . SER B 1 144 ? -1.176 -7.465 -1.825 1 98.25 144 SER B N 1
ATOM 3809 C CA . SER B 1 144 ? 0.127 -7.957 -2.266 1 98.25 144 SER B CA 1
ATOM 3810 C C . SER B 1 144 ? 1.241 -6.992 -1.877 1 98.25 144 SER B C 1
ATOM 3812 O O . SER B 1 144 ? 2.305 -7.414 -1.417 1 98.25 144 SER B O 1
ATOM 3814 N N . GLN B 1 145 ? 1.008 -5.727 -2.002 1 97.5 145 GLN B N 1
ATOM 3815 C CA . GLN B 1 145 ? 2 -4.711 -1.663 1 97.5 145 GLN B CA 1
ATOM 3816 C C . GLN B 1 145 ? 2.283 -4.699 -0.164 1 97.5 145 GLN B C 1
ATOM 3818 O O . GLN B 1 145 ? 3.441 -4.648 0.255 1 97.5 145 GLN B O 1
ATOM 3823 N N . MET B 1 146 ? 1.242 -4.785 0.57 1 97.38 146 MET B N 1
ATOM 3824 C CA . MET B 1 146 ? 1.397 -4.855 2.02 1 97.38 146 MET B CA 1
ATOM 3825 C C . MET B 1 146 ? 2.229 -6.07 2.418 1 97.38 146 MET B C 1
ATOM 3827 O O . MET B 1 146 ? 3.127 -5.969 3.254 1 97.38 146 MET B O 1
ATOM 3831 N N . THR B 1 147 ? 1.886 -7.176 1.812 1 98.44 147 THR B N 1
ATOM 3832 C CA . THR B 1 147 ? 2.611 -8.406 2.113 1 98.44 147 THR B CA 1
ATOM 3833 C C . THR B 1 147 ? 4.094 -8.258 1.784 1 98.44 147 THR B C 1
ATOM 3835 O O . THR B 1 147 ? 4.953 -8.617 2.59 1 98.44 147 THR B O 1
ATOM 3838 N N . ALA B 1 148 ? 4.359 -7.68 0.636 1 98.06 148 ALA B N 1
ATOM 3839 C CA . ALA B 1 148 ? 5.746 -7.488 0.214 1 98.06 148 ALA B CA 1
ATOM 3840 C C . ALA B 1 148 ? 6.496 -6.582 1.186 1 98.06 148 ALA B C 1
ATOM 3842 O O . ALA B 1 148 ? 7.594 -6.914 1.631 1 98.06 148 ALA B O 1
ATOM 3843 N N . MET B 1 149 ? 5.891 -5.48 1.522 1 97.12 149 MET B N 1
ATOM 3844 C CA . MET B 1 149 ? 6.551 -4.5 2.377 1 97.12 149 MET B CA 1
ATOM 3845 C C . MET B 1 149 ? 6.758 -5.051 3.783 1 97.12 149 MET B C 1
ATOM 3847 O O . MET B 1 149 ? 7.824 -4.875 4.375 1 97.12 149 MET B O 1
ATOM 3851 N N . LEU B 1 150 ? 5.781 -5.723 4.344 1 96.75 150 LEU B N 1
ATOM 3852 C CA . LEU B 1 150 ? 5.887 -6.32 5.672 1 96.75 150 LEU B CA 1
ATOM 3853 C C . LEU B 1 150 ? 6.961 -7.406 5.695 1 96.75 150 LEU B C 1
ATOM 3855 O O . LEU B 1 150 ? 7.723 -7.512 6.66 1 96.75 150 LEU B O 1
ATOM 3859 N N . THR B 1 151 ? 6.965 -8.18 4.637 1 96.12 151 THR B N 1
ATOM 3860 C CA . THR B 1 151 ? 7.984 -9.219 4.496 1 96.12 151 THR B CA 1
ATOM 3861 C C . THR B 1 151 ? 9.383 -8.609 4.516 1 96.12 151 THR B C 1
ATOM 3863 O O . THR B 1 151 ? 10.273 -9.102 5.207 1 96.12 151 THR B O 1
ATOM 3866 N N . LEU B 1 152 ? 9.523 -7.492 3.879 1 94.25 152 LEU B N 1
ATOM 3867 C CA . LEU B 1 152 ? 10.844 -6.898 3.689 1 94.25 152 LEU B CA 1
ATOM 3868 C C . LEU B 1 152 ? 11.273 -6.129 4.934 1 94.25 152 LEU B C 1
ATOM 3870 O O . LEU B 1 152 ? 12.453 -5.797 5.082 1 94.25 152 LEU B O 1
ATOM 3874 N N . THR B 1 153 ? 10.367 -5.824 5.801 1 90.94 153 THR B N 1
ATOM 3875 C CA . THR B 1 153 ? 10.734 -5.207 7.074 1 90.94 153 THR B CA 1
ATOM 3876 C C . THR B 1 153 ? 11.539 -6.18 7.934 1 90.94 153 THR B C 1
ATOM 3878 O O . THR B 1 153 ? 12.258 -5.766 8.844 1 90.94 153 THR B O 1
ATOM 3881 N N . GLN B 1 154 ? 11.414 -7.465 7.609 1 90.25 154 GLN B N 1
ATOM 3882 C CA . GLN B 1 154 ? 12.062 -8.5 8.414 1 90.25 154 GLN B CA 1
ATOM 3883 C C . GLN B 1 154 ? 13.406 -8.898 7.809 1 90.25 154 GLN B C 1
ATOM 3885 O O . GLN B 1 154 ? 14.141 -9.695 8.398 1 90.25 154 GLN B O 1
ATOM 3890 N N . HIS B 1 155 ? 13.68 -8.305 6.656 1 87.12 155 HIS B N 1
ATOM 3891 C CA . HIS B 1 155 ? 14.859 -8.75 5.922 1 87.12 155 HIS B CA 1
ATOM 3892 C C . HIS B 1 155 ? 16.141 -8.234 6.574 1 87.12 155 HIS B C 1
ATOM 3894 O O . HIS B 1 155 ? 16.203 -7.094 7.031 1 87.12 155 HIS B O 1
ATOM 3900 N N . CYS B 1 156 ? 17.156 -8.945 6.574 1 80.19 156 CYS B N 1
ATOM 3901 C CA . CYS B 1 156 ? 18.375 -8.672 7.324 1 80.19 156 CYS B CA 1
ATOM 3902 C C . CYS B 1 156 ? 19.281 -7.715 6.555 1 80.19 156 CYS B C 1
ATOM 3904 O O . CYS B 1 156 ? 20.062 -6.969 7.156 1 80.19 156 CYS B O 1
ATOM 3906 N N . CYS B 1 157 ? 19.359 -7.816 5.207 1 71.19 157 CYS B N 1
ATOM 3907 C CA . CYS B 1 157 ? 20.281 -7.004 4.418 1 71.19 157 CYS B CA 1
ATOM 3908 C C . CYS B 1 157 ? 20 -5.52 4.609 1 71.19 157 CYS B C 1
ATOM 3910 O O . CYS B 1 157 ? 20.828 -4.672 4.277 1 71.19 157 CYS B O 1
ATOM 3912 N N . GLN B 1 158 ? 19.047 -5.113 5.285 1 71.06 158 GLN B N 1
ATOM 3913 C CA . GLN B 1 158 ? 18.656 -3.766 5.695 1 71.06 158 GLN B CA 1
ATOM 3914 C C . GLN B 1 158 ? 18.531 -2.844 4.488 1 71.06 158 GLN B C 1
ATOM 3916 O O . GLN B 1 158 ? 18.672 -1.625 4.613 1 71.06 158 GLN B O 1
ATOM 3921 N N . LYS B 1 159 ? 18.562 -3.473 3.195 1 88.88 159 LYS B N 1
ATOM 3922 C CA . LYS B 1 159 ? 18.234 -2.627 2.053 1 88.88 159 LYS B CA 1
ATOM 3923 C C . LYS B 1 159 ? 16.797 -2.146 2.121 1 88.88 159 LYS B C 1
ATOM 3925 O O . LYS B 1 159 ? 15.93 -2.826 2.686 1 88.88 159 LYS B O 1
ATOM 3930 N N . VAL B 1 160 ? 16.594 -1.001 1.607 1 94.06 160 VAL B N 1
ATOM 3931 C CA . VAL B 1 160 ? 15.266 -0.384 1.694 1 94.06 160 VAL B CA 1
ATOM 3932 C C . VAL B 1 160 ? 14.492 -0.647 0.408 1 94.06 160 VAL B C 1
ATOM 3934 O O . VAL B 1 160 ? 14.945 -0.298 -0.684 1 94.06 160 VAL B O 1
ATOM 3937 N N . PRO B 1 161 ? 13.383 -1.307 0.533 1 96.5 161 PRO B N 1
ATOM 3938 C CA . PRO B 1 161 ? 12.555 -1.441 -0.668 1 96.5 161 PRO B CA 1
ATOM 3939 C C . PRO B 1 161 ? 11.93 -0.118 -1.107 1 96.5 161 PRO B C 1
ATOM 3941 O O . PRO B 1 161 ? 11.414 0.634 -0.274 1 96.5 161 PRO B O 1
ATOM 3944 N N . ILE B 1 162 ? 11.992 0.153 -2.377 1 96.75 162 ILE B N 1
ATOM 3945 C CA . ILE B 1 162 ? 11.43 1.388 -2.912 1 96.75 162 ILE B CA 1
ATOM 3946 C C . ILE B 1 162 ? 10.523 1.068 -4.098 1 96.75 162 ILE B C 1
ATOM 3948 O O . ILE B 1 162 ? 10.945 0.425 -5.059 1 96.75 162 ILE B O 1
ATOM 3952 N N . ILE B 1 163 ? 9.289 1.507 -4.031 1 97 163 ILE B N 1
ATOM 3953 C CA . ILE B 1 163 ? 8.367 1.309 -5.145 1 97 163 ILE B CA 1
ATOM 3954 C C . ILE B 1 163 ? 8.773 2.199 -6.316 1 97 163 ILE B C 1
ATOM 3956 O O . ILE B 1 163 ? 8.953 3.408 -6.156 1 97 163 ILE B O 1
ATOM 3960 N N . VAL B 1 164 ? 8.953 1.588 -7.449 1 95.06 164 VAL B N 1
ATOM 3961 C CA . VAL B 1 164 ? 9.344 2.309 -8.656 1 95.06 164 VAL B CA 1
ATOM 3962 C C . VAL B 1 164 ? 8.094 2.846 -9.359 1 95.06 164 VAL B C 1
ATOM 3964 O O . VAL B 1 164 ? 7.113 2.125 -9.531 1 95.06 164 VAL B O 1
ATOM 3967 N N . HIS B 1 165 ? 8.125 4.094 -9.68 1 91.25 165 HIS B N 1
ATOM 3968 C CA . HIS B 1 165 ? 7.043 4.73 -10.422 1 91.25 165 HIS B CA 1
ATOM 3969 C C . HIS B 1 165 ? 7.48 5.09 -11.836 1 91.25 165 HIS B C 1
ATOM 3971 O O . HIS B 1 165 ? 8.281 6.008 -12.031 1 91.25 165 HIS B O 1
ATOM 3977 N N . ASN B 1 166 ? 6.973 4.395 -12.82 1 85.81 166 ASN B N 1
ATOM 3978 C CA . ASN B 1 166 ? 7.312 4.645 -14.211 1 85.81 166 ASN B CA 1
ATOM 3979 C C . ASN B 1 166 ? 6.066 4.84 -15.07 1 85.81 166 ASN B C 1
ATOM 3981 O O . ASN B 1 166 ? 6.094 4.598 -16.281 1 85.81 166 ASN B O 1
ATOM 3985 N N . GLU B 1 167 ? 4.973 5.242 -14.43 1 81.06 167 GLU B N 1
ATOM 3986 C CA . GLU B 1 167 ? 3.697 5.418 -15.117 1 81.06 167 GLU B CA 1
ATOM 3987 C C . GLU B 1 167 ? 3.758 6.586 -16.094 1 81.06 167 GLU B C 1
ATOM 3989 O O . GLU B 1 167 ? 3.154 6.535 -17.172 1 81.06 167 GLU B O 1
ATOM 3994 N N . ASN B 1 168 ? 4.414 7.672 -15.727 1 82.5 168 ASN B N 1
ATOM 3995 C CA . ASN B 1 168 ? 4.625 8.852 -16.562 1 82.5 168 ASN B CA 1
ATOM 3996 C C . ASN B 1 168 ? 5.906 9.586 -16.172 1 82.5 168 ASN B C 1
ATOM 3998 O O . ASN B 1 168 ? 6.562 9.227 -15.195 1 82.5 168 ASN B O 1
ATOM 4002 N N . GLU B 1 169 ? 6.266 10.484 -16.906 1 85.5 169 GLU B N 1
ATOM 4003 C CA . GLU B 1 169 ? 7.523 11.203 -16.719 1 85.5 169 GLU B CA 1
ATOM 4004 C C . GLU B 1 169 ? 7.523 11.977 -15.398 1 85.5 169 GLU B C 1
ATOM 4006 O O . GLU B 1 169 ? 8.539 12.031 -14.703 1 85.5 169 GLU B O 1
ATOM 4011 N N . GLU B 1 170 ? 6.43 12.438 -15.039 1 84.56 170 GLU B N 1
ATOM 4012 C CA . GLU B 1 170 ? 6.316 13.219 -13.812 1 84.56 170 GLU B CA 1
ATOM 4013 C C . GLU B 1 170 ? 6.531 12.344 -12.578 1 84.56 170 GLU B C 1
ATOM 4015 O O . GLU B 1 170 ? 7.25 12.734 -11.648 1 84.56 170 GLU B O 1
ATOM 4020 N N . ALA B 1 171 ? 5.918 11.211 -12.656 1 85.69 171 ALA B N 1
ATOM 4021 C CA . ALA B 1 171 ? 6.062 10.273 -11.539 1 85.69 171 ALA B CA 1
ATOM 4022 C C . ALA B 1 171 ? 7.512 9.836 -11.383 1 85.69 171 ALA B C 1
ATOM 4024 O O . ALA B 1 171 ? 8.008 9.711 -10.258 1 85.69 171 ALA B O 1
ATOM 4025 N N . GLU B 1 172 ? 8.141 9.68 -12.531 1 88.25 172 GLU B N 1
ATOM 4026 C CA . GLU B 1 172 ? 9.547 9.281 -12.508 1 88.25 172 GLU B CA 1
ATOM 4027 C C . GLU B 1 172 ? 10.422 10.383 -11.93 1 88.25 172 GLU B C 1
ATOM 4029 O O . GLU B 1 172 ? 11.297 10.117 -11.102 1 88.25 172 GLU B O 1
ATOM 4034 N N . LEU B 1 173 ? 10.164 11.516 -12.32 1 87.31 173 LEU B N 1
ATOM 4035 C CA . LEU B 1 173 ? 10.945 12.656 -11.859 1 87.31 173 LEU B CA 1
ATOM 4036 C C . LEU B 1 173 ? 10.719 12.906 -10.367 1 87.31 173 LEU B C 1
ATOM 4038 O O . LEU B 1 173 ? 11.664 13.18 -9.633 1 87.31 173 LEU B O 1
ATOM 4042 N N . TRP B 1 174 ? 9.539 12.695 -9.922 1 88.62 174 TRP B N 1
ATOM 4043 C CA . TRP B 1 174 ? 9.164 13.016 -8.547 1 88.62 174 TRP B CA 1
ATOM 4044 C C . TRP B 1 174 ? 9.727 11.984 -7.578 1 88.62 174 TRP B C 1
ATOM 4046 O O . TRP B 1 174 ? 9.883 12.266 -6.387 1 88.62 174 TRP B O 1
ATOM 4056 N N . SER B 1 175 ? 10.016 10.828 -8.094 1 90.94 175 SER B N 1
ATOM 4057 C CA . SER B 1 175 ? 10.453 9.758 -7.207 1 90.94 175 SER B CA 1
ATOM 4058 C C . SER B 1 175 ? 11.945 9.469 -7.375 1 90.94 175 SER B C 1
ATOM 4060 O O . SER B 1 175 ? 12.438 8.43 -6.938 1 90.94 175 SER B O 1
ATOM 4062 N N . GLN B 1 176 ? 12.648 10.43 -7.992 1 92.5 176 GLN B N 1
ATOM 4063 C CA . GLN B 1 176 ? 14.062 10.234 -8.289 1 92.5 176 GLN B CA 1
ATOM 4064 C C . GLN B 1 176 ? 14.906 10.32 -7.02 1 92.5 176 GLN B C 1
ATOM 4066 O O . GLN B 1 176 ? 14.648 11.156 -6.152 1 92.5 176 GLN B O 1
ATOM 4071 N N . ILE B 1 177 ? 15.883 9.453 -6.91 1 93.81 177 ILE B N 1
ATOM 4072 C CA . ILE B 1 177 ? 16.859 9.438 -5.82 1 93.81 177 ILE B CA 1
ATOM 4073 C C . ILE B 1 177 ? 18.188 10.008 -6.301 1 93.81 177 ILE B C 1
ATOM 4075 O O . ILE B 1 177 ? 18.75 9.531 -7.285 1 93.81 177 ILE B O 1
ATOM 4079 N N . TYR B 1 178 ? 18.734 10.93 -5.621 1 92.69 178 TYR B N 1
ATOM 4080 C CA . TYR B 1 178 ? 19.906 11.656 -6.133 1 92.69 178 TYR B CA 1
ATOM 4081 C C . TYR B 1 178 ? 21.172 11.242 -5.398 1 92.69 178 TYR B C 1
ATOM 4083 O O . TYR B 1 178 ? 22.25 11.797 -5.645 1 92.69 178 TYR B O 1
ATOM 4091 N N . SER B 1 179 ? 21.141 10.242 -4.602 1 92.5 179 SER B N 1
ATOM 4092 C CA . SER B 1 179 ? 22.297 9.664 -3.934 1 92.5 179 SER B CA 1
ATOM 4093 C C . SER B 1 179 ? 22.578 8.258 -4.441 1 92.5 179 SER B C 1
ATOM 4095 O O . SER B 1 179 ? 21.766 7.348 -4.262 1 92.5 179 SER B O 1
ATOM 4097 N N . ASP B 1 180 ? 23.719 8.039 -4.984 1 91.88 180 ASP B N 1
ATOM 4098 C CA . ASP B 1 180 ? 24.094 6.727 -5.492 1 91.88 180 ASP B CA 1
ATOM 4099 C C . ASP B 1 180 ? 24.219 5.711 -4.359 1 91.88 180 ASP B C 1
ATOM 4101 O O . ASP B 1 180 ? 23.859 4.543 -4.527 1 91.88 180 ASP B O 1
ATOM 4105 N N . ASP B 1 181 ? 24.688 6.191 -3.268 1 91.19 181 ASP B N 1
ATOM 4106 C CA . ASP B 1 181 ? 24.797 5.312 -2.107 1 91.19 181 ASP B CA 1
ATOM 4107 C C . ASP B 1 181 ? 23.422 4.816 -1.659 1 91.19 181 ASP B C 1
ATOM 4109 O O . ASP B 1 181 ? 23.25 3.627 -1.39 1 91.19 181 ASP B O 1
ATOM 4113 N N . THR B 1 182 ? 22.5 5.727 -1.654 1 93.38 182 THR B N 1
ATOM 4114 C CA . THR B 1 182 ? 21.141 5.363 -1.265 1 93.38 182 THR B CA 1
ATOM 4115 C C . THR B 1 182 ? 20.531 4.418 -2.285 1 93.38 182 THR B C 1
ATOM 4117 O O . THR B 1 182 ? 19.81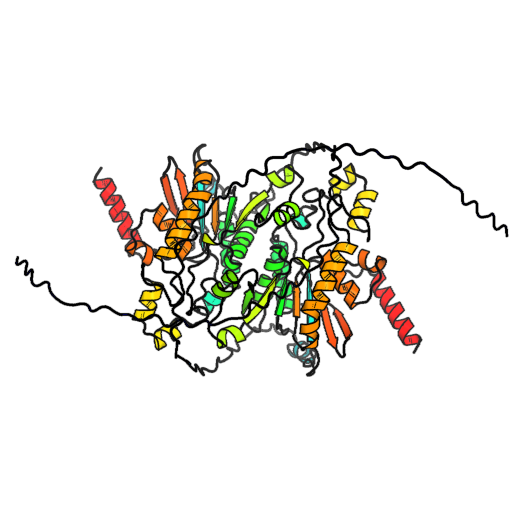2 3.477 -1.918 1 93.38 182 THR B O 1
ATOM 4120 N N . LYS B 1 183 ? 20.812 4.621 -3.508 1 92.75 183 LYS B N 1
ATOM 4121 C CA . LYS B 1 183 ? 20.312 3.746 -4.566 1 92.75 183 LYS B CA 1
ATOM 4122 C C . LYS B 1 183 ? 20.859 2.326 -4.406 1 92.75 183 LYS B C 1
ATOM 4124 O O . LYS B 1 183 ? 20.109 1.355 -4.562 1 92.75 183 LYS B O 1
ATOM 4129 N N . ASN B 1 184 ? 22.094 2.248 -4.07 1 91 184 ASN B N 1
ATOM 4130 C CA . ASN B 1 184 ? 22.734 0.947 -3.924 1 91 184 ASN B CA 1
ATOM 4131 C C . ASN B 1 184 ? 22.219 0.2 -2.697 1 91 184 ASN B C 1
ATOM 4133 O O . ASN B 1 184 ? 22.344 -1.023 -2.615 1 91 184 ASN B O 1
ATOM 4137 N N . GLN B 1 185 ? 21.672 0.951 -1.809 1 91.94 185 GLN B N 1
ATOM 4138 C CA . GLN B 1 185 ? 21.156 0.348 -0.589 1 91.94 185 GLN B CA 1
ATOM 4139 C C . GLN B 1 185 ? 19.641 0.181 -0.671 1 91.94 185 GLN B C 1
ATOM 4141 O O . GLN B 1 185 ? 18.969 0.038 0.354 1 91.94 185 GLN B O 1
ATOM 4146 N N . SER B 1 186 ? 19.188 0.148 -1.92 1 94.56 186 SER B N 1
ATOM 4147 C CA . SER B 1 186 ? 17.734 0.037 -2.113 1 94.56 186 SER B CA 1
ATOM 4148 C C . SER B 1 186 ? 17.391 -1.179 -2.965 1 94.56 186 SER B C 1
ATOM 4150 O O . SER B 1 186 ? 18.203 -1.645 -3.76 1 94.56 186 SER B O 1
ATOM 4152 N N . ILE B 1 187 ? 16.281 -1.719 -2.752 1 95.75 187 ILE B N 1
ATOM 4153 C CA . ILE B 1 187 ? 15.695 -2.791 -3.555 1 95.75 187 ILE B CA 1
ATOM 4154 C C . ILE B 1 187 ? 14.492 -2.268 -4.324 1 95.75 187 ILE B C 1
ATOM 4156 O O . ILE B 1 187 ? 13.469 -1.911 -3.727 1 95.75 187 ILE B O 1
ATOM 4160 N N . PRO B 1 188 ? 14.586 -2.188 -5.648 1 97.19 188 PRO B N 1
ATOM 4161 C CA . PRO B 1 188 ? 13.43 -1.717 -6.41 1 97.19 188 PRO B CA 1
ATOM 4162 C C . PRO B 1 188 ? 12.234 -2.668 -6.316 1 97.19 188 PRO B C 1
ATOM 4164 O O . PRO B 1 188 ? 12.406 -3.887 -6.379 1 97.19 188 PRO B O 1
ATOM 4167 N N . VAL B 1 189 ? 11.109 -2.125 -6.078 1 97.88 189 VAL B N 1
ATOM 4168 C CA . VAL B 1 189 ? 9.844 -2.844 -6.078 1 97.88 189 VAL B CA 1
ATOM 4169 C C . VAL B 1 189 ? 8.984 -2.387 -7.258 1 97.88 189 VAL B C 1
ATOM 4171 O O . VAL B 1 189 ? 8.617 -1.215 -7.344 1 97.88 189 VAL B O 1
ATOM 4174 N N . VAL B 1 190 ? 8.664 -3.346 -8.133 1 97.94 190 VAL B N 1
ATOM 4175 C CA . VAL B 1 190 ? 7.938 -3.02 -9.352 1 97.94 190 VAL B CA 1
ATOM 4176 C C . VAL B 1 190 ? 6.512 -3.557 -9.266 1 97.94 190 VAL B C 1
ATOM 4178 O O . VAL B 1 190 ? 6.305 -4.738 -8.984 1 97.94 190 VAL B O 1
ATOM 4181 N N . LYS B 1 191 ? 5.586 -2.666 -9.438 1 96.56 191 LYS B N 1
ATOM 4182 C CA . LYS B 1 191 ? 4.184 -3.064 -9.5 1 96.56 191 LYS B CA 1
ATOM 4183 C C . LYS B 1 191 ? 3.779 -3.438 -10.922 1 96.56 191 LYS B C 1
ATOM 4185 O O . LYS B 1 191 ? 4.141 -2.744 -11.883 1 96.56 191 LYS B O 1
ATOM 4190 N N . ALA B 1 192 ? 3.021 -4.539 -11 1 96.38 192 ALA B N 1
ATOM 4191 C CA . ALA B 1 192 ? 2.566 -4.984 -12.32 1 96.38 192 ALA B CA 1
ATOM 4192 C C . ALA B 1 192 ? 1.122 -5.477 -12.258 1 96.38 192 ALA B C 1
ATOM 4194 O O . ALA B 1 192 ? 0.814 -6.434 -11.547 1 96.38 192 ALA B O 1
ATOM 4195 N N . TRP B 1 193 ? 0.238 -4.883 -13.055 1 94.25 193 TRP B N 1
ATOM 4196 C CA . TRP B 1 193 ? -1.167 -5.277 -13.07 1 94.25 193 TRP B CA 1
ATOM 4197 C C . TRP B 1 193 ? -1.333 -6.68 -13.648 1 94.25 193 TRP B C 1
ATOM 4199 O O . TRP B 1 193 ? -2.314 -7.367 -13.344 1 94.25 193 TRP B O 1
ATOM 4209 N N . GLN B 1 194 ? -0.34 -7.113 -14.445 1 96.69 194 GLN B N 1
ATOM 4210 C CA . GLN B 1 194 ? -0.379 -8.445 -15.047 1 96.69 194 GLN B CA 1
ATOM 4211 C C . GLN B 1 194 ? -0.308 -9.531 -13.984 1 96.69 194 GLN B C 1
ATOM 4213 O O . GLN B 1 194 ? -0.654 -10.688 -14.242 1 96.69 194 GLN B O 1
ATOM 4218 N N . LEU B 1 195 ? 0.15 -9.164 -12.766 1 97.94 195 LEU B N 1
ATOM 4219 C CA . LEU B 1 195 ? 0.277 -10.117 -11.664 1 97.94 195 LEU B CA 1
ATOM 4220 C C . LEU B 1 195 ? -0.943 -10.062 -10.75 1 97.94 195 LEU B C 1
ATOM 4222 O O . LEU B 1 195 ? -1.002 -10.773 -9.742 1 97.94 195 LEU B O 1
ATOM 4226 N N . ASN B 1 196 ? -1.932 -9.25 -11.109 1 97.44 196 ASN B N 1
ATOM 4227 C CA . ASN B 1 196 ? -3.158 -9.172 -10.32 1 97.44 196 ASN B CA 1
ATOM 4228 C C . ASN B 1 196 ? -3.896 -10.5 -10.289 1 97.44 196 ASN B C 1
ATOM 4230 O O . ASN B 1 196 ? -3.645 -11.375 -11.125 1 97.44 196 ASN B O 1
ATOM 4234 N N . GLU B 1 197 ? -4.723 -10.586 -9.32 1 96.69 197 GLU B N 1
ATOM 4235 C CA . GLU B 1 197 ? -5.609 -11.742 -9.25 1 96.69 197 GLU B CA 1
ATOM 4236 C C . GLU B 1 197 ? -6.562 -11.781 -10.438 1 96.69 197 GLU B C 1
ATOM 4238 O O . GLU B 1 197 ? -6.801 -10.758 -11.086 1 96.69 197 GLU B O 1
ATOM 4243 N N . ARG B 1 198 ? -6.973 -12.992 -10.719 1 95.31 198 ARG B N 1
ATOM 4244 C CA . ARG B 1 198 ? -7.988 -13.172 -11.75 1 95.31 198 ARG B CA 1
ATOM 4245 C C . ARG B 1 198 ? -9.203 -12.289 -11.492 1 95.31 198 ARG B C 1
ATOM 4247 O O . ARG B 1 198 ? -9.672 -12.195 -10.352 1 95.31 198 ARG B O 1
ATOM 4254 N N . MET B 1 199 ? -9.641 -11.625 -12.562 1 94.5 199 MET B N 1
ATOM 4255 C CA . MET B 1 199 ? -10.844 -10.805 -12.461 1 94.5 199 MET B CA 1
ATOM 4256 C C . MET B 1 199 ? -12.102 -11.672 -12.469 1 94.5 199 MET B C 1
ATOM 4258 O O . MET B 1 199 ? -12.367 -12.375 -13.453 1 94.5 199 MET B O 1
ATOM 4262 N N . TYR B 1 200 ? -12.953 -11.602 -11.438 1 94.69 200 TYR B N 1
ATOM 4263 C CA . TYR B 1 200 ? -14.094 -12.492 -11.289 1 94.69 200 TYR B CA 1
ATOM 4264 C C . TYR B 1 200 ? -15.359 -11.852 -11.844 1 94.69 200 TYR B C 1
ATOM 4266 O O . TYR B 1 200 ? -16.453 -12.422 -11.734 1 94.69 200 TYR B O 1
ATOM 4274 N N . GLY B 1 201 ? -15.195 -10.625 -12.383 1 93.94 201 GLY B N 1
ATOM 4275 C CA . GLY B 1 201 ? -16.312 -9.969 -13.047 1 93.94 201 GLY B CA 1
ATOM 4276 C C . GLY B 1 201 ? -17.484 -9.711 -12.117 1 93.94 201 GLY B C 1
ATOM 4277 O O . GLY B 1 201 ? -17.312 -9.148 -11.039 1 93.94 201 GLY B O 1
ATOM 4278 N N . ASP B 1 202 ? -18.656 -10.195 -12.508 1 93.88 202 ASP B N 1
ATOM 4279 C CA . ASP B 1 202 ? -19.891 -9.875 -11.805 1 93.88 202 ASP B CA 1
ATOM 4280 C C . ASP B 1 202 ? -19.984 -10.641 -10.484 1 93.88 202 ASP B C 1
ATOM 4282 O O . ASP B 1 202 ? -20.875 -10.391 -9.68 1 93.88 202 ASP B O 1
ATOM 4286 N N . LEU B 1 203 ? -19.094 -11.492 -10.219 1 95.12 203 LEU B N 1
ATOM 4287 C CA . LEU B 1 203 ? -19.125 -12.266 -8.984 1 95.12 203 LEU B CA 1
ATOM 4288 C C . LEU B 1 203 ? -18.438 -11.5 -7.852 1 95.12 203 LEU B C 1
ATOM 4290 O O . LEU B 1 203 ? -18.578 -11.867 -6.68 1 95.12 203 LEU B O 1
ATOM 4294 N N . GLN B 1 204 ? -17.703 -10.484 -8.172 1 96.06 204 GLN B N 1
ATOM 4295 C CA . GLN B 1 204 ? -16.922 -9.75 -7.172 1 96.06 204 GLN B CA 1
ATOM 4296 C C . GLN B 1 204 ? -17.828 -9.156 -6.102 1 96.06 204 GLN B C 1
ATOM 4298 O O . GLN B 1 204 ? -18.781 -8.43 -6.414 1 96.06 204 GLN B O 1
ATOM 4303 N N . GLY B 1 205 ? -17.453 -9.547 -4.879 1 96 205 GLY B N 1
ATOM 4304 C CA . GLY B 1 205 ? -18.219 -9.047 -3.75 1 96 205 GLY B CA 1
ATOM 4305 C C . GLY B 1 205 ? -19.281 -10.016 -3.279 1 96 205 GLY B C 1
ATOM 4306 O O . GLY B 1 205 ? -19.859 -9.836 -2.207 1 96 205 GLY B O 1
ATOM 4307 N N . LEU B 1 206 ? -19.547 -11.016 -4.098 1 95.25 206 LEU B N 1
ATOM 4308 C CA . LEU B 1 206 ? -20.547 -12.016 -3.707 1 95.25 206 LEU B CA 1
ATOM 4309 C C . LEU B 1 206 ? -19.906 -13.094 -2.838 1 95.25 206 LEU B C 1
ATOM 4311 O O . LEU B 1 206 ? -18.734 -13.43 -3.01 1 95.25 206 LEU B O 1
ATOM 4315 N N . ASN B 1 207 ? -20.719 -13.578 -1.942 1 95.25 207 ASN B N 1
ATOM 4316 C CA . ASN B 1 207 ? -20.281 -14.703 -1.119 1 95.25 207 ASN B CA 1
ATOM 4317 C C . ASN B 1 207 ? -20.25 -16 -1.919 1 95.25 207 ASN B C 1
ATOM 4319 O O . ASN B 1 207 ? -21.203 -16.328 -2.619 1 95.25 207 ASN B O 1
ATOM 4323 N N . LYS B 1 208 ? -19.234 -16.75 -1.755 1 92.62 208 LYS B N 1
ATOM 4324 C CA . LYS B 1 208 ? -19.016 -17.938 -2.572 1 92.62 208 LYS B CA 1
ATOM 4325 C C . LYS B 1 208 ? -20.078 -19 -2.291 1 92.62 208 LYS B C 1
ATOM 4327 O O . LYS B 1 208 ? -20.609 -19.609 -3.221 1 92.62 208 LYS B O 1
ATOM 4332 N N . GLN B 1 209 ? -20.375 -19.188 -1.059 1 92.69 209 GLN B N 1
ATOM 4333 C CA . GLN B 1 209 ? -21.375 -20.188 -0.69 1 92.69 209 GLN B CA 1
ATOM 4334 C C . GLN B 1 209 ? -22.766 -19.766 -1.148 1 92.69 209 GLN B C 1
ATOM 4336 O O . GLN B 1 209 ? -23.516 -20.562 -1.707 1 92.69 209 GLN B O 1
ATOM 4341 N N . GLU B 1 210 ? -23.031 -18.516 -0.901 1 92.56 210 GLU B N 1
ATOM 4342 C CA . GLU B 1 210 ? -24.328 -18 -1.321 1 92.56 210 GLU B CA 1
ATOM 4343 C C . GLU B 1 210 ? -24.469 -18.031 -2.84 1 92.56 210 GLU B C 1
ATOM 4345 O O . GLU B 1 210 ? -25.547 -18.312 -3.359 1 92.56 210 GLU B O 1
ATOM 4350 N N . THR B 1 211 ? -23.438 -17.766 -3.521 1 93.06 211 THR B N 1
ATOM 4351 C CA . THR B 1 211 ? -23.453 -17.797 -4.98 1 93.06 211 THR B CA 1
ATOM 4352 C C . THR B 1 211 ? -23.703 -19.219 -5.496 1 93.06 211 THR B C 1
ATOM 4354 O O . THR B 1 211 ? -24.438 -19.406 -6.465 1 93.06 211 THR B O 1
ATOM 4357 N N . ALA B 1 212 ? -23.109 -20.156 -4.84 1 93.38 212 ALA B N 1
ATOM 4358 C CA . ALA B 1 212 ? -23.312 -21.547 -5.211 1 93.38 212 ALA B CA 1
ATOM 4359 C C . ALA B 1 212 ? -24.766 -21.969 -4.977 1 93.38 212 ALA B C 1
ATOM 4361 O O . ALA B 1 212 ? -25.312 -22.781 -5.73 1 93.38 212 ALA B O 1
ATOM 4362 N N . GLU B 1 213 ? -25.328 -21.406 -3.953 1 93.69 213 GLU B N 1
ATOM 4363 C CA . GLU B 1 213 ? -26.734 -21.719 -3.652 1 93.69 213 GLU B CA 1
ATOM 4364 C C . GLU B 1 213 ? -27.672 -21.125 -4.699 1 93.69 213 GLU B C 1
ATOM 4366 O O . GLU B 1 213 ? -28.688 -21.719 -5.051 1 93.69 213 GLU B O 1
ATOM 4371 N N . VAL B 1 214 ? -27.25 -20.062 -5.23 1 92.31 214 VAL B N 1
ATOM 4372 C CA . VAL B 1 214 ? -28.109 -19.344 -6.172 1 92.31 214 VAL B CA 1
ATOM 4373 C C . VAL B 1 214 ? -27.891 -19.891 -7.582 1 92.31 214 VAL B C 1
ATOM 4375 O O . VAL B 1 214 ? -28.844 -20.188 -8.297 1 92.31 214 VAL B O 1
ATOM 4378 N N . PHE B 1 215 ? -26.672 -20.094 -8.023 1 92.81 215 PHE B N 1
ATOM 4379 C CA . PHE B 1 215 ? -26.344 -20.438 -9.406 1 92.81 215 PHE B CA 1
ATOM 4380 C C . PHE B 1 215 ? -26.047 -21.922 -9.547 1 92.81 215 PHE B C 1
ATOM 4382 O O . PHE B 1 215 ? -25.984 -22.438 -10.656 1 92.81 215 PHE B O 1
ATOM 4389 N N . GLY B 1 216 ? -25.906 -22.594 -8.438 1 93.19 216 GLY B N 1
ATOM 4390 C CA . GLY B 1 216 ? -25.547 -24 -8.469 1 93.19 216 GLY B CA 1
ATOM 4391 C C . GLY B 1 216 ? -24.078 -24.25 -8.18 1 93.19 216 GLY B C 1
ATOM 4392 O O . GLY B 1 216 ? -23.219 -23.5 -8.656 1 93.19 216 GLY B O 1
ATOM 4393 N N . LYS B 1 217 ? -23.844 -25.203 -7.457 1 92.25 217 LYS B N 1
ATOM 4394 C CA . LYS B 1 217 ? -22.484 -25.547 -7.062 1 92.25 217 LYS B CA 1
ATOM 4395 C C . LYS B 1 217 ? -21.625 -25.891 -8.281 1 92.25 217 LYS B C 1
ATOM 4397 O O . LYS B 1 217 ? -20.453 -25.484 -8.352 1 92.25 217 LYS B O 1
ATOM 4402 N N . GLU B 1 218 ? -22.172 -26.562 -9.188 1 91.75 218 GLU B N 1
ATOM 4403 C CA . GLU B 1 218 ? -21.438 -26.969 -10.375 1 91.75 218 GLU B CA 1
ATOM 4404 C C . GLU B 1 218 ? -21.016 -25.766 -11.203 1 91.75 218 GLU B C 1
ATOM 4406 O O . GLU B 1 218 ? -19.875 -25.703 -11.695 1 91.75 218 GLU B O 1
ATOM 4411 N N . GLN B 1 219 ? -21.922 -24.875 -11.352 1 91.5 219 GLN B N 1
ATOM 4412 C CA . GLN B 1 219 ? -21.641 -23.688 -12.141 1 91.5 219 GLN B CA 1
ATOM 4413 C C . GLN B 1 219 ? -20.531 -22.844 -11.492 1 91.5 219 GLN B C 1
ATOM 4415 O O . GLN B 1 219 ? -19.625 -22.375 -12.18 1 91.5 219 GLN B O 1
ATOM 4420 N N . VAL B 1 220 ? -20.672 -22.703 -10.242 1 90.62 220 VAL B N 1
ATOM 4421 C CA . VAL B 1 220 ? -19.656 -21.922 -9.508 1 90.62 220 VAL B CA 1
ATOM 4422 C C . VAL B 1 220 ? -18.312 -22.641 -9.578 1 90.62 220 VAL B C 1
ATOM 4424 O O . VAL B 1 220 ? -17.266 -22 -9.742 1 90.62 220 VAL B O 1
ATOM 4427 N N . LEU B 1 221 ? -18.359 -23.875 -9.516 1 88.5 221 LEU B N 1
ATOM 4428 C CA . LEU B 1 221 ? -17.141 -24.641 -9.633 1 88.5 221 LEU B CA 1
ATOM 4429 C C . LEU B 1 221 ? -16.516 -24.469 -11.016 1 88.5 221 LEU B C 1
ATOM 4431 O O . LEU B 1 221 ? -15.289 -24.359 -11.141 1 88.5 221 LEU B O 1
ATOM 4435 N N . ARG B 1 222 ? -17.312 -24.422 -11.977 1 89.12 222 ARG B N 1
ATOM 4436 C CA . ARG B 1 222 ? -16.844 -24.219 -13.336 1 89.12 222 ARG B CA 1
ATOM 4437 C C . ARG B 1 222 ? -16.188 -22.844 -13.492 1 89.12 222 ARG B C 1
ATOM 4439 O O . ARG B 1 222 ? -15.133 -22.719 -14.125 1 89.12 222 ARG B O 1
ATOM 4446 N N . TRP B 1 223 ? -16.812 -21.891 -12.906 1 89.44 223 TRP B N 1
ATOM 4447 C CA . TRP B 1 223 ? -16.266 -20.531 -12.969 1 89.44 223 TRP B CA 1
ATOM 4448 C C . TRP B 1 223 ? -14.93 -20.453 -12.242 1 89.44 223 TRP B C 1
ATOM 4450 O O . TRP B 1 223 ? -14.031 -19.719 -12.656 1 89.44 223 TRP B O 1
ATOM 4460 N N . ARG B 1 224 ? -14.758 -21.25 -11.273 1 86.44 224 ARG B N 1
ATOM 4461 C CA . ARG B 1 224 ? -13.609 -21.109 -10.383 1 86.44 224 ARG B CA 1
ATOM 4462 C C . ARG B 1 224 ? -12.484 -22.062 -10.766 1 86.44 224 ARG B C 1
ATOM 4464 O O . ARG B 1 224 ? -11.312 -21.75 -10.562 1 86.44 224 ARG B O 1
ATOM 4471 N N . ARG B 1 225 ? -12.883 -23.188 -11.336 1 83.12 225 ARG B N 1
ATOM 4472 C CA . ARG B 1 225 ? -11.883 -24.266 -11.398 1 83.12 225 ARG B CA 1
ATOM 4473 C C . ARG B 1 225 ? -11.766 -24.812 -12.812 1 83.12 225 ARG B C 1
ATOM 4475 O O . ARG B 1 225 ? -11.391 -25.984 -12.992 1 83.12 225 ARG B O 1
ATOM 4482 N N . THR B 1 226 ? -12.195 -24.094 -13.695 1 85.12 226 THR B N 1
ATOM 4483 C CA . THR B 1 226 ? -11.977 -24.516 -15.07 1 85.12 226 THR B CA 1
ATOM 4484 C C . THR B 1 226 ? -11 -23.578 -15.781 1 85.12 226 THR B C 1
ATOM 4486 O O . THR B 1 226 ? -10.828 -22.422 -15.375 1 85.12 226 THR B O 1
ATOM 4489 N N . TYR B 1 227 ? -10.508 -24.109 -16.797 1 86.31 227 TYR B N 1
ATOM 4490 C CA . TYR B 1 227 ? -9.445 -23.438 -17.531 1 86.31 227 TYR B CA 1
ATOM 4491 C C . TYR B 1 227 ? -10.016 -22.406 -18.5 1 86.31 227 TYR B C 1
ATOM 4493 O O . TYR B 1 227 ? -9.484 -21.297 -18.625 1 86.31 227 TYR B O 1
ATOM 4501 N N . GLU B 1 228 ? -11.117 -22.719 -19.125 1 88.69 228 GLU B N 1
ATOM 4502 C CA . GLU B 1 228 ? -11.586 -21.906 -20.234 1 88.69 228 GLU B CA 1
ATOM 4503 C C . GLU B 1 228 ? -12.805 -21.062 -19.844 1 88.69 228 GLU B C 1
ATOM 4505 O O . GLU B 1 228 ? -13.055 -20.016 -20.438 1 88.69 228 GLU B O 1
ATOM 4510 N N . VAL B 1 229 ? -13.547 -21.562 -18.906 1 90.62 229 VAL B N 1
ATOM 4511 C CA . VAL B 1 229 ? -14.805 -20.891 -18.562 1 90.62 229 VAL B CA 1
ATOM 4512 C C . VAL B 1 229 ? -14.523 -19.641 -17.75 1 90.62 229 VAL B C 1
ATOM 4514 O O . VAL B 1 229 ? -13.75 -19.672 -16.781 1 90.62 229 VAL B O 1
ATOM 4517 N N . ARG B 1 230 ? -15.086 -18.609 -18.141 1 92.38 230 ARG B N 1
ATOM 4518 C CA . ARG B 1 230 ? -14.906 -17.359 -17.422 1 92.38 230 ARG B CA 1
ATOM 4519 C C . ARG B 1 230 ? -16.172 -16.969 -16.672 1 92.38 230 ARG B C 1
ATOM 4521 O O . ARG B 1 230 ? -17.281 -17.234 -17.141 1 92.38 230 ARG B O 1
ATOM 4528 N N . PRO B 1 231 ? -16.078 -16.375 -15.5 1 94 231 PRO B N 1
ATOM 4529 C CA . PRO B 1 231 ? -17.25 -15.734 -14.898 1 94 231 PRO B CA 1
ATOM 4530 C C . PRO B 1 231 ? -17.812 -14.602 -15.766 1 94 231 PRO B C 1
ATOM 4532 O O . PRO B 1 231 ? -17.109 -14.086 -16.641 1 94 231 PRO B O 1
ATOM 4535 N N . PRO B 1 232 ? -19.109 -14.281 -15.531 1 92.62 232 PRO B N 1
ATOM 4536 C CA . PRO B 1 232 ? -19.688 -13.195 -16.328 1 92.62 232 PRO B CA 1
ATOM 4537 C C . PRO B 1 232 ? -18.859 -11.906 -16.25 1 92.62 232 PRO B C 1
ATOM 4539 O O . PRO B 1 232 ? -18.688 -11.359 -15.156 1 92.62 232 PRO B O 1
ATOM 4542 N N . ASN B 1 233 ? -18.312 -11.445 -17.406 1 92.06 233 ASN B N 1
ATOM 4543 C CA . ASN B 1 233 ? -17.5 -10.234 -17.547 1 92.06 233 ASN B CA 1
ATOM 4544 C C . ASN B 1 233 ? -16.188 -10.336 -16.781 1 92.06 233 ASN B C 1
ATOM 4546 O O . ASN B 1 233 ? -15.664 -9.336 -16.297 1 92.06 233 ASN B O 1
ATOM 4550 N N . GLY B 1 234 ? -15.781 -11.539 -16.594 1 94.38 234 GLY B N 1
ATOM 4551 C CA . GLY B 1 234 ? -14.523 -11.781 -15.906 1 94.38 234 GLY B CA 1
ATOM 4552 C C . GLY B 1 234 ? -13.492 -12.484 -16.781 1 94.38 234 GLY B C 1
ATOM 4553 O O . GLY B 1 234 ? -13.648 -12.539 -18 1 94.38 234 GLY B O 1
ATOM 4554 N N . GLU B 1 235 ? -12.422 -12.898 -16.141 1 93.94 235 GLU B N 1
ATOM 4555 C CA . GLU B 1 235 ? -11.328 -13.602 -16.812 1 93.94 235 GLU B CA 1
ATOM 4556 C C . GLU B 1 235 ? -11.406 -15.109 -16.562 1 93.94 235 GLU B C 1
ATOM 4558 O O . GLU B 1 235 ? -11.781 -15.539 -15.477 1 93.94 235 GLU B O 1
ATOM 4563 N N . SER B 1 236 ? -11.086 -15.844 -17.656 1 92.62 236 SER B N 1
ATOM 4564 C CA . SER B 1 236 ? -10.844 -17.266 -17.453 1 92.62 236 SER B CA 1
ATOM 4565 C C . SER B 1 236 ? -9.453 -17.516 -16.859 1 92.62 236 SER B C 1
ATOM 4567 O O . SER B 1 236 ? -8.625 -16.594 -16.828 1 92.62 236 SER B O 1
ATOM 4569 N N . LEU B 1 237 ? -9.273 -18.656 -16.359 1 90 237 LEU B N 1
ATOM 4570 C CA . LEU B 1 237 ? -7.938 -19 -15.875 1 90 237 LEU B CA 1
ATOM 4571 C C . LEU B 1 237 ? -6.918 -18.906 -17 1 90 237 LEU B C 1
ATOM 4573 O O . LEU B 1 237 ? -5.789 -18.453 -16.797 1 90 237 LEU B O 1
ATOM 4577 N N . GLU B 1 238 ? -7.336 -19.25 -18.156 1 91.56 238 GLU B N 1
ATOM 4578 C CA . GLU B 1 238 ? -6.473 -19.188 -19.328 1 91.56 238 GLU B CA 1
ATOM 4579 C C . GLU B 1 238 ? -6.016 -17.766 -19.609 1 91.56 238 GLU B C 1
ATOM 4581 O O . GLU B 1 238 ? -4.84 -17.531 -19.891 1 91.56 238 GLU B O 1
ATOM 4586 N N . MET B 1 239 ? -6.93 -16.844 -19.562 1 93.31 239 MET B N 1
ATOM 4587 C CA . MET B 1 239 ? -6.633 -15.43 -19.797 1 93.31 239 MET B CA 1
ATOM 4588 C C . MET B 1 239 ? -5.66 -14.898 -18.75 1 93.31 239 MET B C 1
ATOM 4590 O O . MET B 1 239 ? -4.703 -14.203 -19.078 1 93.31 239 MET B O 1
ATOM 4594 N N . CYS B 1 240 ? -5.93 -15.258 -17.516 1 92.38 240 CYS B N 1
ATOM 4595 C CA . CYS B 1 240 ? -5.059 -14.867 -16.422 1 92.38 240 CYS B CA 1
ATOM 4596 C C . CYS B 1 240 ? -3.668 -15.469 -16.578 1 92.38 240 CYS B C 1
ATOM 4598 O O . CYS B 1 240 ? -2.662 -14.781 -16.391 1 92.38 240 CYS B O 1
ATOM 4600 N N . LEU B 1 241 ? -3.643 -16.703 -16.984 1 91.62 241 LEU B N 1
ATOM 4601 C CA . LEU B 1 241 ? -2.383 -17.406 -17.203 1 91.62 241 LEU B CA 1
ATOM 4602 C C . LEU B 1 241 ? -1.555 -16.719 -18.281 1 91.62 241 LEU B C 1
ATOM 4604 O O . LEU B 1 241 ? -0.357 -16.5 -18.109 1 91.62 241 LEU B O 1
ATOM 4608 N N . LYS B 1 242 ? -2.172 -16.375 -19.312 1 94.44 242 LYS B N 1
ATOM 4609 C CA . LYS B 1 242 ? -1.471 -15.789 -20.438 1 94.44 242 LYS B CA 1
ATOM 4610 C C . LYS B 1 242 ? -0.811 -14.469 -20.062 1 94.44 242 LYS B C 1
ATOM 4612 O O . LYS B 1 242 ? 0.367 -14.25 -20.344 1 94.44 242 LYS B O 1
ATOM 4617 N N . ARG B 1 243 ? -1.535 -13.625 -19.359 1 95.88 243 ARG B N 1
ATOM 4618 C CA . ARG B 1 243 ? -0.949 -12.328 -19.031 1 95.88 243 ARG B CA 1
ATOM 4619 C C . ARG B 1 243 ? 0.131 -12.469 -17.969 1 95.88 243 ARG B C 1
ATOM 4621 O O . ARG B 1 243 ? 1.16 -11.789 -18.031 1 95.88 243 ARG B O 1
ATOM 4628 N N . ALA B 1 244 ? -0.064 -13.328 -17.016 1 97.19 244 ALA B N 1
ATOM 4629 C CA . ALA B 1 244 ? 0.902 -13.5 -15.93 1 97.19 244 ALA B CA 1
ATOM 4630 C C . ALA B 1 244 ? 2.189 -14.141 -16.438 1 97.19 244 ALA B C 1
ATOM 4632 O O . ALA B 1 244 ? 3.287 -13.672 -16.141 1 97.19 244 ALA B O 1
ATOM 4633 N N . VAL B 1 245 ? 2.084 -15.148 -17.25 1 97.5 245 VAL B N 1
ATOM 4634 C CA . VAL B 1 245 ? 3.244 -15.867 -17.766 1 97.5 245 VAL B CA 1
ATOM 4635 C C . VAL B 1 245 ? 4.004 -14.984 -18.75 1 97.5 245 VAL B C 1
ATOM 4637 O O . VAL B 1 245 ? 5.234 -14.953 -18.75 1 97.5 245 VAL B O 1
ATOM 4640 N N . THR B 1 246 ? 3.244 -14.281 -19.578 1 98.12 246 THR B N 1
ATOM 4641 C CA . THR B 1 246 ? 3.881 -13.375 -20.516 1 98.12 246 THR B CA 1
ATOM 4642 C C . THR B 1 246 ? 4.707 -12.32 -19.781 1 98.12 246 THR B C 1
ATOM 4644 O O . THR B 1 246 ? 5.852 -12.055 -20.156 1 98.12 246 THR B O 1
ATOM 4647 N N . TYR B 1 247 ? 4.16 -11.797 -18.797 1 98.38 247 TYR B N 1
ATOM 4648 C CA . TYR B 1 247 ? 4.887 -10.805 -18.016 1 98.38 247 TYR B CA 1
ATOM 4649 C C . TYR B 1 247 ? 6.117 -11.422 -17.359 1 98.38 247 TYR B C 1
ATOM 4651 O O . TYR B 1 247 ? 7.188 -10.812 -17.328 1 98.38 247 TYR B O 1
ATOM 4659 N N . PHE B 1 248 ? 5.973 -12.609 -16.828 1 98.5 248 PHE B N 1
ATOM 4660 C CA . PHE B 1 248 ? 7.086 -13.305 -16.188 1 98.5 248 PHE B CA 1
ATOM 4661 C C . PHE B 1 248 ? 8.234 -13.492 -17.172 1 98.5 248 PHE B C 1
ATOM 4663 O O . PHE B 1 248 ? 9.383 -13.148 -16.875 1 98.5 248 PHE B O 1
ATOM 4670 N N . LYS B 1 249 ? 7.898 -13.938 -18.312 1 97.56 249 LYS B N 1
ATOM 4671 C CA . LYS B 1 249 ? 8.898 -14.234 -19.328 1 97.56 249 LYS B CA 1
ATOM 4672 C C . LYS B 1 249 ? 9.586 -12.961 -19.812 1 97.56 249 LYS B C 1
ATOM 4674 O O . LYS B 1 249 ? 10.805 -12.961 -20.047 1 97.56 249 LYS B O 1
ATOM 4679 N N . ASP B 1 250 ? 8.812 -11.938 -19.859 1 97.81 250 ASP B N 1
ATOM 4680 C CA . ASP B 1 250 ? 9.32 -10.719 -20.484 1 97.81 250 ASP B CA 1
ATOM 4681 C C . ASP B 1 250 ? 10.07 -9.859 -19.484 1 97.81 250 ASP B C 1
ATOM 4683 O O . ASP B 1 250 ? 10.992 -9.125 -19.844 1 97.81 250 ASP B O 1
ATOM 4687 N N . ASN B 1 251 ? 9.703 -9.961 -18.203 1 97.69 251 ASN B N 1
ATOM 4688 C CA . ASN B 1 251 ? 10.219 -8.977 -17.25 1 97.69 251 ASN B CA 1
ATOM 4689 C C . ASN B 1 251 ? 10.977 -9.641 -16.109 1 97.69 251 ASN B C 1
ATOM 4691 O O . ASN B 1 251 ? 11.984 -9.109 -15.633 1 97.69 251 ASN B O 1
ATOM 4695 N N . ILE B 1 252 ? 10.602 -10.789 -15.703 1 98.12 252 ILE B N 1
ATOM 4696 C CA . ILE B 1 252 ? 11.148 -11.383 -14.484 1 98.12 252 ILE B CA 1
ATOM 4697 C C . ILE B 1 252 ? 12.242 -12.391 -14.844 1 98.12 252 ILE B C 1
ATOM 4699 O O . ILE B 1 252 ? 13.336 -12.359 -14.273 1 98.12 252 ILE B O 1
ATOM 4703 N N . GLU B 1 253 ? 11.984 -13.234 -15.805 1 97.19 253 GLU B N 1
ATOM 4704 C CA . GLU B 1 253 ? 12.922 -14.281 -16.203 1 97.19 253 GLU B CA 1
ATOM 4705 C C . GLU B 1 253 ? 14.258 -13.68 -16.641 1 97.19 253 GLU B C 1
ATOM 4707 O O . GLU B 1 253 ? 15.32 -14.188 -16.281 1 97.19 253 GLU B O 1
ATOM 4712 N N . PRO B 1 254 ? 14.25 -12.594 -17.422 1 97.12 254 PRO B N 1
ATOM 4713 C CA . PRO B 1 254 ? 15.531 -11.992 -17.812 1 97.12 254 PRO B CA 1
ATOM 4714 C C . PRO B 1 254 ? 16.359 -11.547 -16.609 1 97.12 254 PRO B C 1
ATOM 4716 O O . PRO B 1 254 ? 17.594 -11.594 -16.656 1 97.12 254 PRO B O 1
ATOM 4719 N N . GLN B 1 255 ? 15.719 -11.07 -15.531 1 97.12 255 GLN B N 1
ATOM 4720 C CA . GLN B 1 255 ? 16.438 -10.703 -14.312 1 97.12 255 GLN B CA 1
ATOM 4721 C C . GLN B 1 255 ? 17.125 -11.922 -13.688 1 97.12 255 GLN B C 1
ATOM 4723 O O . GLN B 1 255 ? 18.281 -11.844 -13.266 1 97.12 255 GLN B O 1
ATOM 4728 N N . LEU B 1 256 ? 16.469 -13.016 -13.672 1 96.5 256 LEU B N 1
ATOM 4729 C CA . LEU B 1 256 ? 17 -14.258 -13.125 1 96.5 256 LEU B CA 1
ATOM 4730 C C . LEU B 1 256 ? 18.172 -14.75 -13.969 1 96.5 256 LEU B C 1
ATOM 4732 O O . LEU B 1 256 ? 19.188 -15.195 -13.43 1 96.5 256 LEU B O 1
ATOM 4736 N N . MET B 1 257 ? 18.016 -14.625 -15.242 1 94.75 257 MET B N 1
ATOM 4737 C CA . MET B 1 257 ? 19.062 -15.039 -16.172 1 94.75 257 MET B CA 1
ATOM 4738 C C . MET B 1 257 ? 20.328 -14.195 -15.969 1 94.75 257 MET B C 1
ATOM 4740 O O . MET B 1 257 ? 21.438 -14.664 -16.188 1 94.75 257 MET B O 1
ATOM 4744 N N . ALA B 1 258 ? 20.094 -12.945 -15.539 1 95 258 ALA B N 1
ATOM 4745 C CA . ALA B 1 258 ? 21.203 -12.031 -15.305 1 95 258 ALA B CA 1
ATOM 4746 C C . ALA B 1 258 ? 21.844 -12.281 -13.938 1 95 258 ALA B C 1
ATOM 4748 O O . ALA B 1 258 ? 22.781 -11.586 -13.539 1 95 258 ALA B O 1
ATOM 4749 N N . GLY B 1 259 ? 21.281 -13.227 -13.203 1 94.88 259 GLY B N 1
ATOM 4750 C CA . GLY B 1 259 ? 21.859 -13.617 -11.922 1 94.88 259 GLY B CA 1
ATOM 4751 C C . GLY B 1 259 ? 21.25 -12.883 -10.742 1 94.88 259 GLY B C 1
ATOM 4752 O O . GLY B 1 259 ? 21.766 -12.969 -9.625 1 94.88 259 GLY B O 1
ATOM 4753 N N . LYS B 1 260 ? 20.172 -12.172 -10.938 1 96.31 260 LYS B N 1
ATOM 4754 C CA . LYS B 1 260 ? 19.531 -11.414 -9.867 1 96.31 260 LYS B CA 1
ATOM 4755 C C . LYS B 1 260 ? 18.578 -12.289 -9.062 1 96.31 260 LYS B C 1
ATOM 4757 O O . LYS B 1 260 ? 17.922 -13.18 -9.609 1 96.31 260 LYS B O 1
ATOM 4762 N N . HIS B 1 261 ? 18.531 -12.047 -7.797 1 96.38 261 HIS B N 1
ATOM 4763 C CA . HIS B 1 261 ? 17.594 -12.711 -6.902 1 96.38 261 HIS B CA 1
ATOM 4764 C C . HIS B 1 261 ? 16.266 -11.953 -6.832 1 96.38 261 HIS B C 1
ATOM 4766 O O . HIS B 1 261 ? 16.25 -10.758 -6.512 1 96.38 261 HIS B O 1
ATOM 4772 N N . VAL B 1 262 ? 15.18 -12.727 -7.141 1 97.94 262 VAL B N 1
ATOM 4773 C CA . VAL B 1 262 ? 13.906 -12.055 -7.375 1 97.94 262 VAL B CA 1
ATOM 4774 C C . VAL B 1 262 ? 12.852 -12.594 -6.414 1 97.94 262 VAL B C 1
ATOM 4776 O O . VAL B 1 262 ? 12.805 -13.797 -6.145 1 97.94 262 VAL B O 1
ATOM 4779 N N . MET B 1 263 ? 12.047 -11.703 -5.859 1 98 263 MET B N 1
ATOM 4780 C CA . MET B 1 263 ? 10.844 -12.086 -5.121 1 98 263 MET B CA 1
ATOM 4781 C C . MET B 1 263 ? 9.586 -11.594 -5.836 1 98 263 MET B C 1
ATOM 4783 O O . MET B 1 263 ? 9.531 -10.445 -6.285 1 98 263 MET B O 1
ATOM 4787 N N . VAL B 1 264 ? 8.625 -12.492 -5.98 1 98.69 264 VAL B N 1
ATOM 4788 C CA . VAL B 1 264 ? 7.332 -12.148 -6.57 1 98.69 264 VAL B CA 1
ATOM 4789 C C . VAL B 1 264 ? 6.223 -12.352 -5.543 1 98.69 264 VAL B C 1
ATOM 4791 O O . VAL B 1 264 ? 6.055 -13.445 -5.004 1 98.69 264 VAL B O 1
ATOM 4794 N N . VAL B 1 265 ? 5.539 -11.305 -5.223 1 98.75 265 VAL B N 1
ATOM 4795 C CA . VAL B 1 265 ? 4.395 -11.367 -4.32 1 98.75 265 VAL B CA 1
ATOM 4796 C C . VAL B 1 265 ? 3.113 -11.07 -5.094 1 98.75 265 VAL B C 1
ATOM 4798 O O . VAL B 1 265 ? 2.965 -9.992 -5.676 1 98.75 265 VAL B O 1
ATOM 4801 N N . ALA B 1 266 ? 2.207 -11.984 -5.066 1 98.62 266 ALA B N 1
ATOM 4802 C CA . ALA B 1 266 ? 0.999 -11.836 -5.875 1 98.62 266 ALA B CA 1
ATOM 4803 C C . ALA B 1 266 ? -0.145 -12.672 -5.305 1 98.62 266 ALA B C 1
ATOM 4805 O O . ALA B 1 266 ? -0.398 -12.648 -4.098 1 98.62 266 ALA B O 1
ATOM 4806 N N . HIS B 1 267 ? -0.906 -13.297 -6.215 1 98 267 HIS B N 1
ATOM 4807 C CA . HIS B 1 267 ? -2.156 -13.93 -5.809 1 98 267 HIS B CA 1
ATOM 4808 C C . HIS B 1 267 ? -2.191 -15.398 -6.223 1 98 267 HIS B C 1
ATOM 4810 O O . HIS B 1 267 ? -1.241 -15.898 -6.828 1 98 267 HIS B O 1
ATOM 4816 N N . ALA B 1 268 ? -3.225 -16.078 -5.805 1 95 268 ALA B N 1
ATOM 4817 C CA . ALA B 1 268 ? -3.32 -17.516 -6.016 1 95 268 ALA B CA 1
ATOM 4818 C C . ALA B 1 268 ? -3.287 -17.859 -7.5 1 95 268 ALA B C 1
ATOM 4820 O O . ALA B 1 268 ? -2.391 -18.578 -7.961 1 95 268 ALA B O 1
ATOM 4821 N N . ASN B 1 269 ? -4.141 -17.266 -8.273 1 93.69 269 ASN B N 1
ATOM 4822 C CA . ASN B 1 269 ? -4.266 -17.656 -9.672 1 93.69 269 ASN B CA 1
ATOM 4823 C C . ASN B 1 269 ? -3.086 -17.156 -10.5 1 93.69 269 ASN B C 1
ATOM 4825 O O . ASN B 1 269 ? -2.59 -17.875 -11.375 1 93.69 269 ASN B O 1
ATOM 4829 N N . SER B 1 270 ? -2.652 -15.961 -10.266 1 96.06 270 SER B N 1
ATOM 4830 C CA . SER B 1 270 ? -1.512 -15.445 -11.023 1 96.06 270 SER B CA 1
ATOM 4831 C C . SER B 1 270 ? -0.248 -16.25 -10.727 1 96.06 270 SER B C 1
ATOM 4833 O O . SER B 1 270 ? 0.511 -16.578 -11.633 1 96.06 270 SER B O 1
ATOM 4835 N N . LEU B 1 271 ? -0.048 -16.625 -9.484 1 96.44 271 LEU B N 1
ATOM 4836 C CA . LEU B 1 271 ? 1.138 -17.375 -9.102 1 96.44 271 LEU B CA 1
ATOM 4837 C C . LEU B 1 271 ? 1.047 -18.812 -9.602 1 96.44 271 LEU B C 1
ATOM 4839 O O . LEU B 1 271 ? 2.049 -19.391 -10.039 1 96.44 271 LEU B O 1
ATOM 4843 N N . ARG B 1 272 ? -0.134 -19.406 -9.547 1 93.19 272 ARG B N 1
ATOM 4844 C CA . ARG B 1 272 ? -0.31 -20.75 -10.102 1 93.19 272 ARG B CA 1
ATOM 4845 C C . ARG B 1 272 ? 0.037 -20.781 -11.586 1 93.19 272 ARG B C 1
ATOM 4847 O O . ARG B 1 272 ? 0.586 -21.766 -12.078 1 93.19 272 ARG B O 1
ATOM 4854 N N . SER B 1 273 ? -0.302 -19.703 -12.219 1 92.5 273 SER B N 1
ATOM 4855 C CA . SER B 1 273 ? 0.024 -19.578 -13.633 1 92.5 273 SER B CA 1
ATOM 4856 C C . SER B 1 273 ? 1.532 -19.609 -13.859 1 92.5 273 SER B C 1
ATOM 4858 O O . SER B 1 273 ? 2.023 -20.297 -14.75 1 92.5 273 SER B O 1
ATOM 4860 N N . ILE B 1 274 ? 2.209 -18.906 -13.055 1 95.38 274 ILE B N 1
ATOM 4861 C CA . ILE B 1 274 ? 3.662 -18.828 -13.172 1 95.38 274 ILE B CA 1
ATOM 4862 C C . ILE B 1 274 ? 4.277 -20.188 -12.844 1 95.38 274 ILE B C 1
ATOM 4864 O O . ILE B 1 274 ? 5.172 -20.656 -13.547 1 95.38 274 ILE B O 1
ATOM 4868 N N . ILE B 1 275 ? 3.76 -20.828 -11.859 1 93.62 275 ILE B N 1
ATOM 4869 C CA . ILE B 1 275 ? 4.254 -22.125 -11.445 1 93.62 275 ILE B CA 1
ATOM 4870 C C . ILE B 1 275 ? 4.012 -23.156 -12.555 1 93.62 275 ILE B C 1
ATOM 4872 O O . ILE B 1 275 ? 4.836 -24.047 -12.781 1 93.62 275 ILE B O 1
ATOM 4876 N N . MET B 1 276 ? 2.834 -23 -13.203 1 92.5 276 MET B N 1
ATOM 4877 C CA . MET B 1 276 ? 2.541 -23.875 -14.336 1 92.5 276 MET B CA 1
ATOM 4878 C C . MET B 1 276 ? 3.652 -23.812 -15.375 1 92.5 276 MET B C 1
ATOM 4880 O O . MET B 1 276 ? 4.09 -24.844 -15.891 1 92.5 276 MET B O 1
ATOM 4884 N N . TYR B 1 277 ? 4.078 -22.656 -15.617 1 93.75 277 TYR B N 1
ATOM 4885 C CA . TYR B 1 277 ? 5.145 -22.422 -16.594 1 93.75 277 TYR B CA 1
ATOM 4886 C C . TYR B 1 277 ? 6.473 -22.953 -16.078 1 93.75 277 TYR B C 1
ATOM 4888 O O . TYR B 1 277 ? 7.207 -23.641 -16.797 1 93.75 277 TYR B O 1
ATOM 4896 N N . LEU B 1 278 ? 6.777 -22.719 -14.82 1 94.12 278 LEU B N 1
ATOM 4897 C CA . LEU B 1 278 ? 8.055 -23.109 -14.234 1 94.12 278 LEU B CA 1
ATOM 4898 C C . LEU B 1 278 ? 8.18 -24.625 -14.141 1 94.12 278 LEU B C 1
ATOM 4900 O O . LEU B 1 278 ? 9.242 -25.188 -14.422 1 94.12 278 LEU B O 1
ATOM 4904 N N . ASP B 1 279 ? 7.078 -25.25 -13.773 1 91.81 279 ASP B N 1
ATOM 4905 C CA . ASP B 1 279 ? 7.09 -26.688 -13.523 1 91.81 279 ASP B CA 1
ATOM 4906 C C . ASP B 1 279 ? 6.52 -27.469 -14.711 1 91.81 279 ASP B C 1
ATOM 4908 O O . ASP B 1 279 ? 6.344 -28.688 -14.641 1 91.81 279 ASP B O 1
ATOM 4912 N N . ASN B 1 280 ? 6.152 -26.781 -15.75 1 91.06 280 ASN B N 1
ATOM 4913 C CA . ASN B 1 280 ? 5.57 -27.406 -16.938 1 91.06 280 ASN B CA 1
ATOM 4914 C C . ASN B 1 280 ? 4.371 -28.281 -16.594 1 91.06 280 ASN B C 1
ATOM 4916 O O . ASN B 1 280 ? 4.328 -29.453 -16.953 1 91.06 280 ASN B O 1
ATOM 4920 N N . LEU B 1 281 ? 3.455 -27.719 -15.859 1 89.75 281 LEU B N 1
ATOM 4921 C CA . LEU B 1 281 ? 2.264 -28.438 -15.422 1 89.75 281 LEU B CA 1
ATOM 4922 C C . LEU B 1 281 ? 1.171 -28.375 -16.484 1 89.75 281 LEU B C 1
ATOM 4924 O O . LEU B 1 281 ? 1.117 -27.422 -17.266 1 89.75 281 LEU B O 1
ATOM 4928 N N . SER B 1 282 ? 0.276 -29.391 -16.453 1 89.69 282 SER B N 1
ATOM 4929 C CA . SER B 1 282 ? -0.906 -29.391 -17.312 1 89.69 282 SER B CA 1
ATOM 4930 C C . SER B 1 282 ? -2.016 -28.531 -16.719 1 89.69 282 SER B C 1
ATOM 4932 O O . SER B 1 282 ? -1.979 -28.188 -15.539 1 89.69 282 SER B O 1
ATOM 4934 N N . PRO B 1 283 ? -2.943 -28.172 -17.594 1 85.56 283 PRO B N 1
ATOM 4935 C CA . PRO B 1 283 ? -4.086 -27.406 -17.094 1 85.56 283 PRO B CA 1
ATOM 4936 C C . PRO B 1 283 ? -4.805 -28.109 -15.938 1 85.56 283 PRO B C 1
ATOM 4938 O O . PRO B 1 283 ? -5.23 -27.469 -14.984 1 85.56 283 PRO B O 1
ATOM 4941 N N . GLN B 1 284 ? -4.883 -29.391 -16 1 85.12 284 GLN B N 1
ATOM 4942 C CA . GLN B 1 284 ? -5.555 -30.141 -14.953 1 85.12 284 GLN B CA 1
ATOM 4943 C C . GLN B 1 284 ? -4.75 -30.109 -13.656 1 85.12 284 GLN B C 1
ATOM 4945 O O . GLN B 1 284 ? -5.32 -30 -12.57 1 85.12 284 GLN B O 1
ATOM 4950 N N . GLU B 1 285 ? -3.453 -30.172 -13.719 1 86.31 285 GLU B N 1
ATOM 4951 C CA . GLU B 1 285 ? -2.584 -30.141 -12.547 1 86.31 285 GLU B CA 1
ATOM 4952 C C . GLU B 1 285 ? -2.619 -28.781 -11.867 1 86.31 285 GLU B C 1
ATOM 4954 O O . GLU B 1 285 ? -2.562 -28.688 -10.641 1 86.31 285 GLU B O 1
ATOM 4959 N N . VAL B 1 286 ? -2.727 -27.781 -12.641 1 83.88 286 VAL B N 1
ATOM 4960 C CA . VAL B 1 286 ? -2.689 -26.422 -12.117 1 83.88 286 VAL B CA 1
ATOM 4961 C C . VAL B 1 286 ? -3.969 -26.141 -11.328 1 83.88 286 VAL B C 1
ATOM 4963 O O . VAL B 1 286 ? -3.936 -25.453 -10.305 1 83.88 286 VAL B O 1
ATOM 4966 N N . ILE B 1 287 ? -5.09 -26.656 -11.812 1 79.5 287 ILE B N 1
ATOM 4967 C CA . ILE B 1 287 ? -6.379 -26.422 -11.172 1 79.5 287 ILE B CA 1
ATOM 4968 C C . ILE B 1 287 ? -6.355 -26.969 -9.75 1 79.5 287 ILE B C 1
ATOM 4970 O O . ILE B 1 287 ? -6.945 -26.391 -8.836 1 79.5 287 ILE B O 1
ATOM 4974 N N . ASN B 1 288 ? -5.551 -27.953 -9.547 1 81.38 288 ASN B N 1
ATOM 4975 C CA . ASN B 1 288 ? -5.523 -28.625 -8.242 1 81.38 288 ASN B CA 1
ATOM 4976 C C . ASN B 1 288 ? -4.402 -28.078 -7.359 1 81.38 288 ASN B C 1
ATOM 4978 O O . ASN B 1 288 ? -4.285 -28.453 -6.195 1 81.38 288 ASN B O 1
ATOM 4982 N N . LEU B 1 289 ? -3.602 -27.203 -7.926 1 84.06 289 LEU B N 1
ATOM 4983 C CA . LEU B 1 289 ? -2.508 -26.609 -7.168 1 84.06 289 LEU B CA 1
ATOM 4984 C C . LEU B 1 289 ? -3.035 -25.578 -6.172 1 84.06 289 LEU B C 1
ATOM 4986 O O . LEU B 1 289 ? -3.838 -24.719 -6.531 1 84.06 289 LEU B O 1
ATOM 4990 N N . GLU B 1 290 ? -2.76 -25.75 -4.887 1 84.81 290 GLU B N 1
ATOM 4991 C CA . GLU B 1 290 ? -3.166 -24.797 -3.863 1 84.81 290 GLU B CA 1
ATOM 4992 C C . GLU B 1 290 ? -1.955 -24.094 -3.248 1 84.81 290 GLU B C 1
ATOM 4994 O O . GLU B 1 290 ? -0.965 -24.75 -2.906 1 84.81 290 GLU B O 1
ATOM 4999 N N . LEU B 1 291 ? -2.051 -22.844 -3.223 1 89.75 291 LEU B N 1
ATOM 5000 C CA . LEU B 1 291 ? -1.009 -22.031 -2.604 1 89.75 291 LEU B CA 1
ATOM 5001 C C . LEU B 1 291 ? -1.515 -21.391 -1.316 1 89.75 291 LEU B C 1
ATOM 5003 O O . LEU B 1 291 ? -2.512 -20.672 -1.331 1 89.75 291 LEU B O 1
ATOM 5007 N N . SER B 1 292 ? -0.829 -21.625 -0.223 1 92.31 292 SER B N 1
ATOM 5008 C CA . SER B 1 292 ? -1.204 -21.047 1.059 1 92.31 292 SER B CA 1
ATOM 5009 C C . SER B 1 292 ? -0.837 -19.562 1.117 1 92.31 292 SER B C 1
ATOM 5011 O O . SER B 1 292 ? 0.164 -19.141 0.533 1 92.31 292 SER B O 1
ATOM 5013 N N . THR B 1 293 ? -1.582 -18.859 1.841 1 95.19 293 THR B N 1
ATOM 5014 C CA . THR B 1 293 ? -1.294 -17.453 2.027 1 95.19 293 THR B CA 1
ATOM 5015 C C . THR B 1 293 ? -0.049 -17.266 2.889 1 95.19 293 THR B C 1
ATOM 5017 O O . THR B 1 293 ? 0.149 -17.969 3.871 1 95.19 293 THR B O 1
ATOM 5020 N N . GLY B 1 294 ? 0.799 -16.391 2.443 1 95.06 294 GLY B N 1
ATOM 5021 C CA . GLY B 1 294 ? 1.922 -15.93 3.246 1 95.06 294 GLY B CA 1
ATOM 5022 C C . GLY B 1 294 ? 3.027 -16.953 3.369 1 95.06 294 GLY B C 1
ATOM 5023 O O . GLY B 1 294 ? 3.863 -16.875 4.273 1 95.06 294 GLY B O 1
ATOM 5024 N N . VAL B 1 295 ? 3.053 -17.969 2.568 1 94 295 VAL B N 1
ATOM 5025 C CA . VAL B 1 295 ? 4.094 -18.984 2.631 1 94 295 VAL B CA 1
ATOM 5026 C C . VAL B 1 295 ? 4.988 -18.891 1.396 1 94 295 VAL B C 1
ATOM 5028 O O . VAL B 1 295 ? 4.543 -19.156 0.278 1 94 295 VAL B O 1
ATOM 5031 N N . PRO B 1 296 ? 6.238 -18.625 1.657 1 95.56 296 PRO B N 1
ATOM 5032 C CA . PRO B 1 296 ? 7.145 -18.469 0.516 1 95.56 296 PRO B CA 1
ATOM 5033 C C . PRO B 1 296 ? 7.523 -19.797 -0.126 1 95.56 296 PRO B C 1
ATOM 5035 O O . PRO B 1 296 ? 7.684 -20.797 0.573 1 95.56 296 PRO B O 1
ATOM 5038 N N . MET B 1 297 ? 7.637 -19.828 -1.436 1 94.06 297 MET B N 1
ATOM 5039 C CA . MET B 1 297 ? 8.148 -20.953 -2.229 1 94.06 297 MET B CA 1
ATOM 5040 C C . MET B 1 297 ? 9.438 -20.547 -2.951 1 94.06 297 MET B C 1
ATOM 5042 O O . MET B 1 297 ? 9.5 -19.484 -3.568 1 94.06 297 MET B O 1
ATOM 5046 N N . LEU B 1 298 ? 10.383 -21.406 -2.881 1 93.75 298 LEU B N 1
ATOM 5047 C CA . LEU B 1 298 ? 11.703 -21.078 -3.408 1 93.75 298 LEU B CA 1
ATOM 5048 C C . LEU B 1 298 ? 12 -21.891 -4.672 1 93.75 298 LEU B C 1
ATOM 5050 O O . LEU B 1 298 ? 11.758 -23.094 -4.715 1 93.75 298 LEU B O 1
ATOM 5054 N N . TYR B 1 299 ? 12.43 -21.188 -5.719 1 94.44 299 TYR B N 1
ATOM 5055 C CA . TYR B 1 299 ? 13.016 -21.781 -6.918 1 94.44 299 TYR B CA 1
ATOM 5056 C C . TYR B 1 299 ? 14.469 -21.344 -7.09 1 94.44 299 TYR B C 1
ATOM 5058 O O . TYR B 1 299 ? 14.82 -20.203 -6.766 1 94.44 299 TYR B O 1
ATOM 5066 N N . VAL B 1 300 ? 15.25 -22.234 -7.551 1 93.19 300 VAL B N 1
ATOM 5067 C CA . VAL B 1 300 ? 16.625 -21.906 -7.938 1 93.19 300 VAL B CA 1
ATOM 5068 C C . VAL B 1 300 ? 16.75 -21.984 -9.453 1 93.19 300 VAL B C 1
ATOM 5070 O O . VAL B 1 300 ? 16.281 -22.938 -10.086 1 93.19 300 VAL B O 1
ATOM 5073 N N . TYR B 1 301 ? 17.219 -20.922 -10 1 93.38 301 TYR B N 1
ATOM 5074 C CA . TYR B 1 301 ? 17.516 -20.891 -11.43 1 93.38 301 TYR B CA 1
ATOM 5075 C C . TYR B 1 301 ? 18.969 -21.234 -11.688 1 93.38 301 TYR B C 1
ATOM 5077 O O . TYR B 1 301 ? 19.875 -20.516 -11.234 1 93.38 301 TYR B O 1
ATOM 5085 N N . LYS B 1 302 ? 19.109 -22.344 -12.398 1 89.38 302 LYS B N 1
ATOM 5086 C CA . LYS B 1 302 ? 20.453 -22.844 -12.703 1 89.38 302 LYS B CA 1
ATOM 5087 C C . LYS B 1 302 ? 20.5 -23.469 -14.102 1 89.38 302 LYS B C 1
ATOM 5089 O O . LYS B 1 302 ? 19.656 -24.297 -14.445 1 89.38 302 LYS B O 1
ATOM 5094 N N . ASP B 1 303 ? 21.453 -23.047 -14.859 1 87.81 303 ASP B N 1
ATOM 5095 C CA . ASP B 1 303 ? 21.703 -23.609 -16.188 1 87.81 303 ASP B CA 1
ATOM 5096 C C . ASP B 1 303 ? 20.438 -23.562 -17.047 1 87.81 303 ASP B C 1
ATOM 5098 O O . ASP B 1 303 ? 20.094 -24.547 -17.703 1 87.81 303 ASP B O 1
ATOM 5102 N N . GLY B 1 304 ? 19.594 -22.516 -16.906 1 85.44 304 GLY B N 1
ATOM 5103 C CA . GLY B 1 304 ? 18.422 -22.297 -17.734 1 85.44 304 GLY B CA 1
ATOM 5104 C C . GLY B 1 304 ? 17.203 -23.062 -17.25 1 85.44 304 GLY B C 1
ATOM 5105 O O . GLY B 1 304 ? 16.188 -23.109 -17.938 1 85.44 304 GLY B O 1
ATOM 5106 N N . LYS B 1 305 ? 17.406 -23.641 -16.062 1 90.56 305 LYS B N 1
ATOM 5107 C CA . LYS B 1 305 ? 16.297 -24.422 -15.531 1 90.56 305 LYS B CA 1
ATOM 5108 C C . LYS B 1 305 ? 15.898 -23.953 -14.133 1 90.56 305 LYS B C 1
ATOM 5110 O O . LYS B 1 305 ? 16.75 -23.484 -13.367 1 90.56 305 LYS B O 1
ATOM 5115 N N . PHE B 1 306 ? 14.641 -24.125 -13.898 1 92.75 306 PHE B N 1
ATOM 5116 C CA . PHE B 1 306 ? 14.109 -23.812 -12.57 1 92.75 306 PHE B CA 1
ATOM 5117 C C . PHE B 1 306 ? 13.961 -25.078 -11.742 1 92.75 306 PHE B C 1
ATOM 5119 O O . PHE B 1 306 ? 13.383 -26.062 -12.203 1 92.75 306 PHE B O 1
ATOM 5126 N N . ILE B 1 307 ? 14.508 -25.031 -10.539 1 90.62 307 ILE B N 1
ATOM 5127 C CA . ILE B 1 307 ? 14.398 -26.156 -9.609 1 90.62 307 ILE B CA 1
ATOM 5128 C C . ILE B 1 307 ? 13.68 -25.703 -8.344 1 90.62 307 ILE B C 1
ATOM 5130 O O . ILE B 1 307 ? 14.117 -24.766 -7.664 1 90.62 307 ILE B O 1
ATOM 5134 N N . ARG B 1 308 ? 12.633 -26.422 -8.094 1 89.12 308 ARG B N 1
ATOM 5135 C CA . ARG B 1 308 ? 11.875 -26.078 -6.895 1 89.12 308 ARG B CA 1
ATOM 5136 C C . ARG B 1 308 ? 12.562 -26.625 -5.645 1 89.12 308 ARG B C 1
ATOM 5138 O O . ARG B 1 308 ? 12.961 -27.781 -5.602 1 89.12 308 ARG B O 1
ATOM 5145 N N . ARG B 1 309 ? 12.852 -25.859 -4.609 1 80.12 309 ARG B N 1
ATOM 5146 C CA . ARG B 1 309 ? 13.5 -26.281 -3.371 1 80.12 309 ARG B CA 1
ATOM 5147 C C . ARG B 1 309 ? 12.531 -26.234 -2.199 1 80.12 309 ARG B C 1
ATOM 5149 O O . ARG B 1 309 ? 12.836 -26.703 -1.107 1 80.12 309 ARG B O 1
ATOM 5156 N N . GLY B 1 310 ? 11.242 -26.016 -2.396 1 69 310 GLY B N 1
ATOM 5157 C CA . GLY B 1 310 ? 10.219 -25.922 -1.362 1 69 310 GLY B CA 1
ATOM 5158 C C . GLY B 1 310 ? 10.273 -24.625 -0.578 1 69 310 GLY B C 1
ATOM 5159 O O . GLY B 1 310 ? 10.773 -23.625 -1.076 1 69 310 GLY B O 1
ATOM 5160 N N . SER B 1 311 ? 9.562 -24.672 0.625 1 60.03 311 SER B N 1
ATOM 5161 C CA . SER B 1 311 ? 9.516 -23.484 1.452 1 60.03 311 SER B CA 1
ATOM 5162 C C . SER B 1 311 ? 10.781 -23.344 2.297 1 60.03 311 SER B C 1
ATOM 5164 O O . SER B 1 311 ? 11.266 -24.328 2.861 1 60.03 311 SER B O 1
ATOM 5166 N N . PRO B 1 312 ? 11.484 -22.297 2.156 1 50.16 312 PRO B N 1
ATOM 5167 C CA . PRO B 1 312 ? 12.664 -22.141 3.014 1 50.16 312 PRO B CA 1
ATOM 5168 C C . PRO B 1 312 ? 12.367 -22.438 4.484 1 50.16 312 PRO B C 1
ATOM 5170 O O . PRO B 1 312 ? 11.227 -22.266 4.93 1 50.16 312 PRO B O 1
ATOM 5173 N N . ALA B 1 313 ? 13.141 -23.453 5.238 1 42.16 313 ALA B N 1
ATOM 5174 C CA . ALA B 1 313 ? 12.984 -24.016 6.574 1 42.16 313 ALA B CA 1
ATOM 5175 C C . ALA B 1 313 ? 12.617 -22.953 7.594 1 42.16 313 ALA B C 1
ATOM 5177 O O . ALA B 1 313 ? 13.328 -21.953 7.742 1 42.16 313 ALA B O 1
ATOM 5178 N N . GLY B 1 314 ? 11.406 -22.469 7.676 1 39.56 314 GLY B N 1
ATOM 5179 C CA . GLY B 1 314 ? 11.055 -21.812 8.922 1 39.56 314 GLY B CA 1
ATOM 5180 C C . GLY B 1 314 ? 11.164 -22.719 10.133 1 39.56 314 GLY B C 1
ATOM 5181 O O . GLY B 1 314 ? 11.578 -23.875 10.008 1 39.56 314 GLY B O 1
ATOM 5182 N N . THR B 1 315 ? 10.977 -22.328 11.422 1 33.03 315 THR B N 1
ATOM 5183 C CA . THR B 1 315 ? 10.867 -23.25 12.547 1 33.03 315 THR B CA 1
ATOM 5184 C C . THR B 1 315 ? 9.961 -24.422 12.203 1 33.03 315 THR B C 1
ATOM 5186 O O . THR B 1 315 ? 9.117 -24.312 11.305 1 33.03 315 THR B O 1
ATOM 5189 N N . LYS B 1 316 ? 10.273 -25.734 12.789 1 31.92 316 LYS B N 1
ATOM 5190 C CA . LYS B 1 316 ? 9.703 -27.078 12.625 1 31.92 316 LYS B CA 1
ATOM 5191 C C . LYS B 1 316 ? 8.18 -27.016 12.57 1 31.92 316 LYS B C 1
ATOM 5193 O O . LYS B 1 316 ? 7.508 -28.047 12.703 1 31.92 316 LYS B O 1
ATOM 5198 N N . GLU B 1 317 ? 7.508 -25.969 12.938 1 29.78 317 GLU B N 1
ATOM 5199 C CA . GLU B 1 317 ? 6.113 -26.391 12.953 1 29.78 317 GLU B CA 1
ATOM 5200 C C . GLU B 1 317 ? 5.641 -26.797 11.555 1 29.78 317 GLU B C 1
ATOM 5202 O O . GLU B 1 317 ? 6.148 -26.281 10.555 1 29.78 317 GLU B O 1
ATOM 5207 N N . ALA B 1 318 ? 5.027 -28 11.445 1 30.78 318 ALA B N 1
ATOM 5208 C CA . ALA B 1 318 ? 4.402 -28.688 10.312 1 30.78 318 ALA B CA 1
ATOM 5209 C C . ALA B 1 318 ? 3.689 -27.688 9.406 1 30.78 318 ALA B C 1
ATOM 5211 O O . ALA B 1 318 ? 2.678 -27.094 9.789 1 30.78 318 ALA B O 1
ATOM 5212 N N . GLY B 1 319 ? 4.223 -26.75 9.039 1 29.44 319 GLY B N 1
ATOM 5213 C CA . GLY B 1 319 ? 3.508 -25.797 8.203 1 29.44 319 GLY B CA 1
ATOM 5214 C C . GLY B 1 319 ? 2.738 -26.453 7.074 1 29.44 319 GLY B C 1
ATOM 5215 O O . GLY B 1 319 ? 3.043 -27.578 6.68 1 29.44 319 GLY B O 1
ATOM 5216 N N . VAL B 1 320 ? 1.522 -26 6.867 1 28.89 320 VAL B N 1
ATOM 5217 C CA . VAL B 1 320 ? 0.434 -26.422 5.996 1 28.89 320 VAL B CA 1
ATOM 5218 C C . VAL B 1 320 ? 0.946 -26.594 4.566 1 28.89 320 VAL B C 1
ATOM 5220 O O . VAL B 1 320 ? 0.953 -25.625 3.791 1 28.89 320 VAL B O 1
ATOM 5223 N N . TYR B 1 321 ? 2.164 -26.688 4.34 1 31.91 321 TYR B N 1
ATOM 5224 C CA . TYR B 1 321 ? 2.312 -27.109 2.955 1 31.91 321 TYR B CA 1
ATOM 5225 C C . TYR B 1 321 ? 1.465 -28.344 2.674 1 31.91 321 TYR B C 1
ATOM 5227 O O . TYR B 1 321 ? 1.876 -29.469 2.971 1 31.91 321 TYR B O 1
ATOM 5235 N N . ALA B 1 322 ? 0.227 -28.344 3.105 1 28.78 322 ALA B N 1
ATOM 5236 C CA . ALA B 1 322 ? -0.616 -29.531 2.914 1 28.78 322 ALA B CA 1
ATOM 5237 C C . ALA B 1 322 ? -0.451 -30.094 1.509 1 28.78 322 ALA B C 1
ATOM 5239 O O . ALA B 1 322 ? -0.95 -29.516 0.537 1 28.78 322 ALA B O 1
ATOM 5240 N N . TYR B 1 323 ? 0.749 -30.406 1.114 1 28.73 323 TYR B N 1
ATOM 5241 C CA . TYR B 1 323 ? 0.646 -31.422 0.067 1 28.73 323 TYR B CA 1
ATOM 5242 C C . TYR B 1 323 ? -0.421 -32.469 0.41 1 28.73 323 TYR B C 1
ATOM 5244 O O . TYR B 1 323 ? -0.502 -32.906 1.551 1 28.73 323 TYR B O 1
ATOM 5252 N N . THR B 1 324 ? -1.604 -32.438 -0.029 1 29.73 324 THR B N 1
ATOM 5253 C CA . THR B 1 324 ? -2.285 -33.719 0.21 1 29.73 324 THR B CA 1
ATOM 5254 C C . THR B 1 324 ? -1.304 -34.875 0.137 1 29.73 324 THR B C 1
ATOM 5256 O O . THR B 1 324 ? -0.304 -34.812 -0.581 1 29.73 324 THR B O 1
ATOM 5259 N N . SER B 1 325 ? -1.153 -35.75 1.125 1 29.86 325 SER B N 1
ATOM 5260 C CA . SER B 1 325 ? -0.391 -37 1.149 1 29.86 325 SER B CA 1
ATOM 5261 C C . SER B 1 325 ? -0.164 -37.531 -0.259 1 29.86 325 SER B C 1
ATOM 5263 O O . SER B 1 325 ? 0.866 -38.156 -0.535 1 29.86 325 SER B O 1
ATOM 5265 N N . ASN B 1 326 ? -1.208 -37.406 -1.103 1 30.2 326 ASN B N 1
ATOM 5266 C CA . ASN B 1 326 ? -1.182 -38.156 -2.365 1 30.2 326 ASN B CA 1
ATOM 5267 C C . ASN B 1 326 ? -0.222 -37.5 -3.363 1 30.2 326 ASN B C 1
ATOM 5269 O O . ASN B 1 326 ? 0.248 -38.156 -4.289 1 30.2 326 ASN B O 1
ATOM 5273 N N . LEU B 1 327 ? -0.074 -36.219 -3.242 1 30.53 327 LEU B N 1
ATOM 5274 C CA . LEU B 1 327 ? 0.738 -35.688 -4.328 1 30.53 327 LEU B CA 1
ATOM 5275 C C . LEU B 1 327 ? 2.225 -35.781 -4.008 1 30.53 327 LEU B C 1
ATOM 5277 O O . LEU B 1 327 ? 3.055 -35.875 -4.914 1 30.53 327 LEU B O 1
ATOM 5281 N N . ALA B 1 328 ? 2.623 -35.875 -2.748 1 30.97 328 ALA B N 1
ATOM 5282 C CA . ALA B 1 328 ? 4.004 -36.188 -2.414 1 30.97 328 ALA B CA 1
ATOM 5283 C C . ALA B 1 328 ? 4.359 -37.594 -2.898 1 30.97 328 ALA B C 1
ATOM 5285 O O . ALA B 1 328 ? 5.465 -37.844 -3.393 1 30.97 328 ALA B O 1
ATOM 5286 N N . LEU B 1 329 ? 3.375 -38.5 -2.719 1 32.28 329 LEU B N 1
ATOM 5287 C CA . LEU B 1 329 ? 3.586 -39.844 -3.18 1 32.28 329 LEU B CA 1
ATOM 5288 C C . LEU B 1 329 ? 3.723 -39.906 -4.695 1 32.28 329 LEU B C 1
ATOM 5290 O O . LEU B 1 329 ? 4.496 -40.688 -5.23 1 32.28 329 LEU B O 1
ATOM 5294 N N . TYR B 1 330 ? 3.041 -38.969 -5.336 1 30.98 330 TYR B N 1
ATOM 5295 C CA . TYR B 1 330 ? 3.086 -39.062 -6.789 1 30.98 330 TYR B CA 1
ATOM 5296 C C . TYR B 1 330 ? 4.422 -38.562 -7.328 1 30.98 330 TYR B C 1
ATOM 5298 O O . TYR B 1 330 ? 5.012 -39.188 -8.211 1 30.98 330 TYR B O 1
ATOM 5306 N N . LYS B 1 331 ? 4.965 -37.562 -6.73 1 33.78 331 LYS B N 1
ATOM 5307 C CA . LYS B 1 331 ? 6.258 -37.062 -7.215 1 33.78 331 LYS B CA 1
ATOM 5308 C C . LYS B 1 331 ? 7.383 -38.031 -6.816 1 33.78 331 LYS B C 1
ATOM 5310 O O . LYS B 1 331 ? 8.297 -38.281 -7.605 1 33.78 331 LYS B O 1
ATOM 5315 N N . ASP B 1 332 ? 7.297 -38.5 -5.668 1 34.84 332 ASP B N 1
ATOM 5316 C CA . ASP B 1 332 ? 8.281 -39.531 -5.34 1 34.84 332 ASP B CA 1
ATOM 5317 C C . ASP B 1 332 ? 8.18 -40.719 -6.305 1 34.84 332 ASP B C 1
ATOM 5319 O O . ASP B 1 332 ? 9.203 -41.25 -6.727 1 34.84 332 ASP B O 1
ATOM 5323 N N . GLN B 1 333 ? 6.965 -40.969 -6.707 1 35.84 333 GLN B N 1
ATOM 5324 C CA . GLN B 1 333 ? 6.801 -42.031 -7.676 1 35.84 333 GLN B CA 1
ATOM 5325 C C . GLN B 1 333 ? 7.285 -41.625 -9.062 1 35.84 333 GLN B C 1
ATOM 5327 O O . GLN B 1 333 ? 7.922 -42.406 -9.766 1 35.84 333 GLN B O 1
ATOM 5332 N N . MET B 1 334 ? 7.086 -40.375 -9.398 1 34.53 334 MET B N 1
ATOM 5333 C CA . MET B 1 334 ? 7.547 -39.969 -10.719 1 34.53 334 MET B CA 1
ATOM 5334 C C . MET B 1 334 ? 9.047 -39.719 -10.719 1 34.53 334 MET B C 1
ATOM 5336 O O . MET B 1 334 ? 9.742 -40.062 -11.688 1 34.53 334 MET B O 1
ATOM 5340 N N . LEU B 1 335 ? 9.586 -39.125 -9.648 1 34.88 335 LEU B N 1
ATOM 5341 C CA . LEU B 1 335 ? 11.039 -39.062 -9.547 1 34.88 335 LEU B CA 1
ATOM 5342 C C . LEU B 1 335 ? 11.648 -40.469 -9.484 1 34.88 335 LEU B C 1
ATOM 5344 O O . LEU B 1 335 ? 12.68 -40.719 -10.109 1 34.88 335 LEU B O 1
ATOM 5348 N N . GLN B 1 336 ? 10.992 -41.312 -8.805 1 35.25 336 GLN B N 1
ATOM 5349 C CA . GLN B 1 336 ? 11.484 -42.688 -8.797 1 35.25 336 GLN B CA 1
ATOM 5350 C C . GLN B 1 336 ? 11.352 -43.312 -10.18 1 35.25 336 GLN B C 1
ATOM 5352 O O . GLN B 1 336 ? 12.227 -44.062 -10.609 1 35.25 336 GLN B O 1
ATOM 5357 N N . ARG B 1 337 ? 10.352 -42.969 -10.859 1 36.47 337 ARG B N 1
ATOM 5358 C CA . ARG B 1 337 ? 10.25 -43.562 -12.195 1 36.47 337 ARG B CA 1
ATOM 5359 C C . ARG B 1 337 ? 11.297 -42.969 -13.133 1 36.47 337 ARG B C 1
ATOM 5361 O O . ARG B 1 337 ? 11.836 -43.656 -13.992 1 36.47 337 ARG B O 1
ATOM 5368 N N . THR B 1 338 ? 11.531 -41.656 -12.953 1 35.19 338 THR B N 1
ATOM 5369 C CA . THR B 1 338 ? 12.555 -41.125 -13.844 1 35.19 338 THR B CA 1
ATOM 5370 C C . THR B 1 338 ? 13.945 -41.594 -13.414 1 35.19 338 THR B C 1
ATOM 5372 O O . THR B 1 338 ? 14.852 -41.688 -14.242 1 35.19 338 THR B O 1
ATOM 5375 N N . LEU B 1 339 ? 14.148 -41.75 -12.156 1 33.56 339 LEU B N 1
ATOM 5376 C CA . LEU B 1 339 ? 15.43 -42.344 -11.75 1 33.56 339 LEU B CA 1
ATOM 5377 C C . LEU B 1 339 ? 15.539 -43.781 -12.172 1 33.56 339 LEU B C 1
ATOM 5379 O O . LEU B 1 339 ? 16.641 -44.281 -12.461 1 33.56 339 LEU B O 1
ATOM 5383 N N . THR B 1 340 ? 14.438 -44.469 -12.125 1 33.34 340 THR B N 1
ATOM 5384 C CA . THR B 1 340 ? 14.57 -45.844 -12.539 1 33.34 340 THR B CA 1
ATOM 5385 C C . THR B 1 340 ? 14.727 -45.938 -14.055 1 33.34 340 THR B C 1
ATOM 5387 O O . THR B 1 340 ? 15.086 -47 -14.578 1 33.34 340 THR B O 1
ATOM 5390 N N . LYS B 1 341 ? 14.281 -44.969 -14.805 1 34.59 341 LYS B N 1
ATOM 5391 C CA . LYS B 1 341 ? 14.516 -45.125 -16.234 1 34.59 341 LYS B CA 1
ATOM 5392 C C . LYS B 1 341 ? 15.922 -44.719 -16.625 1 34.59 341 LYS B C 1
ATOM 5394 O O . LYS B 1 341 ? 16.297 -44.781 -17.797 1 34.59 341 LYS B O 1
ATOM 5399 N N . LEU B 1 342 ? 16.703 -44.062 -15.672 1 27.64 342 LEU B N 1
ATOM 5400 C CA . LEU B 1 342 ? 18.125 -44.062 -16.016 1 27.64 342 LEU B CA 1
ATOM 5401 C C . LEU B 1 342 ? 18.812 -45.312 -15.469 1 27.64 342 LEU B C 1
ATOM 5403 O O . LEU B 1 342 ? 18.547 -45.75 -14.344 1 27.64 342 LEU B O 1
#

Secondary structure (DSSP, 8-state):
-------------------------------------STTGGG-------------------------SS-HHHHHHSS----TT-EEEEEEE---BHHHHTTB--TT-B--B-HHHHHHHHHHHHHTTTS--SEEEE-SSHHHHHHHHHHHTT-TT-PEEEE---SSHHHHHHT----HHHHHTEEEEEE-GGGSPPP-GGGTT-BHHHHHHHH-HHHHHHHHH-SS---TTS--HHHHHHHHHHHIIIIIHHHHHTT--EEEEE-HHHHHHHHHHHHT--HHHHHT----TT--EEEEEETTEEEEEES---SSS--S----HHHHHHHHHHHHHHHHT-/-------------------------------------STTGGG-------------------------SS-HHHHHHSS----TT-EEEEEEE---BHHHHTTB--TT-B--B-HHHHHHHHHHHHHTTTS--SEEEE-SSHHHHHHHHHHHTT-TT-PEEEE---SSHHHHHHT----HHHHHTEEEEEE-GGGSPPP-GGGTT-BHHHHHHHH-HHHHHHHHH-SS---TTS--HHHHHHHHHHHIIIIIHHHHHTT--EEEEE-HHHHHHHHHHHHT--HHHHHT----TT--EEEEEETTEEEEEES---SSS-------HHHHHHHHHHHHHHHHT-